Protein AF-A0A9P1CVA6-F1 (afdb_monomer)

Solvent-accessible surface area (backbone atoms only — not comparable to full-atom values): 40568 Å² total; per-residue (Å²): 134,83,79,81,86,83,84,65,53,51,78,33,34,28,31,41,37,40,72,48,42,68,87,52,75,88,64,62,101,60,79,55,54,69,56,48,43,47,41,46,54,34,46,25,46,78,76,45,79,47,78,46,81,40,78,67,69,35,86,57,51,50,52,52,71,73,56,48,54,51,48,33,49,48,34,68,74,66,64,34,53,32,36,40,28,65,51,83,66,52,68,64,20,41,53,46,43,27,69,71,47,73,31,47,63,41,28,39,63,57,51,53,52,47,43,46,61,73,56,38,79,50,73,64,48,40,49,26,45,52,40,33,50,48,61,64,43,47,69,51,50,55,59,52,48,59,51,56,54,56,73,54,66,83,62,95,64,91,70,66,67,65,54,48,55,52,47,55,50,50,52,54,55,47,49,48,53,51,45,52,56,53,50,52,53,51,31,59,50,48,55,52,54,56,58,71,45,71,89,53,57,34,35,19,41,40,34,42,43,69,20,44,56,52,41,35,53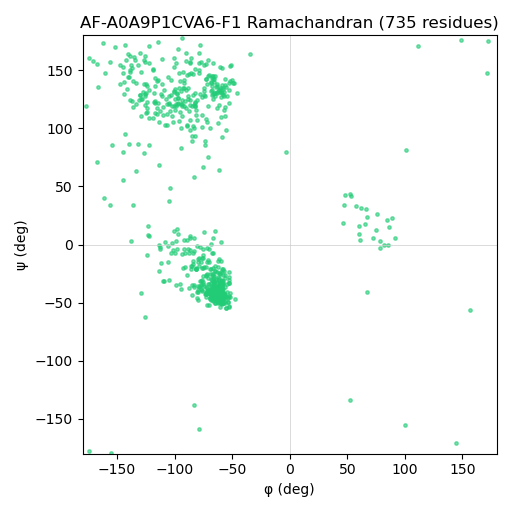,18,65,64,43,81,46,88,64,83,66,63,101,33,56,58,67,41,66,68,65,46,76,44,68,26,73,38,78,99,75,42,77,30,38,39,29,38,46,52,41,44,66,82,87,62,54,68,61,48,56,65,41,38,45,56,70,43,43,65,52,66,70,30,74,30,37,36,37,29,35,33,42,54,44,96,56,33,73,57,47,54,52,52,45,50,54,52,38,50,76,69,68,44,67,98,59,61,67,46,44,30,34,17,42,47,87,72,28,55,71,69,55,48,50,55,51,42,75,73,37,79,82,52,38,62,22,16,51,86,82,54,46,43,47,70,59,46,41,50,52,48,48,54,60,66,44,72,55,43,43,44,28,40,37,35,31,47,69,83,46,56,67,59,55,52,48,46,61,73,65,32,49,72,78,46,78,49,79,56,99,67,33,30,37,37,34,30,42,31,42,51,81,62,56,79,72,57,55,76,90,66,36,51,77,44,72,52,86,68,81,69,78,92,82,80,86,89,78,80,81,75,83,95,74,84,86,78,81,81,80,90,75,90,71,78,92,75,90,83,85,89,84,93,83,76,94,77,89,80,80,84,86,68,85,66,75,67,71,62,58,72,57,48,74,52,45,78,35,24,33,43,31,28,35,16,32,42,44,48,27,24,28,34,52,40,53,41,27,63,27,46,23,47,38,36,37,32,25,66,50,60,69,34,37,52,53,36,39,53,57,24,43,76,59,78,36,81,57,48,84,39,76,35,47,69,69,38,68,70,39,44,50,50,50,53,47,44,29,42,74,75,64,73,32,36,25,33,43,34,45,48,42,66,55,36,50,44,20,57,72,93,79,52,61,80,61,56,47,52,55,32,32,39,42,39,28,50,23,44,52,52,50,49,64,70,42,43,68,49,19,45,76,23,95,66,6,32,38,38,38,57,52,26,43,40,37,56,43,75,45,77,37,26,53,54,43,16,52,23,22,31,50,38,48,53,49,49,63,63,46,27,72,61,37,45,78,48,51,21,44,47,26,41,31,29,40,56,64,52,66,41,61,58,76,78,49,35,81,45,84,84,38,63,65,100,63,84,79,74,87,39,44,58,30,56,63,48,23,51,52,52,53,51,30,60,71,68,67,36,61,64,41,62,70,45,71,69,39,45,52,47,42,46,38,36,72,77,35,46,70,61,52,48,66,55,48,60,74,72,94

pLDDT: mean 78.19, std 19.19, range [21.72, 98.69]

Mean predicted aligned error: 19.13 Å

Radius of gyration: 34.48 Å; Cα contacts (8 Å, |Δi|>4): 1226; chains: 1; bounding box: 85×83×101 Å

Structure (mmCIF, N/CA/C/O backbone):
data_AF-A0A9P1CVA6-F1
#
_entry.id   AF-A0A9P1CVA6-F1
#
loop_
_atom_site.group_PDB
_atom_site.id
_atom_site.type_symbol
_atom_site.label_atom_id
_atom_site.label_alt_id
_atom_site.label_comp_id
_atom_site.label_asym_id
_atom_site.label_entity_id
_atom_site.label_seq_id
_atom_site.pdbx_PDB_ins_code
_atom_site.Cartn_x
_atom_site.Cartn_y
_atom_site.Cartn_z
_atom_site.occupancy
_atom_site.B_iso_or_equiv
_atom_site.auth_seq_id
_atom_site.auth_comp_id
_atom_site.auth_asym_id
_atom_site.auth_atom_id
_atom_site.pdbx_PDB_model_num
ATOM 1 N N . MET A 1 1 ? 18.440 -2.265 10.167 1.00 28.27 1 MET A N 1
ATOM 2 C CA . MET A 1 1 ? 17.303 -1.658 10.885 1.00 28.27 1 MET A CA 1
ATOM 3 C C . MET A 1 1 ? 16.112 -1.789 9.954 1.00 28.27 1 MET A C 1
ATOM 5 O O . MET A 1 1 ? 15.866 -0.898 9.158 1.00 28.27 1 MET A O 1
ATOM 9 N N . GLU A 1 2 ? 15.491 -2.970 9.939 1.00 22.48 2 GLU A N 1
ATOM 10 C CA . GLU A 1 2 ? 14.281 -3.211 9.148 1.00 22.48 2 GLU A CA 1
ATOM 11 C C . GLU A 1 2 ? 13.134 -2.457 9.816 1.00 22.48 2 GLU A C 1
ATOM 13 O O . GLU A 1 2 ? 12.676 -2.820 10.898 1.00 22.48 2 GLU A O 1
ATOM 18 N N . ILE A 1 3 ? 12.726 -1.349 9.202 1.00 26.84 3 ILE A N 1
ATOM 19 C CA . ILE A 1 3 ? 11.461 -0.690 9.512 1.00 26.84 3 ILE A CA 1
ATOM 20 C C . ILE A 1 3 ? 10.392 -1.599 8.898 1.00 26.84 3 ILE A C 1
ATOM 22 O O . ILE A 1 3 ? 10.093 -1.499 7.709 1.00 26.84 3 ILE A O 1
ATOM 26 N N . ASP A 1 4 ? 9.926 -2.576 9.680 1.00 28.95 4 ASP A N 1
ATOM 27 C CA . ASP A 1 4 ? 8.918 -3.535 9.230 1.00 28.95 4 ASP A CA 1
ATOM 28 C C . ASP A 1 4 ? 7.627 -2.788 8.849 1.00 28.95 4 ASP A C 1
ATOM 30 O O . ASP A 1 4 ? 7.163 -1.872 9.532 1.00 28.95 4 ASP A O 1
ATOM 34 N N . ARG A 1 5 ? 7.117 -3.124 7.667 1.00 36.91 5 ARG A N 1
ATOM 35 C CA . ARG A 1 5 ? 6.197 -2.332 6.846 1.00 36.91 5 ARG A CA 1
ATOM 36 C C . ARG A 1 5 ? 4.754 -2.637 7.231 1.00 36.91 5 ARG A C 1
ATOM 38 O O . ARG A 1 5 ? 4.346 -3.790 7.151 1.00 36.91 5 ARG A O 1
ATOM 45 N N . LYS A 1 6 ? 3.955 -1.618 7.575 1.00 33.44 6 LYS A N 1
ATOM 46 C CA . LYS A 1 6 ? 2.480 -1.629 7.422 1.00 33.44 6 LYS A CA 1
ATOM 47 C C . LYS A 1 6 ? 1.895 -0.224 7.607 1.00 33.44 6 LYS A C 1
ATOM 49 O O . LYS A 1 6 ? 1.281 0.075 8.629 1.00 33.44 6 LYS A O 1
ATOM 54 N N . GLN A 1 7 ? 2.137 0.646 6.625 1.00 44.22 7 GLN A N 1
ATOM 55 C CA . GLN A 1 7 ? 1.457 1.940 6.427 1.00 44.22 7 GLN A CA 1
ATOM 56 C C . GLN A 1 7 ? 0.453 1.922 5.263 1.00 44.22 7 GLN A C 1
ATOM 58 O O . GLN A 1 7 ? -0.238 2.915 5.073 1.00 44.22 7 GLN A O 1
ATOM 63 N N . SER A 1 8 ? 0.322 0.797 4.552 1.00 51.16 8 SER A N 1
ATOM 64 C CA . SER A 1 8 ? -0.516 0.682 3.360 1.00 51.16 8 SER A CA 1
ATOM 65 C C . SER A 1 8 ? -1.985 1.002 3.643 1.00 51.16 8 SER A C 1
ATOM 67 O O . SER A 1 8 ? -2.547 0.527 4.627 1.00 51.16 8 SER A O 1
ATOM 69 N N . VAL A 1 9 ? -2.591 1.754 2.722 1.00 57.25 9 VAL A N 1
ATOM 70 C CA . VAL A 1 9 ? -4.041 2.021 2.613 1.00 57.25 9 VAL A CA 1
ATOM 71 C C . VAL A 1 9 ? -4.828 0.752 2.217 1.00 57.25 9 VAL A C 1
ATOM 73 O O . VAL A 1 9 ? -6.044 0.769 2.077 1.00 57.25 9 VAL A O 1
ATOM 76 N N . ASP A 1 10 ? -4.122 -0.365 2.044 1.00 51.50 10 ASP A N 1
ATOM 77 C CA . ASP A 1 10 ? -4.657 -1.666 1.667 1.00 51.50 10 ASP A CA 1
ATOM 78 C C . ASP A 1 10 ? -5.804 -2.098 2.595 1.00 51.50 10 ASP A C 1
ATOM 80 O O . ASP A 1 10 ? -5.643 -2.215 3.815 1.00 51.50 10 ASP A O 1
ATOM 84 N N . SER A 1 11 ? -6.967 -2.342 1.990 1.00 60.28 11 SER A N 1
ATOM 85 C CA . SER A 1 11 ? -8.227 -2.704 2.641 1.00 60.28 11 SER A CA 1
ATOM 86 C C . SER A 1 11 ? -8.848 -1.616 3.546 1.00 60.28 11 SER A C 1
ATOM 88 O O . SER A 1 11 ? -9.713 -1.929 4.374 1.00 60.28 11 SER A O 1
ATOM 90 N N . GLU A 1 12 ? -8.432 -0.348 3.414 1.00 78.62 12 GLU A N 1
ATOM 91 C CA . GLU A 1 12 ? -9.084 0.820 4.033 1.00 78.62 12 GLU A CA 1
ATOM 92 C C . GLU A 1 12 ? -10.206 1.366 3.127 1.00 78.62 12 GLU A C 1
ATOM 94 O O . GLU A 1 12 ? -10.117 1.332 1.899 1.00 78.62 12 GLU A O 1
ATOM 99 N N . SER A 1 13 ? -11.273 1.895 3.733 1.00 85.31 13 SER A N 1
ATOM 100 C CA . SER A 1 13 ? -12.326 2.620 3.009 1.00 85.31 13 SER A CA 1
ATOM 101 C C . SER A 1 13 ? -11.966 4.104 2.863 1.00 85.31 13 SER A C 1
ATOM 103 O O . SER A 1 13 ? -11.708 4.787 3.858 1.00 85.31 13 SER A O 1
ATOM 105 N N . ALA A 1 14 ? -11.939 4.608 1.629 1.00 91.62 14 ALA A N 1
ATOM 106 C CA . ALA A 1 14 ? -11.379 5.908 1.274 1.00 91.62 14 ALA A CA 1
ATOM 107 C C . ALA A 1 14 ? -12.422 6.885 0.710 1.00 91.62 14 ALA A C 1
ATOM 109 O O . ALA A 1 14 ? -13.227 6.536 -0.155 1.00 91.62 14 ALA A O 1
ATOM 110 N N . ILE A 1 15 ? -12.372 8.144 1.154 1.00 94.50 15 ILE A N 1
ATOM 111 C CA . ILE A 1 15 ? -13.071 9.263 0.501 1.00 94.50 15 ILE A CA 1
ATOM 112 C C . ILE A 1 15 ? -12.052 10.105 -0.258 1.00 94.50 15 ILE A C 1
ATOM 114 O O . ILE A 1 15 ? -11.073 10.566 0.325 1.00 94.50 15 ILE A O 1
ATOM 118 N N . LEU A 1 16 ? -12.312 10.351 -1.540 1.00 95.25 16 LEU A N 1
ATOM 119 C CA . LEU A 1 16 ? -11.469 11.198 -2.382 1.00 95.25 16 LEU A CA 1
ATOM 120 C C . LEU A 1 16 ? -11.900 12.658 -2.281 1.00 95.25 16 LEU A C 1
ATOM 122 O O . LEU A 1 16 ? -13.091 12.957 -2.389 1.00 95.25 16 LEU A O 1
ATOM 126 N N . VAL A 1 17 ? -10.942 13.569 -2.128 1.00 94.50 17 VAL A N 1
ATOM 127 C CA . VAL A 1 17 ? -11.191 15.010 -2.054 1.00 94.50 17 VAL A CA 1
ATOM 128 C C . VAL A 1 17 ? -10.304 15.755 -3.047 1.00 94.50 17 VAL A C 1
ATOM 130 O O . VAL A 1 17 ? -9.086 15.628 -3.007 1.00 94.50 17 VAL A O 1
ATOM 133 N N . GLY A 1 18 ? -10.906 16.569 -3.915 1.00 91.69 18 GLY A N 1
ATOM 134 C CA . GLY A 1 18 ? -10.180 17.406 -4.875 1.00 91.69 18 GLY A CA 1
ATOM 135 C C . GLY A 1 18 ? -10.606 18.864 -4.802 1.00 91.69 18 GLY A C 1
ATOM 136 O O . GLY A 1 18 ? -11.801 19.174 -4.838 1.00 91.69 18 GLY A O 1
ATOM 137 N N . VAL A 1 19 ? -9.643 19.778 -4.727 1.00 89.12 19 VAL A N 1
ATOM 138 C CA . VAL A 1 19 ? -9.903 21.218 -4.779 1.00 89.12 19 VAL A CA 1
ATOM 139 C C . VAL A 1 19 ? -9.267 21.809 -6.031 1.00 89.12 19 VAL A C 1
ATOM 141 O O . VAL A 1 19 ? -8.052 21.788 -6.202 1.00 89.12 19 VAL A O 1
ATOM 144 N N . GLN A 1 20 ? -10.109 22.359 -6.901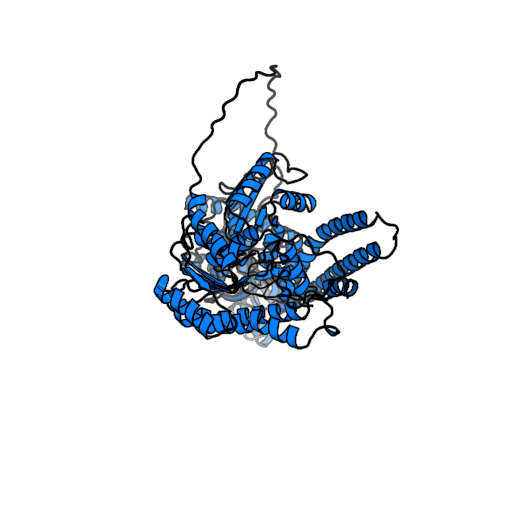 1.00 86.06 20 GLN A N 1
ATOM 145 C CA . GLN A 1 20 ? -9.692 23.058 -8.113 1.00 86.06 20 GLN A CA 1
ATOM 146 C C . GLN A 1 20 ? -9.494 24.541 -7.790 1.00 86.06 20 GLN A C 1
ATOM 148 O O . GLN A 1 20 ? -10.455 25.215 -7.394 1.00 86.06 20 GLN A O 1
ATOM 153 N N . LEU A 1 21 ? -8.259 25.026 -7.945 1.00 84.38 21 LEU A N 1
ATOM 154 C CA . LEU A 1 21 ? -7.908 26.439 -7.796 1.00 84.38 21 LEU A CA 1
ATOM 155 C C . LEU A 1 21 ? -8.121 27.192 -9.119 1.00 84.38 21 LEU A C 1
ATOM 157 O O . LEU A 1 21 ? -8.112 26.580 -10.184 1.00 84.38 21 LEU A O 1
ATOM 161 N N . ALA A 1 22 ? -8.324 28.512 -9.061 1.00 70.38 22 ALA A N 1
ATOM 162 C CA . ALA A 1 22 ? -8.607 29.328 -10.250 1.00 70.38 22 ALA A CA 1
ATOM 163 C C . ALA A 1 22 ? -7.471 29.316 -11.293 1.00 70.38 22 ALA A C 1
ATOM 165 O O . ALA A 1 22 ? -7.753 29.382 -12.487 1.00 70.38 22 ALA A O 1
ATOM 166 N N . ASP A 1 23 ? -6.221 29.173 -10.841 1.00 61.09 23 ASP A N 1
ATOM 167 C CA . ASP A 1 23 ? -5.023 29.118 -11.692 1.00 61.09 23 ASP A CA 1
ATOM 168 C C . ASP A 1 23 ? -4.680 27.698 -12.175 1.00 61.09 23 ASP A C 1
ATOM 170 O O . ASP A 1 23 ? -3.734 27.506 -12.939 1.00 61.09 23 ASP A O 1
ATOM 174 N N . SER A 1 24 ? -5.421 26.676 -11.733 1.00 59.34 24 SER A N 1
ATOM 175 C CA . SER A 1 24 ? -5.203 25.312 -12.209 1.00 59.34 24 SER A CA 1
ATOM 176 C C . SER A 1 24 ? -5.743 25.178 -13.638 1.00 59.34 24 SER A C 1
ATOM 178 O O . SER A 1 24 ? -6.864 25.632 -13.899 1.00 59.34 24 SER A O 1
ATOM 180 N N . PRO A 1 25 ? -5.003 24.547 -14.575 1.00 54.97 25 PRO A N 1
ATOM 181 C CA . PRO A 1 25 ? -5.534 24.266 -15.905 1.00 54.97 25 PRO A CA 1
ATOM 182 C C . PRO A 1 25 ? -6.877 23.545 -15.757 1.00 54.97 25 PRO A C 1
ATOM 184 O O . PRO A 1 25 ? -7.041 22.735 -14.842 1.00 54.97 25 PRO A O 1
ATOM 187 N N . LYS A 1 26 ? -7.854 23.874 -16.616 1.00 51.16 26 LYS A N 1
ATOM 188 C CA . LYS A 1 26 ? -9.146 23.175 -16.659 1.00 51.16 26 LYS A CA 1
ATOM 189 C C . LYS A 1 26 ? -8.870 21.699 -16.939 1.00 51.16 26 LYS A C 1
ATOM 191 O O . LYS A 1 26 ? -8.724 21.308 -18.089 1.00 51.16 26 LYS A O 1
ATOM 196 N N . LEU A 1 27 ? -8.734 20.919 -15.875 1.00 48.31 27 LEU A N 1
ATOM 197 C CA . LEU A 1 27 ? -8.588 19.480 -15.955 1.00 48.31 27 LEU A CA 1
ATOM 198 C C . LEU A 1 27 ? -9.888 18.876 -16.484 1.00 48.31 27 LEU A C 1
ATOM 200 O O . LEU A 1 27 ? -10.949 19.503 -16.383 1.00 48.31 27 LEU A O 1
ATOM 204 N N . SER A 1 28 ? -9.727 17.692 -17.067 1.00 52.56 28 SER A N 1
ATOM 205 C CA . SER A 1 28 ? -10.724 16.801 -17.662 1.00 52.56 28 SER A CA 1
ATOM 206 C C . SER A 1 28 ? -12.097 16.794 -16.978 1.00 52.56 28 SER A C 1
ATOM 208 O O . SER A 1 28 ? -12.271 17.198 -15.826 1.00 52.56 28 SER A O 1
ATOM 210 N N . GLU A 1 29 ? -13.092 16.259 -17.689 1.00 54.19 29 GLU A N 1
ATOM 211 C CA . GLU A 1 29 ? -14.450 16.048 -17.170 1.00 54.19 29 GLU A CA 1
ATOM 212 C C . GLU A 1 29 ? -14.464 15.253 -15.842 1.00 54.19 29 GLU A C 1
ATOM 214 O O . GLU A 1 29 ? -15.355 15.466 -15.017 1.00 54.19 29 GLU A O 1
ATOM 219 N N . GLU A 1 30 ? -13.415 14.461 -15.564 1.00 64.06 30 GLU A N 1
ATOM 220 C CA . GLU A 1 30 ? -13.234 13.681 -14.333 1.00 64.06 30 GLU A CA 1
ATOM 221 C C . GLU A 1 30 ? -11.925 14.006 -13.568 1.00 64.06 30 GLU A C 1
ATOM 223 O O . GLU A 1 30 ? -10.913 13.313 -13.683 1.00 64.06 30 GLU A O 1
ATOM 228 N N . PRO A 1 31 ? -11.907 15.038 -12.704 1.00 68.81 31 PRO A N 1
ATOM 229 C CA . PRO A 1 31 ? -10.679 15.512 -12.053 1.00 68.81 31 PRO A CA 1
ATOM 230 C C . PRO A 1 31 ? -10.094 14.562 -10.994 1.00 68.81 31 PRO A C 1
ATOM 232 O O . PRO A 1 31 ? -8.957 14.752 -10.576 1.00 68.81 31 PRO A O 1
ATOM 235 N N . LEU A 1 32 ? -10.861 13.569 -10.535 1.00 83.69 32 LEU A N 1
ATOM 236 C CA . LEU A 1 32 ? -10.460 12.621 -9.486 1.00 83.69 32 LEU A CA 1
ATOM 237 C C . LEU A 1 32 ? -10.184 11.207 -10.008 1.00 83.69 32 LEU A C 1
ATOM 239 O O . LEU A 1 32 ? -9.911 10.322 -9.202 1.00 83.69 32 LEU A O 1
ATOM 243 N N . GLU A 1 33 ? -10.277 10.976 -11.315 1.00 83.75 33 GLU A N 1
ATOM 244 C CA . GLU A 1 33 ? -10.144 9.637 -11.900 1.00 83.75 33 GLU A CA 1
ATOM 245 C C . GLU A 1 33 ? -8.733 9.066 -11.700 1.00 83.75 33 GLU A C 1
ATOM 247 O O . GLU A 1 33 ? -8.559 7.948 -11.223 1.00 83.75 33 GLU A O 1
ATOM 252 N N . GLU A 1 34 ? -7.706 9.884 -11.926 1.00 84.56 34 GLU A N 1
ATOM 253 C CA . GLU A 1 34 ? -6.313 9.503 -11.675 1.00 84.56 34 GLU A CA 1
ATOM 254 C C . GLU A 1 34 ? -6.054 9.204 -10.185 1.00 84.56 34 GLU A C 1
ATOM 256 O O . GLU A 1 34 ? -5.403 8.213 -9.850 1.00 84.56 34 GLU A O 1
ATOM 261 N N . LEU A 1 35 ? -6.606 10.021 -9.275 1.00 89.31 35 LEU A N 1
ATOM 262 C CA . LEU A 1 35 ? -6.506 9.772 -7.834 1.00 89.31 35 LEU A CA 1
ATOM 263 C C . LEU A 1 35 ? -7.242 8.486 -7.440 1.00 89.31 35 LEU A C 1
ATOM 265 O O . LEU A 1 35 ? -6.758 7.741 -6.591 1.00 89.31 35 LEU A O 1
ATOM 269 N N . ALA A 1 36 ? -8.391 8.209 -8.059 1.00 89.62 36 ALA A N 1
ATOM 270 C CA . ALA A 1 36 ? -9.118 6.965 -7.857 1.00 89.62 36 ALA A CA 1
ATOM 271 C C . ALA A 1 36 ? -8.258 5.762 -8.258 1.00 89.62 36 ALA A C 1
ATOM 273 O O . ALA A 1 36 ? -8.068 4.865 -7.439 1.00 89.62 36 ALA A O 1
ATOM 274 N N . GLY A 1 37 ? -7.630 5.808 -9.436 1.00 86.81 37 GLY A N 1
ATOM 275 C CA . GLY A 1 37 ? -6.694 4.772 -9.870 1.00 86.81 37 GLY A CA 1
ATOM 276 C C . GLY A 1 37 ? -5.518 4.581 -8.904 1.00 86.81 37 GLY A C 1
ATOM 277 O O . GLY A 1 37 ? -5.061 3.453 -8.708 1.00 86.81 37 GLY A O 1
ATOM 278 N N . LEU A 1 38 ? -5.033 5.647 -8.250 1.00 88.44 38 LEU A N 1
ATOM 279 C CA . LEU A 1 38 ? -3.958 5.546 -7.250 1.00 88.44 38 LEU A CA 1
ATOM 280 C C . LEU A 1 38 ? -4.444 4.834 -5.987 1.00 88.44 38 LEU A C 1
ATOM 282 O O . LEU A 1 38 ? -3.768 3.941 -5.480 1.00 88.44 38 LEU A O 1
ATOM 286 N N . VAL A 1 39 ? -5.619 5.218 -5.494 1.00 89.88 39 VAL A N 1
ATOM 287 C CA . VAL A 1 39 ? -6.233 4.640 -4.292 1.00 89.88 39 VAL A CA 1
ATOM 288 C C . VAL A 1 39 ? -6.575 3.163 -4.506 1.00 89.88 39 VAL A C 1
ATOM 290 O O . VAL A 1 39 ? -6.256 2.334 -3.654 1.00 89.88 39 VAL A O 1
ATOM 293 N N . GLU A 1 40 ? -7.105 2.809 -5.674 1.00 87.50 40 GLU A N 1
ATOM 294 C CA . GLU A 1 40 ? -7.353 1.418 -6.067 1.00 87.50 40 GLU A CA 1
ATOM 295 C C . GLU A 1 40 ? -6.043 0.624 -6.190 1.00 87.50 40 GLU A C 1
ATOM 297 O O . GLU A 1 40 ? -5.934 -0.486 -5.668 1.00 87.50 40 GLU A O 1
ATOM 302 N N . SER A 1 41 ? -4.998 1.213 -6.787 1.00 83.44 41 SER A N 1
ATOM 303 C CA . SER A 1 41 ? -3.666 0.587 -6.892 1.00 83.44 41 SER A CA 1
ATOM 304 C C . SER A 1 41 ? -2.986 0.378 -5.531 1.00 83.44 41 SER A C 1
ATOM 306 O O . SER A 1 41 ? -2.111 -0.488 -5.410 1.00 83.44 41 SER A O 1
ATOM 308 N N . ALA A 1 42 ? -3.382 1.156 -4.517 1.00 83.25 42 ALA A N 1
ATOM 309 C CA . ALA A 1 42 ? -2.970 1.008 -3.122 1.00 83.25 42 ALA A CA 1
ATOM 310 C C . ALA A 1 42 ? -3.791 -0.044 -2.346 1.00 83.25 42 ALA A C 1
ATOM 312 O O . ALA A 1 42 ? -3.451 -0.338 -1.199 1.00 83.25 42 ALA A O 1
ATOM 313 N N . GLY A 1 43 ? -4.835 -0.618 -2.958 1.00 80.62 43 GLY A N 1
ATOM 314 C CA . GLY A 1 43 ? -5.698 -1.647 -2.368 1.00 80.62 43 GLY A CA 1
ATOM 315 C C . GLY A 1 43 ? -6.866 -1.105 -1.538 1.00 80.62 43 GLY A C 1
ATOM 316 O O . GLY A 1 43 ? -7.454 -1.859 -0.765 1.00 80.62 43 GLY A O 1
ATOM 317 N N . ALA A 1 44 ? -7.192 0.183 -1.653 1.00 85.81 44 ALA A N 1
ATOM 318 C CA . ALA A 1 44 ? -8.260 0.821 -0.886 1.00 85.81 44 ALA A CA 1
ATOM 319 C C . ALA A 1 44 ? -9.584 0.883 -1.666 1.00 85.81 44 ALA A C 1
ATOM 321 O O . ALA A 1 44 ? -9.598 1.047 -2.885 1.00 85.81 44 ALA A O 1
ATOM 322 N N . GLU A 1 45 ? -10.709 0.789 -0.953 1.00 85.88 45 GLU A N 1
ATOM 323 C CA . GLU A 1 45 ? -12.053 0.859 -1.539 1.00 85.88 45 GLU A CA 1
ATOM 324 C C . GLU A 1 45 ? -12.579 2.296 -1.495 1.00 85.88 45 GLU A C 1
ATOM 326 O O . GLU A 1 45 ? -12.676 2.902 -0.427 1.00 85.88 45 GLU A O 1
ATOM 331 N N . ILE A 1 46 ? -12.961 2.852 -2.644 1.00 91.81 46 ILE A N 1
ATOM 332 C CA . ILE A 1 46 ? -13.481 4.220 -2.717 1.00 91.81 46 ILE A CA 1
ATOM 333 C C . ILE A 1 46 ? -14.962 4.235 -2.330 1.00 91.81 46 ILE A C 1
ATOM 335 O O . ILE A 1 46 ? -15.820 3.778 -3.080 1.00 91.81 46 ILE A O 1
ATOM 339 N N . VAL A 1 47 ? -15.271 4.835 -1.180 1.00 91.38 47 VAL A N 1
ATOM 340 C CA . VAL A 1 47 ? -16.639 4.939 -0.637 1.00 91.38 47 VAL A CA 1
ATOM 341 C C . VAL A 1 47 ? -17.281 6.311 -0.863 1.00 91.38 47 VAL A C 1
ATOM 343 O O . VAL A 1 47 ? -18.453 6.514 -0.545 1.00 91.38 47 VAL A O 1
ATOM 346 N N . GLY A 1 48 ? -16.538 7.275 -1.413 1.00 90.31 48 GLY A N 1
ATOM 347 C CA . GLY A 1 48 ? -17.071 8.597 -1.731 1.00 90.31 48 GLY A CA 1
ATOM 348 C C . GLY A 1 48 ? -16.090 9.502 -2.469 1.00 90.31 48 GLY A C 1
ATOM 349 O O . GLY A 1 48 ? -14.877 9.304 -2.430 1.00 90.31 48 GLY A O 1
ATOM 350 N N . ARG A 1 49 ? -16.630 10.530 -3.131 1.00 93.44 49 ARG A N 1
ATOM 351 C CA . ARG A 1 49 ? -15.866 11.571 -3.830 1.00 93.44 49 ARG A CA 1
ATOM 352 C C . ARG A 1 49 ? -16.422 12.949 -3.479 1.00 93.44 49 ARG A C 1
ATOM 354 O O . ARG A 1 49 ? -17.637 13.131 -3.419 1.00 93.44 49 ARG A O 1
ATOM 361 N N . LEU A 1 50 ? -15.542 13.919 -3.261 1.00 92.06 50 LEU A N 1
ATOM 362 C CA . LEU A 1 50 ? -15.890 15.297 -2.943 1.00 92.06 50 LEU A CA 1
ATOM 363 C C . LEU A 1 50 ? -14.997 16.254 -3.731 1.00 92.06 50 LEU A C 1
ATOM 365 O O . LEU A 1 50 ? -13.779 16.230 -3.602 1.00 92.06 50 LEU A O 1
ATOM 369 N N . THR A 1 51 ? -15.601 17.151 -4.504 1.00 91.12 51 THR A N 1
ATOM 370 C CA . THR A 1 51 ? -14.869 18.211 -5.204 1.00 91.12 51 THR A CA 1
ATOM 371 C C . THR A 1 51 ? -15.315 19.599 -4.751 1.00 91.12 51 THR A C 1
ATOM 373 O O . THR A 1 51 ? -16.462 19.815 -4.332 1.00 91.12 51 THR A O 1
ATOM 376 N N . GLN A 1 52 ? -14.394 20.561 -4.809 1.00 89.12 52 GLN A N 1
ATOM 377 C CA . GLN A 1 52 ? -14.679 21.972 -4.562 1.00 89.12 52 GLN A CA 1
ATOM 378 C C . GLN A 1 52 ? -13.885 22.863 -5.520 1.00 89.12 52 GLN A C 1
ATOM 380 O O . GLN A 1 52 ? -12.678 22.710 -5.656 1.00 89.12 52 GLN A O 1
ATOM 385 N N . ARG A 1 53 ? -14.545 23.853 -6.125 1.00 88.12 53 ARG A N 1
ATOM 386 C CA . ARG A 1 53 ? -13.868 24.954 -6.827 1.00 88.12 53 ARG A CA 1
ATOM 387 C C . ARG A 1 53 ? -13.659 26.133 -5.882 1.00 88.12 53 ARG A C 1
ATOM 389 O O . ARG A 1 53 ? -14.582 26.483 -5.140 1.00 88.12 53 ARG A O 1
ATOM 396 N N . ARG A 1 54 ? -12.461 26.722 -5.883 1.00 86.75 54 ARG A N 1
ATOM 397 C CA . ARG A 1 54 ? -12.094 27.887 -5.059 1.00 86.75 54 ARG A CA 1
ATOM 398 C C . ARG A 1 54 ? -11.086 28.771 -5.788 1.00 86.75 54 ARG A C 1
ATOM 400 O O . ARG A 1 54 ? -10.310 28.283 -6.589 1.00 86.75 54 ARG A O 1
ATOM 407 N N . GLU A 1 55 ? -11.048 30.056 -5.453 1.00 83.69 55 GLU A N 1
ATOM 408 C CA . GLU A 1 55 ? -9.974 30.945 -5.923 1.00 83.69 55 GLU A CA 1
ATOM 409 C C . GLU A 1 55 ? -8.657 30.664 -5.193 1.00 83.69 55 GLU A C 1
ATOM 411 O O . GLU A 1 55 ? -7.606 30.576 -5.815 1.00 83.69 55 GLU A O 1
ATOM 416 N N . SER A 1 56 ? -8.720 30.461 -3.875 1.00 84.44 56 SER A N 1
ATOM 417 C CA . SER A 1 56 ? -7.562 30.161 -3.031 1.00 84.44 56 SER A CA 1
ATOM 418 C C . SER A 1 56 ? -7.876 29.076 -1.988 1.00 84.44 56 SER A C 1
ATOM 420 O O . SER A 1 56 ? -9.034 28.934 -1.548 1.00 84.44 56 SER A O 1
ATOM 422 N N . PRO A 1 57 ? -6.867 28.276 -1.586 1.00 89.12 57 PRO A N 1
ATOM 423 C CA . PRO A 1 57 ? -7.047 27.234 -0.585 1.00 89.12 57 PRO A CA 1
ATOM 424 C C . PRO A 1 57 ? -7.340 27.846 0.786 1.00 89.12 57 PRO A C 1
ATOM 426 O O . PRO A 1 57 ? -6.804 28.893 1.153 1.00 89.12 57 PRO A O 1
ATOM 429 N N . ASP A 1 58 ? -8.182 27.178 1.572 1.00 90.75 58 ASP A N 1
ATOM 430 C CA . ASP A 1 58 ? -8.380 27.573 2.965 1.00 90.75 58 ASP A CA 1
ATOM 431 C C . ASP A 1 58 ? -7.100 27.321 3.780 1.00 90.75 58 ASP A C 1
ATOM 433 O O . ASP A 1 58 ? -6.530 26.225 3.773 1.00 90.75 58 ASP A O 1
ATOM 437 N N . ILE A 1 59 ? -6.648 28.339 4.512 1.00 89.62 59 ILE A N 1
ATOM 438 C CA . ILE A 1 59 ? -5.388 28.280 5.267 1.00 89.62 59 ILE A CA 1
ATOM 439 C C . ILE A 1 59 ? -5.436 27.165 6.322 1.00 89.62 59 ILE A C 1
ATOM 441 O O . ILE A 1 59 ? -4.421 26.519 6.588 1.00 89.62 59 ILE A O 1
ATOM 445 N N . ALA A 1 60 ? -6.605 26.923 6.920 1.00 88.81 60 ALA A N 1
ATOM 446 C CA . ALA A 1 60 ? -6.752 25.976 8.013 1.00 88.81 60 ALA A CA 1
ATOM 447 C C . ALA A 1 60 ? -7.023 24.549 7.536 1.00 88.81 60 ALA A C 1
ATOM 449 O O . ALA A 1 60 ? -6.525 23.627 8.171 1.00 88.81 60 ALA A O 1
ATOM 450 N N . THR A 1 61 ? -7.796 24.345 6.470 1.00 89.69 61 THR A N 1
ATOM 451 C CA . THR A 1 61 ? -8.306 23.013 6.086 1.00 89.69 61 THR A CA 1
ATOM 452 C C . THR A 1 61 ? -8.249 22.717 4.591 1.00 89.69 61 THR A C 1
ATOM 454 O O . THR A 1 61 ? -8.665 21.643 4.175 1.00 89.69 61 THR A O 1
ATOM 457 N N . TYR A 1 62 ? -7.704 23.626 3.777 1.00 92.69 62 TYR A N 1
ATOM 458 C CA . TYR A 1 62 ? -7.658 23.569 2.307 1.00 92.69 62 TYR A CA 1
ATOM 459 C C . TYR A 1 62 ? -9.040 23.685 1.629 1.00 92.69 62 TYR A C 1
ATOM 461 O O . TYR A 1 62 ? -9.198 24.443 0.670 1.00 92.69 62 TYR A O 1
ATOM 469 N N . VAL A 1 63 ? -10.065 23.034 2.185 1.00 93.00 63 VAL A N 1
ATOM 470 C CA . VAL A 1 63 ? -11.482 23.147 1.811 1.00 93.00 63 VAL A CA 1
ATOM 471 C C . VAL A 1 63 ? -12.208 24.237 2.601 1.00 93.00 63 VAL A C 1
ATOM 473 O O . VAL A 1 63 ? -11.807 24.638 3.685 1.00 93.00 63 VAL A O 1
ATOM 476 N N . GLY A 1 64 ? -13.324 24.731 2.066 1.00 91.38 64 GLY A N 1
ATOM 477 C CA . GLY A 1 64 ? -14.170 25.685 2.791 1.00 91.38 64 GLY A CA 1
ATOM 478 C C . GLY A 1 64 ? -14.982 25.027 3.912 1.00 91.38 64 GLY A C 1
ATOM 479 O O . GLY A 1 64 ? -15.362 23.864 3.801 1.00 91.38 64 GLY A O 1
ATOM 480 N N . LYS A 1 65 ? -15.359 25.805 4.936 1.00 89.25 65 LYS A N 1
ATOM 481 C CA . LYS A 1 65 ? -16.120 25.337 6.113 1.00 89.25 65 LYS A CA 1
ATOM 482 C C . LYS A 1 65 ? -17.352 24.478 5.778 1.00 89.25 65 LYS A C 1
ATOM 484 O O . LYS A 1 65 ? -17.511 23.406 6.342 1.00 89.25 65 LYS A O 1
ATOM 489 N N . GLY A 1 66 ? -18.188 24.896 4.823 1.00 90.44 66 GLY A N 1
ATOM 490 C CA . GLY A 1 66 ? -19.374 24.110 4.441 1.00 90.44 66 GLY A CA 1
ATOM 491 C C . GLY A 1 66 ? -19.033 22.758 3.798 1.00 90.44 66 GLY A C 1
ATOM 492 O O . GLY A 1 66 ? -19.738 21.774 3.997 1.00 90.44 66 GLY A O 1
ATOM 493 N N . LYS A 1 67 ? -17.917 22.679 3.062 1.00 91.69 67 LYS A N 1
ATOM 494 C CA . LYS A 1 67 ? -17.429 21.420 2.480 1.00 91.69 67 LYS A CA 1
ATOM 495 C C . LYS A 1 67 ? -16.751 20.534 3.516 1.00 91.69 67 LYS A C 1
ATOM 497 O O . LYS A 1 67 ? -16.871 19.320 3.415 1.00 91.69 67 LYS A O 1
ATOM 502 N N . LEU A 1 68 ? -16.114 21.125 4.524 1.00 93.81 68 LEU A N 1
ATOM 503 C CA . LEU A 1 68 ? -15.619 20.393 5.684 1.00 93.81 68 LEU A CA 1
ATOM 504 C C . LEU A 1 68 ? -16.765 19.728 6.455 1.00 93.81 68 LEU A C 1
ATOM 506 O O . LEU A 1 68 ? -16.690 18.542 6.743 1.00 93.81 68 LEU A O 1
ATOM 510 N N . GLU A 1 69 ? -17.855 20.454 6.715 1.00 92.75 69 GLU A N 1
ATOM 511 C CA . GLU A 1 69 ? -19.048 19.895 7.367 1.00 92.75 69 GLU A CA 1
ATOM 512 C C . GLU A 1 69 ? -19.663 18.755 6.535 1.00 92.75 69 GLU A C 1
ATOM 514 O O . GLU A 1 69 ? -20.016 17.707 7.079 1.00 92.75 69 GLU A O 1
ATOM 519 N N . GLN A 1 70 ? -19.728 18.915 5.207 1.00 92.81 70 GLN A N 1
ATOM 520 C CA . GLN A 1 70 ? -20.157 17.846 4.300 1.00 92.81 70 GLN A CA 1
ATOM 521 C C . GLN A 1 70 ? -19.221 16.627 4.371 1.00 92.81 70 GLN A C 1
ATOM 523 O O . GLN A 1 70 ? -19.692 15.495 4.447 1.00 92.81 70 GLN A O 1
ATOM 528 N N . LEU A 1 71 ? -17.904 16.848 4.380 1.00 93.62 71 LEU A N 1
ATOM 529 C CA . LEU A 1 71 ? -16.900 15.791 4.485 1.00 93.62 71 LEU A CA 1
ATOM 530 C C . LEU A 1 71 ? -17.022 15.031 5.813 1.00 93.62 71 LEU A C 1
ATOM 532 O O . LEU A 1 71 ? -17.011 13.804 5.814 1.00 93.62 71 LEU A O 1
ATOM 536 N N . GLU A 1 72 ? -17.220 15.731 6.933 1.00 93.06 72 GLU A N 1
ATOM 537 C CA . GLU A 1 72 ? -17.472 15.104 8.235 1.00 93.06 72 GLU A CA 1
ATOM 538 C C . GLU A 1 72 ? -18.717 14.210 8.221 1.00 93.06 72 GLU A C 1
ATOM 540 O O . GLU A 1 72 ? -18.718 13.129 8.814 1.00 93.06 72 GLU A O 1
ATOM 545 N N . GLN A 1 73 ? -19.793 14.660 7.571 1.00 91.88 73 GLN A N 1
ATOM 546 C CA . GLN A 1 73 ? -21.016 13.870 7.433 1.00 91.88 73 GLN A CA 1
ATOM 547 C C . GLN A 1 73 ? -20.790 12.641 6.555 1.00 91.88 73 GLN A C 1
ATOM 549 O O . GLN A 1 73 ? -21.243 11.558 6.919 1.00 91.88 73 GLN A O 1
ATOM 554 N N . MET A 1 74 ? -20.058 12.785 5.447 1.00 90.94 74 MET A N 1
ATOM 555 C CA . MET A 1 74 ? -19.709 11.665 4.572 1.00 90.94 74 MET A CA 1
ATOM 556 C C . MET A 1 74 ? -18.893 10.614 5.322 1.00 90.94 74 MET A C 1
ATOM 558 O O . MET A 1 74 ? -19.287 9.456 5.328 1.00 90.94 74 MET A O 1
ATOM 562 N N . VAL A 1 75 ? -17.842 11.020 6.041 1.00 89.69 75 VAL A N 1
ATOM 563 C CA . VAL A 1 75 ? -17.013 10.114 6.856 1.00 89.69 75 VAL A CA 1
ATOM 564 C C . VAL A 1 75 ? -17.860 9.356 7.878 1.00 89.69 75 VAL A C 1
ATOM 566 O O . VAL A 1 75 ? -17.712 8.146 8.027 1.00 89.69 75 VAL A O 1
ATOM 569 N N . LYS A 1 76 ? -18.786 10.040 8.563 1.00 86.81 76 LYS A N 1
ATOM 570 C CA . LYS A 1 76 ? -19.695 9.408 9.533 1.00 86.81 76 LYS A CA 1
ATOM 571 C C . LYS A 1 76 ? -20.685 8.446 8.873 1.00 86.81 76 LYS A C 1
ATOM 573 O O . LYS A 1 76 ? -21.015 7.428 9.473 1.00 86.81 76 LYS A O 1
ATOM 578 N N . ALA A 1 77 ? -21.178 8.777 7.682 1.00 84.12 77 ALA A N 1
ATOM 579 C CA . ALA A 1 77 ? -22.175 7.984 6.972 1.00 84.12 77 ALA A CA 1
ATOM 580 C C . ALA A 1 77 ? -21.577 6.729 6.321 1.00 84.12 77 ALA A C 1
ATOM 582 O O . ALA A 1 77 ? -22.205 5.674 6.358 1.00 84.12 77 ALA A O 1
ATOM 583 N N . SER A 1 78 ? -20.381 6.840 5.739 1.00 80.50 78 SER A N 1
ATOM 584 C CA . SER A 1 78 ? -19.697 5.736 5.059 1.00 80.50 78 SER A CA 1
ATOM 585 C C . SER A 1 78 ? -18.723 4.969 5.957 1.00 80.50 78 SER A C 1
ATOM 587 O O . SER A 1 78 ? -18.212 3.937 5.535 1.00 80.50 78 SER A O 1
ATOM 589 N N . ASP A 1 79 ? -18.467 5.454 7.180 1.00 80.81 79 ASP A N 1
ATOM 590 C CA . ASP A 1 79 ? -17.440 4.927 8.092 1.00 80.81 79 ASP A CA 1
ATOM 591 C C . ASP A 1 79 ? -16.065 4.835 7.417 1.00 80.81 79 ASP A C 1
ATOM 593 O O . ASP A 1 79 ? -15.373 3.826 7.536 1.00 80.81 79 ASP A O 1
ATOM 597 N N . ALA A 1 80 ? -15.707 5.886 6.672 1.00 83.12 80 ALA A N 1
ATOM 598 C CA . ALA A 1 80 ? -14.442 5.945 5.954 1.00 83.12 80 ALA A CA 1
ATOM 599 C C . ALA A 1 80 ? -13.259 5.923 6.932 1.00 83.12 80 ALA A C 1
ATOM 601 O O . ALA A 1 80 ? -13.208 6.703 7.888 1.00 83.12 80 ALA A O 1
ATOM 602 N N . ASP A 1 81 ? -12.299 5.044 6.666 1.00 81.62 81 ASP A N 1
ATOM 603 C CA . ASP A 1 81 ? -11.071 4.904 7.446 1.00 81.62 81 ASP A CA 1
ATOM 604 C C . ASP A 1 81 ? -10.069 6.028 7.105 1.00 81.62 81 ASP A C 1
ATOM 606 O O . ASP A 1 81 ? -9.355 6.527 7.985 1.00 81.62 81 ASP A O 1
ATOM 610 N N . VAL A 1 82 ? -10.052 6.458 5.836 1.00 90.00 82 VAL A N 1
ATOM 611 C CA . VAL A 1 82 ? -9.094 7.428 5.295 1.00 90.00 82 VAL A CA 1
ATOM 612 C C . VAL A 1 82 ? -9.749 8.437 4.348 1.00 90.00 82 VAL A C 1
ATOM 614 O O . VAL A 1 82 ? -10.710 8.150 3.635 1.00 90.00 82 VAL A O 1
ATOM 617 N N . ILE A 1 83 ? -9.204 9.647 4.330 1.00 94.38 83 ILE A N 1
ATOM 618 C CA . ILE A 1 83 ? -9.543 10.711 3.394 1.00 94.38 83 ILE A CA 1
ATOM 619 C C . ILE A 1 83 ? -8.294 11.008 2.577 1.00 94.38 83 ILE A C 1
ATOM 621 O O . ILE A 1 83 ? -7.250 11.330 3.142 1.00 94.38 83 ILE A O 1
ATOM 625 N N . VAL A 1 84 ? -8.406 10.908 1.259 1.00 94.75 84 VAL A N 1
ATOM 626 C CA . VAL A 1 84 ? -7.296 11.116 0.332 1.00 94.75 84 VAL A CA 1
ATOM 627 C C . VAL A 1 84 ? -7.527 12.412 -0.431 1.00 94.75 84 VAL A C 1
ATOM 629 O O . VAL A 1 84 ? -8.515 12.547 -1.151 1.00 94.75 84 VAL A O 1
ATOM 632 N N . PHE A 1 85 ? -6.616 13.364 -0.268 1.00 94.19 85 PHE A N 1
ATOM 633 C CA . PHE A 1 85 ? -6.631 14.638 -0.973 1.00 94.19 85 PHE A CA 1
ATOM 634 C C . PHE A 1 85 ? -5.762 14.581 -2.227 1.00 94.19 85 PHE A C 1
ATOM 636 O O . PHE A 1 85 ? -4.603 14.183 -2.161 1.00 94.19 85 PHE A O 1
ATOM 643 N N . ASP A 1 86 ? -6.305 15.047 -3.351 1.00 90.88 86 ASP A N 1
ATOM 644 C CA . ASP A 1 86 ? -5.556 15.208 -4.605 1.00 90.88 86 ASP A CA 1
ATOM 645 C C . ASP A 1 86 ? -4.472 16.293 -4.496 1.00 90.88 86 ASP A C 1
ATOM 647 O O . ASP A 1 86 ? -3.438 16.243 -5.153 1.00 90.88 86 ASP A O 1
ATOM 651 N N . ASN A 1 87 ? -4.701 17.287 -3.640 1.00 89.69 87 ASN A N 1
ATOM 652 C CA . ASN A 1 87 ? -3.800 18.413 -3.447 1.00 89.69 87 ASN A CA 1
ATOM 653 C C . ASN A 1 87 ? -2.808 18.157 -2.303 1.00 89.69 87 ASN A C 1
ATOM 655 O O . ASN A 1 87 ? -3.161 17.560 -1.284 1.00 89.69 87 ASN A O 1
ATOM 659 N N . ASP A 1 88 ? -1.600 18.713 -2.413 1.00 87.44 88 ASP A N 1
ATOM 660 C CA . ASP A 1 88 ? -0.626 18.691 -1.321 1.00 87.44 88 ASP A CA 1
ATOM 661 C C . ASP A 1 88 ? -1.096 19.532 -0.127 1.00 87.44 88 ASP A C 1
ATOM 663 O O . ASP A 1 88 ? -1.380 20.731 -0.234 1.00 87.44 88 ASP A O 1
ATOM 667 N N . LEU A 1 89 ? -1.131 18.905 1.049 1.00 88.94 89 LEU A N 1
ATOM 668 C CA . LEU A 1 89 ? -1.596 19.534 2.279 1.00 88.94 89 LEU A CA 1
ATOM 669 C C . LEU A 1 89 ? -0.430 19.938 3.172 1.00 88.94 89 LEU A C 1
ATOM 671 O O . LEU A 1 89 ? 0.534 19.199 3.364 1.00 88.94 89 LEU A O 1
ATOM 675 N N . SER A 1 90 ? -0.535 21.091 3.826 1.00 87.69 90 SER A N 1
ATOM 676 C CA . SER A 1 90 ? 0.403 21.447 4.888 1.00 87.69 90 SER A CA 1
ATOM 677 C C . SER A 1 90 ? 0.148 20.617 6.160 1.00 87.69 90 SER A C 1
ATOM 679 O O . SER A 1 90 ? -0.991 20.247 6.449 1.00 87.69 90 SER A O 1
ATOM 681 N N . PRO A 1 91 ? 1.159 20.421 7.031 1.00 83.12 91 PRO A N 1
ATOM 682 C CA . PRO A 1 91 ? 0.976 19.691 8.291 1.00 83.12 91 PRO A CA 1
ATOM 683 C C . PRO A 1 91 ? -0.088 20.280 9.224 1.00 83.12 91 PRO A C 1
ATOM 685 O O . PRO A 1 91 ? -0.628 19.578 10.071 1.00 83.12 91 PRO A O 1
ATOM 688 N N . ALA A 1 92 ? -0.355 21.586 9.124 1.00 84.75 92 ALA A N 1
ATOM 689 C CA . ALA A 1 92 ? -1.419 22.216 9.898 1.00 84.75 92 ALA A CA 1
ATOM 690 C C . ALA A 1 92 ? -2.798 21.826 9.350 1.00 84.75 92 ALA A C 1
ATOM 692 O O . ALA A 1 92 ? -3.674 21.482 10.138 1.00 84.75 92 ALA A O 1
ATOM 693 N N . GLN A 1 93 ? -2.949 21.814 8.022 1.00 90.94 93 GLN A N 1
ATOM 694 C CA . GLN A 1 93 ? -4.184 21.412 7.351 1.00 90.94 93 GLN A CA 1
ATOM 695 C C . GLN A 1 93 ? -4.525 19.950 7.618 1.00 90.94 93 GLN A C 1
ATOM 697 O O . GLN A 1 93 ? -5.642 19.683 8.047 1.00 90.94 93 GLN A O 1
ATOM 702 N N . VAL A 1 94 ? -3.555 19.038 7.484 1.00 88.56 94 VAL A N 1
ATOM 703 C CA . VAL A 1 94 ? -3.737 17.610 7.809 1.00 88.56 94 VAL A CA 1
ATOM 704 C C . VAL A 1 94 ? -4.281 17.449 9.229 1.00 88.56 94 VAL A C 1
ATOM 706 O O . VAL A 1 94 ? -5.357 16.894 9.419 1.00 88.56 94 VAL A O 1
ATOM 709 N N . ARG A 1 95 ? -3.617 18.042 10.232 1.00 84.75 95 ARG A N 1
ATOM 710 C CA . ARG A 1 95 ? -4.066 17.942 11.632 1.00 84.75 95 ARG A CA 1
ATOM 711 C C . ARG A 1 95 ? -5.463 18.510 11.859 1.00 84.75 95 ARG A C 1
ATOM 713 O O . ARG A 1 95 ? -6.230 17.934 12.624 1.00 84.75 95 ARG A O 1
ATOM 720 N N . ASN A 1 96 ? -5.784 19.652 11.256 1.00 88.56 96 ASN A N 1
ATOM 721 C CA . ASN A 1 96 ? -7.095 20.277 11.426 1.00 88.56 96 ASN A CA 1
ATOM 722 C C . ASN A 1 96 ? -8.201 19.421 10.792 1.00 88.56 96 ASN A C 1
ATOM 724 O O . ASN A 1 96 ? -9.254 19.233 11.400 1.00 88.56 96 ASN A O 1
ATOM 728 N N . LEU A 1 97 ? -7.939 18.858 9.611 1.00 91.38 97 LEU A N 1
ATOM 729 C CA . LEU A 1 97 ? -8.843 17.941 8.921 1.00 91.38 97 LEU A CA 1
ATOM 730 C C . LEU A 1 97 ? -9.051 16.648 9.717 1.00 91.38 97 LEU A C 1
ATOM 732 O O . LEU A 1 97 ? -10.194 16.248 9.925 1.00 91.38 97 LEU A O 1
ATOM 736 N N . GLU A 1 98 ? -7.987 16.032 10.235 1.00 88.12 98 GLU A N 1
ATOM 737 C CA . GLU A 1 98 ? -8.072 14.840 11.095 1.00 88.12 98 GLU A CA 1
ATOM 738 C C . GLU A 1 98 ? -8.841 15.129 12.394 1.00 88.12 98 GLU A C 1
ATOM 740 O O . GLU A 1 98 ? -9.653 14.324 12.856 1.00 88.12 98 GLU A O 1
ATOM 745 N N . GLN A 1 99 ? -8.630 16.305 12.997 1.00 86.69 99 GLN A N 1
ATOM 746 C CA . GLN A 1 99 ? -9.354 16.713 14.201 1.00 86.69 99 GLN A CA 1
ATOM 747 C C . GLN A 1 99 ? -10.848 16.911 13.950 1.00 86.69 99 GLN A C 1
ATOM 749 O O . GLN A 1 99 ? -11.642 16.540 14.821 1.00 86.69 99 GLN A O 1
ATOM 754 N N . ALA A 1 100 ? -11.218 17.480 12.806 1.00 88.06 100 ALA A N 1
ATOM 755 C CA . ALA A 1 100 ? -12.603 17.707 12.413 1.00 88.06 100 ALA A CA 1
ATOM 756 C C . ALA A 1 100 ? -13.308 16.388 12.047 1.00 88.06 100 ALA A C 1
ATOM 758 O O . ALA A 1 100 ? -14.334 16.031 12.624 1.00 88.06 100 ALA A O 1
ATOM 759 N N . THR A 1 101 ? -12.698 15.607 11.157 1.00 87.75 101 THR A N 1
ATOM 760 C CA . THR A 1 101 ? -13.312 14.416 10.547 1.00 87.75 101 THR A CA 1
ATOM 761 C C . THR A 1 101 ? -13.164 13.141 11.371 1.00 87.75 101 THR A C 1
ATOM 763 O O . THR A 1 101 ? -13.964 12.222 11.214 1.00 87.75 101 THR A O 1
ATOM 766 N N . LYS A 1 102 ? -12.181 13.082 12.280 1.00 85.06 102 LYS A N 1
ATOM 767 C CA . LYS A 1 102 ? -11.803 11.880 13.049 1.00 85.06 102 LYS A CA 1
ATOM 768 C C . LYS A 1 102 ? -11.344 10.693 12.185 1.00 85.06 102 LYS A C 1
ATOM 770 O O . LYS A 1 102 ? -11.261 9.584 12.713 1.00 85.06 102 LYS A O 1
ATOM 775 N N . ALA A 1 103 ? -11.023 10.930 10.915 1.00 83.75 103 ALA A N 1
ATOM 776 C CA . ALA A 1 103 ? -10.436 9.962 9.992 1.00 83.75 103 ALA A CA 1
ATOM 777 C C . ALA A 1 103 ? -8.987 10.345 9.661 1.00 83.75 103 ALA A C 1
ATOM 779 O O . ALA A 1 103 ? -8.588 11.497 9.848 1.00 83.75 103 ALA A O 1
ATOM 780 N N . LYS A 1 104 ? -8.202 9.370 9.190 1.00 85.81 104 LYS A N 1
ATOM 781 C CA . LYS A 1 104 ? -6.828 9.578 8.708 1.00 85.81 104 LYS A CA 1
ATOM 782 C C . LYS A 1 104 ? -6.867 10.441 7.449 1.00 85.81 104 LYS A C 1
ATOM 784 O O . LYS A 1 104 ? -7.732 10.226 6.605 1.00 85.81 104 LYS A O 1
ATOM 789 N N . VAL A 1 105 ? -5.940 11.384 7.300 1.00 90.88 105 VAL A N 1
ATOM 790 C CA . VAL A 1 105 ? -5.863 12.232 6.101 1.00 90.88 105 VAL A CA 1
ATOM 791 C C . VAL A 1 105 ? -4.529 12.004 5.406 1.00 90.88 105 VAL A C 1
ATOM 793 O O . VAL A 1 105 ? -3.481 12.195 6.015 1.00 90.88 105 VAL A O 1
ATOM 796 N N . LEU A 1 106 ? -4.584 11.612 4.136 1.00 90.44 106 LEU A N 1
ATOM 797 C CA . LEU A 1 106 ? -3.431 11.468 3.251 1.00 90.44 106 LEU A CA 1
ATOM 798 C C . LEU A 1 106 ? -3.525 12.500 2.131 1.00 90.44 106 LEU A C 1
ATOM 800 O O . LEU A 1 106 ? -4.612 12.761 1.618 1.00 90.44 106 LEU A O 1
ATOM 804 N N . ASP A 1 107 ? -2.391 13.071 1.741 1.00 91.19 107 ASP A N 1
ATOM 805 C CA . ASP A 1 107 ? -2.282 13.839 0.501 1.00 91.19 107 ASP A CA 1
ATOM 806 C C . ASP A 1 107 ? -1.724 12.975 -0.641 1.00 91.19 107 ASP A C 1
ATOM 808 O O . ASP A 1 107 ? -1.254 11.851 -0.429 1.00 91.19 107 ASP A O 1
ATOM 812 N N . ARG A 1 108 ? -1.811 13.491 -1.871 1.00 89.69 108 ARG A N 1
ATOM 813 C CA . ARG A 1 108 ? -1.392 12.795 -3.095 1.00 89.69 108 ARG A CA 1
ATOM 814 C C . ARG A 1 108 ? 0.057 12.326 -3.023 1.00 89.69 108 ARG A C 1
ATOM 816 O O . ARG A 1 108 ? 0.344 11.177 -3.357 1.00 89.69 108 ARG A O 1
ATOM 823 N N . THR A 1 109 ? 0.957 13.177 -2.535 1.00 87.19 109 THR A N 1
ATOM 824 C CA . THR A 1 109 ? 2.370 12.827 -2.364 1.00 87.19 109 THR A CA 1
ATOM 825 C C . THR A 1 109 ? 2.556 11.639 -1.414 1.00 87.19 109 THR A C 1
ATOM 827 O O . THR A 1 109 ? 3.303 10.714 -1.736 1.00 87.19 109 THR A O 1
ATOM 830 N N . GLU A 1 110 ? 1.880 11.627 -0.261 1.00 87.12 110 GLU A N 1
ATOM 831 C CA . GLU A 1 110 ? 1.980 10.527 0.706 1.00 87.12 110 GLU A CA 1
ATOM 832 C C . GLU A 1 110 ? 1.429 9.211 0.137 1.00 87.12 110 GLU A C 1
ATOM 834 O O . GLU A 1 110 ? 2.084 8.175 0.254 1.00 87.12 110 GLU A O 1
ATOM 839 N N . LEU A 1 111 ? 0.298 9.260 -0.578 1.00 89.06 111 LEU A N 1
ATOM 840 C CA . LEU A 1 111 ? -0.275 8.090 -1.252 1.00 89.06 111 LEU A CA 1
ATOM 841 C C . LEU A 1 111 ? 0.686 7.486 -2.288 1.00 89.06 111 LEU A C 1
ATOM 843 O O . LEU A 1 111 ? 0.879 6.270 -2.319 1.00 89.06 111 LEU A O 1
ATOM 847 N N . ILE A 1 112 ? 1.306 8.319 -3.130 1.00 88.12 112 ILE A N 1
ATOM 848 C CA . ILE A 1 112 ? 2.262 7.857 -4.149 1.00 88.12 112 ILE A CA 1
ATOM 849 C C . ILE A 1 112 ? 3.464 7.170 -3.485 1.00 88.12 112 ILE A C 1
ATOM 851 O O . ILE A 1 112 ? 3.873 6.083 -3.903 1.00 88.12 112 ILE A O 1
ATOM 855 N N . LEU A 1 113 ? 4.015 7.772 -2.426 1.00 86.00 113 LEU A N 1
ATOM 856 C CA . LEU A 1 113 ? 5.131 7.194 -1.675 1.00 86.00 113 LEU A CA 1
ATOM 857 C C . LEU A 1 113 ? 4.758 5.848 -1.034 1.00 86.00 113 LEU A C 1
ATOM 859 O O . LEU A 1 113 ? 5.577 4.925 -1.030 1.00 86.00 113 LEU A O 1
ATOM 863 N N . ASP A 1 114 ? 3.532 5.710 -0.532 1.00 83.62 114 ASP A N 1
ATOM 864 C CA . ASP A 1 114 ? 3.026 4.459 0.039 1.00 83.62 114 ASP A CA 1
ATOM 865 C C . ASP A 1 114 ? 2.894 3.354 -1.018 1.00 83.62 114 ASP A C 1
ATOM 867 O O . ASP A 1 114 ? 3.349 2.223 -0.787 1.00 83.62 114 ASP A O 1
ATOM 871 N N . ILE A 1 115 ? 2.362 3.674 -2.204 1.00 84.56 115 ILE A N 1
ATOM 872 C CA . ILE A 1 115 ? 2.298 2.736 -3.336 1.00 84.56 115 ILE A CA 1
ATOM 873 C C . ILE A 1 115 ? 3.711 2.274 -3.700 1.00 84.56 115 ILE A C 1
ATOM 875 O O . ILE A 1 115 ? 3.979 1.071 -3.769 1.00 84.56 115 ILE A O 1
ATOM 879 N N . PHE A 1 116 ? 4.655 3.204 -3.849 1.00 83.00 116 PHE A N 1
ATOM 880 C CA . PHE A 1 116 ? 6.038 2.866 -4.169 1.00 83.00 116 PHE A CA 1
ATOM 881 C C . PHE A 1 116 ? 6.732 2.034 -3.099 1.00 83.00 116 PHE A C 1
ATOM 883 O O . PHE A 1 116 ? 7.471 1.109 -3.435 1.00 83.00 116 PHE A O 1
ATOM 890 N N . SER A 1 117 ? 6.456 2.277 -1.818 1.00 82.38 117 SER A N 1
ATOM 891 C CA . SER A 1 117 ? 7.026 1.471 -0.733 1.00 82.38 117 SER A CA 1
ATOM 892 C C . SER A 1 117 ? 6.619 -0.005 -0.826 1.00 82.38 117 SER A C 1
ATOM 894 O O . SER A 1 117 ? 7.419 -0.897 -0.519 1.00 82.38 117 SER A O 1
ATOM 896 N N . THR A 1 118 ? 5.403 -0.256 -1.320 1.00 80.88 118 THR A N 1
ATOM 897 C CA . THR A 1 118 ? 4.846 -1.596 -1.530 1.00 80.88 118 THR A CA 1
ATOM 898 C C . THR A 1 118 ? 5.414 -2.243 -2.795 1.00 80.88 118 THR A C 1
ATOM 900 O O . THR A 1 118 ? 5.683 -3.444 -2.809 1.00 80.88 118 THR A O 1
ATOM 903 N N . ARG A 1 119 ? 5.658 -1.451 -3.848 1.00 79.31 119 ARG A N 1
ATOM 904 C CA . ARG A 1 119 ? 6.161 -1.928 -5.149 1.00 79.31 119 ARG A CA 1
ATOM 905 C C . ARG A 1 119 ? 7.689 -2.047 -5.229 1.00 79.31 119 ARG A C 1
ATOM 907 O O . ARG A 1 119 ? 8.176 -2.775 -6.085 1.00 79.31 119 ARG A O 1
ATOM 914 N N . ALA A 1 120 ? 8.449 -1.397 -4.346 1.00 80.31 120 ALA A N 1
ATOM 915 C CA . ALA A 1 120 ? 9.915 -1.412 -4.355 1.00 80.31 120 ALA A CA 1
ATOM 916 C C . ALA A 1 120 ? 10.501 -2.783 -3.967 1.00 80.31 120 ALA A C 1
ATOM 918 O O . ALA A 1 120 ? 10.623 -3.127 -2.778 1.00 80.31 120 ALA A O 1
ATOM 919 N N . GLN A 1 121 ? 10.907 -3.562 -4.977 1.00 81.19 121 GLN A N 1
ATOM 920 C CA . GLN A 1 121 ? 11.499 -4.886 -4.782 1.00 81.19 121 GLN A CA 1
ATOM 921 C C . GLN A 1 121 ? 13.025 -4.847 -4.749 1.00 81.19 121 GLN A C 1
ATOM 923 O O . GLN A 1 121 ? 13.616 -5.558 -3.933 1.00 81.19 121 GLN A O 1
ATOM 928 N N . THR A 1 122 ? 13.667 -4.015 -5.571 1.00 82.69 122 THR A N 1
ATOM 929 C CA . THR A 1 122 ? 15.133 -3.909 -5.602 1.00 82.69 122 THR A CA 1
ATOM 930 C C . THR A 1 122 ? 15.691 -3.094 -4.434 1.00 82.69 122 THR A C 1
ATOM 932 O O . THR A 1 122 ? 15.011 -2.264 -3.833 1.00 82.69 122 THR A O 1
ATOM 935 N N . HIS A 1 123 ? 16.963 -3.325 -4.093 1.00 84.06 123 HIS A N 1
ATOM 936 C CA . HIS A 1 123 ? 17.658 -2.549 -3.060 1.00 84.06 123 HIS A CA 1
ATOM 937 C C . HIS A 1 123 ? 17.702 -1.052 -3.405 1.00 84.06 123 HIS A C 1
ATOM 939 O O . HIS A 1 123 ? 17.453 -0.217 -2.544 1.00 84.06 123 HIS A O 1
ATOM 945 N N . GLU A 1 124 ? 17.964 -0.726 -4.670 1.00 84.00 124 GLU A N 1
ATOM 946 C CA . GLU A 1 124 ? 17.985 0.645 -5.184 1.00 84.00 124 GLU A CA 1
ATOM 947 C C . GLU A 1 124 ? 16.632 1.343 -5.027 1.00 84.00 124 GLU A C 1
ATOM 949 O O . GLU A 1 124 ? 16.564 2.391 -4.385 1.00 84.00 124 GLU A O 1
ATOM 954 N N . ALA A 1 125 ? 15.547 0.733 -5.521 1.00 82.19 125 ALA A N 1
ATOM 955 C CA . ALA A 1 125 ? 14.209 1.305 -5.396 1.00 82.19 125 ALA A CA 1
ATOM 956 C C . ALA A 1 125 ? 13.806 1.486 -3.925 1.00 82.19 125 ALA A C 1
ATOM 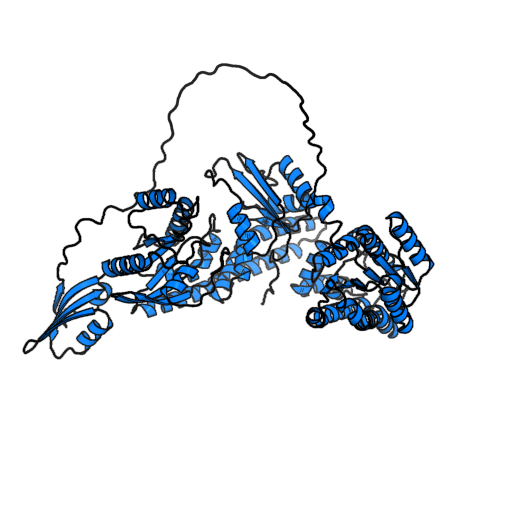958 O O . ALA A 1 125 ? 13.203 2.493 -3.563 1.00 82.19 125 ALA A O 1
ATOM 959 N N . ARG A 1 126 ? 14.184 0.550 -3.040 1.00 86.44 126 ARG A N 1
ATOM 960 C CA . ARG A 1 126 ? 13.927 0.680 -1.595 1.00 86.44 126 ARG A CA 1
ATOM 961 C C . ARG A 1 126 ? 14.665 1.869 -0.980 1.00 86.44 126 ARG A C 1
ATOM 963 O O . ARG A 1 126 ? 14.053 2.589 -0.198 1.00 86.44 126 ARG A O 1
ATOM 970 N N . LEU A 1 127 ? 15.936 2.085 -1.334 1.00 87.94 127 LEU A N 1
ATOM 971 C CA . LEU A 1 127 ? 16.707 3.241 -0.861 1.00 87.94 127 LEU A CA 1
ATOM 972 C C . LEU A 1 127 ? 16.111 4.562 -1.359 1.00 87.94 127 LEU A C 1
ATOM 974 O O . LEU A 1 127 ? 15.966 5.491 -0.567 1.00 87.94 127 LEU A O 1
ATOM 978 N N . ALA A 1 128 ? 15.753 4.637 -2.644 1.00 84.50 128 ALA A N 1
ATOM 979 C CA . ALA A 1 128 ? 15.162 5.829 -3.250 1.00 84.50 128 ALA A CA 1
ATOM 980 C C . ALA A 1 128 ? 13.830 6.202 -2.580 1.00 84.50 128 ALA A C 1
ATOM 982 O O . ALA A 1 128 ? 13.642 7.343 -2.154 1.00 84.50 128 ALA A O 1
ATOM 983 N N . VAL A 1 129 ? 12.942 5.221 -2.394 1.00 86.06 129 VAL A N 1
ATOM 984 C CA . VAL A 1 129 ? 11.648 5.434 -1.732 1.00 86.06 129 VAL A CA 1
ATOM 985 C C . VAL A 1 129 ? 11.822 5.810 -0.259 1.00 86.06 129 VAL A C 1
ATOM 987 O O . VAL A 1 129 ? 11.175 6.751 0.198 1.00 86.06 129 VAL A O 1
ATOM 990 N N . GLU A 1 130 ? 12.714 5.141 0.484 1.00 87.25 130 GLU A N 1
ATOM 991 C CA . GLU A 1 130 ? 12.994 5.486 1.890 1.00 87.25 130 GLU A CA 1
ATOM 992 C C . GLU A 1 130 ? 13.530 6.921 2.009 1.00 87.25 130 GLU A C 1
ATOM 994 O O . GLU A 1 130 ? 13.089 7.686 2.872 1.00 87.25 130 GLU A O 1
ATOM 999 N N . LEU A 1 131 ? 14.448 7.314 1.119 1.00 88.94 131 LEU A N 1
ATOM 1000 C CA . LEU A 1 131 ? 14.982 8.671 1.069 1.00 88.94 131 LEU A CA 1
ATOM 1001 C C . LEU A 1 131 ? 13.862 9.688 0.827 1.00 88.94 131 LEU A C 1
ATOM 1003 O O . LEU A 1 131 ? 13.731 10.638 1.601 1.00 88.94 131 LEU A O 1
ATOM 1007 N N . ALA A 1 132 ? 13.027 9.466 -0.190 1.00 86.62 132 ALA A N 1
ATOM 1008 C CA . ALA A 1 132 ? 11.930 10.366 -0.523 1.00 86.62 132 ALA A CA 1
ATOM 1009 C C . ALA A 1 132 ? 10.909 10.490 0.626 1.00 86.62 132 ALA A C 1
ATOM 1011 O O . ALA A 1 132 ? 10.493 11.602 0.965 1.00 86.62 132 ALA A O 1
ATOM 1012 N N . GLN A 1 133 ? 10.569 9.382 1.294 1.00 86.06 133 GLN A N 1
ATOM 1013 C CA . GLN A 1 133 ? 9.688 9.370 2.467 1.00 86.06 133 GLN A CA 1
ATOM 1014 C C . GLN A 1 133 ? 10.259 10.164 3.645 1.00 86.06 133 GLN A C 1
ATOM 1016 O O . GLN A 1 133 ? 9.543 10.962 4.263 1.00 86.06 133 GLN A O 1
ATOM 1021 N N . LEU A 1 134 ? 11.542 9.973 3.967 1.00 87.94 134 LEU A N 1
ATOM 1022 C CA . LEU A 1 134 ? 12.194 10.694 5.061 1.00 87.94 134 LEU A CA 1
ATOM 1023 C C . LEU A 1 134 ? 12.338 12.179 4.751 1.00 87.94 134 LEU A C 1
ATOM 1025 O O . LEU A 1 134 ? 12.066 13.010 5.620 1.00 87.94 134 LEU A O 1
ATOM 1029 N N . GLU A 1 135 ? 12.719 12.534 3.524 1.00 85.50 135 GLU A N 1
ATOM 1030 C CA . GLU A 1 135 ? 12.779 13.930 3.110 1.00 85.50 135 GLU A CA 1
ATOM 1031 C C . GLU A 1 135 ? 11.401 14.577 3.214 1.00 85.50 135 GLU A C 1
ATOM 1033 O O . GLU A 1 135 ? 11.290 15.671 3.773 1.00 85.50 135 GLU A O 1
ATOM 1038 N N . TYR A 1 136 ? 10.349 13.908 2.735 1.00 84.06 136 TYR A N 1
ATOM 1039 C CA . TYR A 1 136 ? 8.971 14.390 2.812 1.00 84.06 136 TYR A CA 1
ATOM 1040 C C . TYR A 1 136 ? 8.478 14.567 4.252 1.00 84.06 136 TYR A C 1
ATOM 1042 O O . TYR A 1 136 ? 7.919 15.608 4.606 1.00 84.06 136 TYR A O 1
ATOM 1050 N N . SER A 1 137 ? 8.758 13.591 5.113 1.00 81.94 137 SER A N 1
ATOM 1051 C CA . SER A 1 137 ? 8.308 13.573 6.504 1.00 81.94 137 SER A CA 1
ATOM 1052 C C . SER A 1 137 ? 9.089 14.538 7.397 1.00 81.94 137 SER A C 1
ATOM 1054 O O . SER A 1 137 ? 8.517 15.118 8.321 1.00 81.94 137 SER A O 1
ATOM 1056 N N . LEU A 1 138 ? 10.377 14.780 7.135 1.00 82.31 138 LEU A N 1
ATOM 1057 C CA . LEU A 1 138 ? 11.241 15.577 8.011 1.00 82.31 138 LEU A CA 1
ATOM 1058 C C . LEU A 1 138 ? 10.700 17.002 8.293 1.00 82.31 138 LEU A C 1
ATOM 1060 O O . LEU A 1 138 ? 10.629 17.377 9.468 1.00 82.31 138 LEU A O 1
ATOM 1064 N N . PRO A 1 139 ? 10.273 17.816 7.302 1.00 75.31 139 PRO A N 1
ATOM 1065 C CA . PRO A 1 139 ? 9.635 19.111 7.555 1.00 75.31 139 PRO A CA 1
ATOM 1066 C C . PRO A 1 139 ? 8.350 19.009 8.390 1.00 75.31 139 PRO A C 1
ATOM 1068 O O . PRO A 1 139 ? 8.062 19.902 9.193 1.00 75.31 139 PRO A O 1
ATOM 1071 N N . ARG A 1 140 ? 7.590 17.919 8.224 1.00 76.00 140 ARG A N 1
ATOM 1072 C CA . ARG A 1 140 ? 6.329 17.670 8.939 1.00 76.00 140 ARG A CA 1
ATOM 1073 C C . ARG A 1 140 ? 6.593 17.307 10.405 1.00 76.00 140 ARG A C 1
ATOM 1075 O O . ARG A 1 140 ? 5.969 17.878 11.302 1.00 76.00 140 ARG A O 1
ATOM 1082 N N . LEU A 1 141 ? 7.608 16.478 10.655 1.00 69.19 141 LEU A N 1
ATOM 1083 C CA . LEU A 1 141 ? 8.101 16.121 11.990 1.00 69.19 141 LEU A CA 1
ATOM 1084 C C . LEU A 1 141 ? 8.660 17.339 12.740 1.00 69.19 141 LEU A C 1
ATOM 1086 O O . LEU A 1 141 ? 8.316 17.557 13.903 1.00 69.19 141 LEU A O 1
ATOM 1090 N N . LYS A 1 142 ? 9.434 18.201 12.060 1.00 62.31 142 LYS A N 1
ATOM 1091 C CA . LYS A 1 142 ? 10.009 19.431 12.645 1.00 62.31 142 LYS A CA 1
ATOM 1092 C C . LYS A 1 142 ? 8.950 20.339 13.280 1.00 62.31 142 LYS A C 1
ATOM 1094 O O . LYS A 1 142 ? 9.176 20.867 14.367 1.00 62.31 142 LYS A O 1
ATOM 1099 N N . ARG A 1 143 ? 7.781 20.499 12.646 1.00 58.53 143 ARG A N 1
ATOM 1100 C CA . ARG A 1 143 ? 6.672 21.310 13.188 1.00 58.53 143 ARG A CA 1
ATOM 1101 C C . ARG A 1 143 ? 5.918 20.623 14.326 1.00 58.53 143 ARG A C 1
ATOM 1103 O O . ARG A 1 143 ? 5.343 21.304 15.165 1.00 58.53 143 ARG A O 1
ATOM 1110 N N . MET A 1 144 ? 5.888 19.296 14.374 1.00 58.06 144 MET A N 1
ATOM 1111 C CA . MET A 1 144 ? 5.307 18.563 15.502 1.00 58.06 144 MET A CA 1
ATOM 1112 C C . MET A 1 144 ? 6.199 18.673 16.749 1.00 58.06 144 MET A C 1
ATOM 1114 O O . MET A 1 144 ? 5.707 18.904 17.855 1.00 58.06 144 MET A O 1
ATOM 1118 N N . TRP A 1 145 ? 7.518 18.604 16.566 1.00 62.97 145 TRP A N 1
ATOM 1119 C CA . TRP A 1 145 ? 8.502 18.757 17.638 1.00 62.97 145 TRP A CA 1
ATOM 1120 C C . TRP A 1 145 ? 8.463 20.138 18.305 1.00 62.97 145 TRP A C 1
ATOM 1122 O O . TRP A 1 145 ? 8.553 20.222 19.529 1.00 62.97 145 TRP A O 1
ATOM 1132 N N . THR A 1 146 ? 8.236 21.218 17.550 1.00 51.69 146 THR A N 1
ATOM 1133 C CA . THR A 1 146 ? 8.096 22.573 18.121 1.00 51.69 146 THR A CA 1
ATOM 1134 C C . THR A 1 146 ? 6.817 22.767 18.948 1.00 51.69 146 THR A C 1
ATOM 1136 O O . THR A 1 146 ? 6.799 23.593 19.860 1.00 51.69 146 THR A O 1
ATOM 1139 N N . HIS A 1 147 ? 5.751 22.000 18.697 1.00 51.47 147 HIS A N 1
ATOM 1140 C CA . HIS A 1 147 ? 4.563 21.981 19.564 1.00 51.47 147 HIS A CA 1
ATOM 1141 C C . HIS A 1 147 ? 4.795 21.161 20.844 1.00 51.47 147 HIS A C 1
ATOM 1143 O O . HIS A 1 147 ? 4.369 21.571 21.925 1.00 51.47 147 HIS A O 1
ATOM 1149 N N . LEU A 1 148 ? 5.517 20.039 20.741 1.00 50.34 148 LEU A N 1
ATOM 1150 C CA . LEU A 1 148 ? 5.911 19.205 21.884 1.00 50.34 148 LEU A CA 1
ATOM 1151 C C . LEU A 1 148 ? 6.883 19.922 22.836 1.00 50.34 148 LEU A C 1
ATOM 1153 O O . LEU A 1 148 ? 6.810 19.704 24.046 1.00 50.34 148 LEU A O 1
ATOM 1157 N N . SER A 1 149 ? 7.760 20.796 22.324 1.00 49.72 149 SER A N 1
ATOM 1158 C CA . SER A 1 149 ? 8.633 21.625 23.168 1.00 49.72 149 SER A CA 1
ATOM 1159 C C . SER A 1 149 ? 7.846 22.689 23.946 1.00 49.72 149 SER A C 1
ATOM 1161 O O . SER A 1 149 ? 8.110 22.899 25.128 1.00 49.72 149 SER A O 1
ATOM 1163 N N . ARG A 1 150 ? 6.817 23.297 23.334 1.00 49.78 150 ARG A N 1
ATOM 1164 C CA . ARG A 1 150 ? 5.954 24.308 23.977 1.00 49.78 150 ARG A CA 1
ATOM 1165 C C . ARG A 1 150 ? 5.018 23.728 25.039 1.00 49.78 150 ARG A C 1
ATOM 1167 O O . ARG A 1 150 ? 4.881 24.330 26.097 1.00 49.78 150 ARG A O 1
ATOM 1174 N N . LEU A 1 151 ? 4.435 22.547 24.814 1.00 46.25 151 LEU A N 1
ATOM 1175 C CA . LEU A 1 151 ? 3.623 21.848 25.827 1.00 46.25 151 LEU A CA 1
ATOM 1176 C C . LEU A 1 151 ? 4.440 21.444 27.072 1.00 46.25 151 LEU A C 1
ATOM 1178 O O . LEU A 1 151 ? 3.879 21.308 28.155 1.00 46.25 151 LEU A O 1
ATOM 1182 N N . LYS A 1 152 ? 5.767 21.298 26.943 1.00 43.59 152 LYS A N 1
ATOM 1183 C CA . LYS A 1 152 ? 6.684 21.001 28.058 1.00 43.59 152 LYS A CA 1
ATOM 1184 C C . LYS A 1 152 ? 7.191 22.238 28.821 1.00 43.59 152 LYS A C 1
ATOM 1186 O O . LYS A 1 152 ? 7.856 22.060 29.836 1.00 43.59 152 LYS A O 1
ATOM 1191 N N . MET A 1 153 ? 6.872 23.470 28.404 1.00 39.69 153 MET A N 1
ATOM 1192 C CA . MET A 1 153 ? 7.348 24.696 29.079 1.00 39.69 153 MET A CA 1
ATOM 1193 C C . MET A 1 153 ? 6.562 25.098 30.345 1.00 39.69 153 MET A C 1
ATOM 1195 O O . MET A 1 153 ? 6.930 26.071 30.995 1.00 39.69 153 MET A O 1
ATOM 1199 N N . GLY A 1 154 ? 5.516 24.360 30.736 1.00 45.62 154 GLY A N 1
ATOM 1200 C CA . GLY A 1 154 ? 4.668 24.707 31.889 1.00 45.62 154 GLY A CA 1
ATOM 1201 C C . GLY A 1 154 ? 5.224 24.359 33.278 1.00 45.62 154 GLY A C 1
ATOM 1202 O O . GLY A 1 154 ? 4.678 24.827 34.270 1.00 45.62 154 GLY A O 1
ATOM 1203 N N . VAL A 1 155 ? 6.291 23.560 33.388 1.00 44.69 155 VAL A N 1
ATOM 1204 C CA . VAL A 1 155 ? 6.884 23.183 34.685 1.00 44.69 155 VAL A CA 1
ATOM 1205 C C . VAL A 1 155 ? 8.408 23.101 34.557 1.00 44.69 155 VAL A C 1
ATOM 1207 O O . VAL A 1 155 ? 8.948 22.088 34.130 1.00 44.69 155 VAL A O 1
ATOM 1210 N N . GLY A 1 156 ? 9.099 24.191 34.898 1.00 41.53 156 GLY A N 1
ATOM 1211 C CA . GLY A 1 156 ? 10.397 24.210 35.596 1.00 41.53 156 GLY A CA 1
ATOM 1212 C C . GLY A 1 156 ? 11.571 23.303 35.182 1.00 41.53 156 GLY A C 1
ATOM 1213 O O . GLY A 1 156 ? 12.469 23.143 35.998 1.00 41.53 156 GLY A O 1
ATOM 1214 N N . MET A 1 157 ? 11.637 22.717 33.983 1.00 41.50 157 MET A N 1
ATOM 1215 C CA . MET A 1 157 ? 12.788 21.898 33.562 1.00 41.50 157 MET A CA 1
ATOM 1216 C C . MET A 1 157 ? 13.298 22.276 32.167 1.00 41.50 157 MET A C 1
ATOM 1218 O O . MET A 1 157 ? 12.955 21.656 31.159 1.00 41.50 157 MET A O 1
ATOM 1222 N N . ARG A 1 158 ? 14.195 23.268 32.112 1.00 48.06 158 ARG A N 1
ATOM 1223 C CA . ARG A 1 158 ? 15.141 23.429 30.995 1.00 48.06 158 ARG A CA 1
ATOM 1224 C C . ARG A 1 158 ? 16.186 22.310 31.094 1.00 48.06 158 ARG A C 1
ATOM 1226 O O . ARG A 1 158 ? 16.886 22.236 32.097 1.00 48.06 158 ARG A O 1
ATOM 1233 N N . GLY A 1 159 ? 16.304 21.438 30.088 1.00 54.50 159 GLY A N 1
ATOM 1234 C CA . GLY A 1 159 ? 17.447 20.511 30.016 1.00 54.50 159 GLY A CA 1
ATOM 1235 C C . GLY A 1 159 ? 17.262 19.216 29.207 1.00 54.50 159 GLY A C 1
ATOM 1236 O O . GLY A 1 159 ? 18.064 18.985 28.302 1.00 54.50 159 GLY A O 1
ATOM 1237 N N . PRO A 1 160 ? 16.261 18.347 29.478 1.00 50.59 160 PRO A N 1
ATOM 1238 C CA . PRO A 1 160 ? 16.231 17.002 28.873 1.00 50.59 160 PRO A CA 1
ATOM 1239 C C . PRO A 1 160 ? 15.381 16.874 27.596 1.00 50.59 160 PRO A C 1
ATOM 1241 O O . PRO A 1 160 ? 15.714 16.089 26.713 1.00 50.59 160 PRO A O 1
ATOM 1244 N N . GLY A 1 161 ? 14.269 17.612 27.489 1.00 47.62 161 GLY A N 1
ATOM 1245 C CA . GLY A 1 161 ? 13.286 17.441 26.408 1.00 47.62 161 GLY A CA 1
ATOM 1246 C C . GLY A 1 161 ? 13.685 18.072 25.070 1.00 47.62 161 GLY A C 1
ATOM 1247 O O . GLY A 1 161 ? 13.419 17.488 24.025 1.00 47.62 161 GLY A O 1
ATOM 1248 N N . GLU A 1 162 ? 14.353 19.227 25.097 1.00 58.84 162 GLU A N 1
ATOM 1249 C CA . GLU A 1 162 ? 14.877 19.883 23.887 1.00 58.84 162 GLU A CA 1
ATOM 1250 C C . GLU A 1 162 ? 16.046 19.098 23.286 1.00 58.84 162 GLU A C 1
ATOM 1252 O O . GLU A 1 162 ? 16.057 18.859 22.080 1.00 58.84 162 GLU A O 1
ATOM 1257 N N . LYS A 1 163 ? 16.955 18.579 24.128 1.00 58.31 163 LYS A N 1
ATOM 1258 C CA . LYS A 1 163 ? 18.050 17.700 23.684 1.00 58.31 163 LYS A CA 1
ATOM 1259 C C . LYS A 1 163 ? 17.542 16.429 23.001 1.00 58.31 163 LYS A C 1
ATOM 1261 O O . LYS A 1 163 ? 18.167 15.963 22.056 1.00 58.31 163 LYS A O 1
ATOM 1266 N N . GLN A 1 164 ? 16.418 15.867 23.451 1.00 55.41 164 GLN A N 1
ATOM 1267 C CA . GLN A 1 164 ? 15.829 14.661 22.851 1.00 55.41 164 GLN A CA 1
ATOM 1268 C C . GLN A 1 164 ? 15.278 14.924 21.447 1.00 55.41 164 GLN A C 1
ATOM 1270 O O . GLN A 1 164 ? 15.634 14.207 20.521 1.00 55.41 164 GLN A O 1
ATOM 1275 N N . LEU A 1 165 ? 14.496 15.994 21.269 1.00 64.69 165 LEU A N 1
ATOM 1276 C CA . LEU A 1 165 ? 13.964 16.378 19.955 1.00 64.69 165 LEU A CA 1
ATOM 1277 C C . LEU A 1 165 ? 15.086 16.749 18.974 1.00 64.69 165 LEU A C 1
ATOM 1279 O O . LEU A 1 165 ? 15.011 16.438 17.787 1.00 64.69 165 LEU A O 1
ATOM 1283 N N . GLU A 1 166 ? 16.146 17.388 19.470 1.00 70.25 166 GLU A N 1
ATOM 1284 C CA . GLU A 1 166 ? 17.341 17.674 18.680 1.00 70.25 166 GLU A CA 1
ATOM 1285 C C . GLU A 1 166 ? 18.103 16.394 18.300 1.00 70.25 166 GLU A C 1
ATOM 1287 O O . GLU A 1 166 ? 18.579 16.275 17.172 1.00 70.25 166 GLU A O 1
ATOM 1292 N N . THR A 1 167 ? 18.183 15.415 19.202 1.00 73.69 167 THR A N 1
ATOM 1293 C CA . THR A 1 167 ? 18.829 14.121 18.932 1.00 73.69 167 THR A CA 1
ATOM 1294 C C . THR A 1 167 ? 18.058 13.324 17.881 1.00 73.69 167 THR A C 1
ATOM 1296 O O . THR A 1 167 ? 18.665 12.846 16.924 1.00 73.69 167 THR A O 1
ATOM 1299 N N . ASP A 1 168 ? 16.730 13.245 18.000 1.00 70.56 168 ASP A N 1
ATOM 1300 C CA . ASP A 1 168 ? 15.866 12.558 17.032 1.00 70.56 168 ASP A CA 1
ATOM 1301 C C . ASP A 1 168 ? 15.958 13.217 15.651 1.00 70.56 168 ASP A C 1
ATOM 1303 O O . ASP A 1 168 ? 16.117 12.543 14.630 1.00 70.56 168 ASP A O 1
ATOM 1307 N N . ARG A 1 169 ? 15.962 14.556 15.615 1.00 79.56 169 ARG A N 1
ATOM 1308 C CA . ARG A 1 169 ? 16.201 15.321 14.389 1.00 79.56 169 ARG A CA 1
ATOM 1309 C C . ARG A 1 169 ? 17.546 14.975 13.759 1.00 79.56 169 ARG A C 1
ATOM 1311 O O . ARG A 1 169 ? 17.590 14.701 12.561 1.00 79.56 169 ARG A O 1
ATOM 1318 N N . ARG A 1 170 ? 18.626 14.991 14.546 1.00 82.62 170 ARG A N 1
ATOM 1319 C CA . ARG A 1 170 ? 19.978 14.670 14.065 1.00 82.62 170 ARG A CA 1
ATOM 1320 C C . ARG A 1 170 ? 20.061 13.241 13.538 1.00 82.62 170 ARG A C 1
ATOM 1322 O O . ARG A 1 170 ? 20.768 13.009 12.566 1.00 82.62 170 ARG A O 1
ATOM 1329 N N . LEU A 1 171 ? 19.337 12.295 14.137 1.00 83.94 171 LEU A N 1
ATOM 1330 C CA . LEU A 1 171 ? 19.307 10.909 13.676 1.00 83.94 171 LEU A CA 1
ATOM 1331 C C . LEU A 1 171 ? 18.631 10.777 12.304 1.00 83.94 171 LEU A C 1
ATOM 1333 O O . LEU A 1 171 ? 19.177 10.113 11.426 1.00 83.94 171 LEU A O 1
ATOM 1337 N N . VAL A 1 172 ? 17.487 11.441 12.096 1.00 84.00 172 VAL A N 1
ATOM 1338 C CA . VAL A 1 172 ? 16.801 11.446 10.791 1.00 84.00 172 VAL A CA 1
ATOM 1339 C C . VAL A 1 172 ? 17.642 12.163 9.733 1.00 84.00 172 VAL A C 1
ATOM 1341 O O . VAL A 1 172 ? 17.812 11.644 8.634 1.00 84.00 172 VAL A O 1
ATOM 1344 N N . GLU A 1 173 ? 18.223 13.320 10.064 1.00 88.19 173 GLU A N 1
ATOM 1345 C CA . GLU A 1 173 ? 19.121 14.053 9.157 1.00 88.19 173 GLU A CA 1
ATOM 1346 C C . GLU A 1 173 ? 20.364 13.216 8.802 1.00 88.19 173 GLU A C 1
ATOM 1348 O O . GLU A 1 173 ? 20.761 13.165 7.637 1.00 88.19 173 GLU A O 1
ATOM 1353 N N . LYS A 1 174 ? 20.925 12.477 9.770 1.00 90.88 174 LYS A N 1
ATOM 1354 C CA . LYS A 1 174 ? 22.013 11.524 9.525 1.00 90.88 174 LYS A CA 1
ATOM 1355 C C . LYS A 1 174 ? 21.573 10.388 8.602 1.00 90.88 174 LYS A C 1
ATOM 1357 O O . LYS A 1 174 ? 22.284 10.096 7.648 1.00 90.88 174 LYS A O 1
ATOM 1362 N N . ARG A 1 175 ? 20.401 9.784 8.832 1.00 91.81 175 ARG A N 1
ATOM 1363 C CA . ARG A 1 175 ? 19.877 8.707 7.977 1.00 91.81 175 ARG A CA 1
ATOM 1364 C C . ARG A 1 175 ? 19.669 9.180 6.540 1.00 91.81 175 ARG A C 1
ATOM 1366 O O . ARG A 1 175 ? 20.073 8.472 5.629 1.00 91.81 175 ARG A O 1
ATOM 1373 N N . ILE A 1 176 ? 19.120 10.380 6.339 1.00 90.44 176 ILE A N 1
ATOM 1374 C CA . ILE A 1 176 ? 19.001 10.999 5.009 1.00 90.44 176 ILE A CA 1
ATOM 1375 C C . ILE A 1 176 ? 20.383 11.145 4.364 1.00 90.44 176 ILE A C 1
ATOM 1377 O O . ILE A 1 176 ? 20.557 10.784 3.204 1.00 90.44 176 ILE A O 1
ATOM 1381 N N . SER A 1 177 ? 21.379 11.637 5.107 1.00 92.44 177 SER A N 1
ATOM 1382 C CA . SER A 1 177 ? 22.742 11.772 4.584 1.00 92.44 177 SER A CA 1
ATOM 1383 C C . SER A 1 177 ? 23.374 10.426 4.218 1.00 92.44 177 SER A C 1
ATOM 1385 O O . SER A 1 177 ? 24.080 10.350 3.214 1.00 92.44 177 SER A O 1
ATOM 1387 N N . ASP A 1 178 ? 23.146 9.386 5.018 1.00 91.88 178 ASP A N 1
ATOM 1388 C CA . ASP A 1 178 ? 23.664 8.045 4.750 1.00 91.88 178 ASP A CA 1
ATOM 1389 C C . ASP A 1 178 ? 22.967 7.418 3.530 1.00 91.88 178 ASP A C 1
ATOM 1391 O O . ASP A 1 178 ? 23.649 6.904 2.648 1.00 91.88 178 ASP A O 1
ATOM 1395 N N . LEU A 1 179 ? 21.640 7.558 3.413 1.00 90.75 179 LEU A N 1
ATOM 1396 C CA . LEU A 1 179 ? 20.868 7.100 2.251 1.00 90.75 179 LEU A CA 1
ATOM 1397 C C . LEU A 1 179 ? 21.298 7.798 0.956 1.00 90.75 179 LEU A C 1
ATOM 1399 O O . LEU A 1 179 ? 21.461 7.124 -0.055 1.00 90.75 179 LEU A O 1
ATOM 1403 N N . LYS A 1 180 ? 21.537 9.118 0.986 1.00 89.94 180 LYS A N 1
ATOM 1404 C CA . LYS A 1 180 ? 22.080 9.855 -0.170 1.00 89.94 180 LYS A CA 1
ATOM 1405 C C . LYS A 1 180 ? 23.426 9.292 -0.608 1.00 89.94 180 LYS A C 1
ATOM 1407 O O . LYS A 1 180 ? 23.604 8.976 -1.776 1.00 89.94 180 LYS A O 1
ATOM 1412 N N . ARG A 1 181 ? 24.339 9.080 0.345 1.00 90.75 181 ARG A N 1
ATOM 1413 C CA . ARG A 1 181 ? 25.662 8.506 0.064 1.00 90.75 181 ARG A CA 1
ATOM 1414 C C . ARG A 1 181 ? 25.561 7.094 -0.515 1.00 90.75 181 ARG A C 1
ATOM 1416 O O . ARG A 1 181 ? 26.355 6.729 -1.377 1.00 90.75 181 ARG A O 1
ATOM 1423 N N . ASP A 1 182 ? 24.639 6.278 -0.017 1.00 89.62 182 ASP A N 1
ATOM 1424 C CA . ASP A 1 182 ? 24.448 4.920 -0.523 1.00 89.62 182 ASP A CA 1
ATOM 1425 C C . ASP A 1 182 ? 23.803 4.913 -1.914 1.00 89.62 182 ASP A C 1
ATOM 1427 O O . ASP A 1 182 ? 24.226 4.128 -2.764 1.00 89.62 182 ASP A O 1
ATOM 1431 N N . LEU A 1 183 ? 22.868 5.826 -2.187 1.00 87.50 183 LEU A N 1
ATOM 1432 C CA . LEU A 1 183 ? 22.278 6.007 -3.512 1.00 87.50 183 LEU A CA 1
ATOM 1433 C C . LEU A 1 183 ? 23.310 6.512 -4.534 1.00 87.50 183 LEU A C 1
ATOM 1435 O O . LEU A 1 183 ? 23.362 5.978 -5.637 1.00 87.50 183 LEU A O 1
ATOM 1439 N N . ASP A 1 184 ? 24.202 7.433 -4.155 1.00 87.62 184 ASP A N 1
ATOM 1440 C CA . ASP A 1 184 ? 25.303 7.899 -5.017 1.00 87.62 184 ASP A CA 1
ATOM 1441 C C . ASP A 1 184 ? 26.251 6.752 -5.413 1.00 87.62 184 ASP A C 1
ATOM 1443 O O . ASP A 1 184 ? 26.693 6.650 -6.559 1.00 87.62 184 ASP A O 1
ATOM 1447 N N . LYS A 1 185 ? 26.541 5.823 -4.490 1.00 88.75 185 LYS A N 1
ATOM 1448 C CA . LYS A 1 185 ? 27.330 4.618 -4.815 1.00 88.75 185 LYS A CA 1
ATOM 1449 C C . LYS A 1 185 ? 26.603 3.717 -5.813 1.00 88.75 185 LYS A C 1
ATOM 1451 O O . LYS A 1 185 ? 27.252 3.130 -6.680 1.00 88.75 185 LYS A O 1
ATOM 1456 N N . VAL A 1 186 ? 25.284 3.564 -5.664 1.00 86.06 186 VAL A N 1
ATOM 1457 C CA . VAL A 1 186 ? 24.457 2.778 -6.591 1.00 86.06 186 VAL A CA 1
ATOM 1458 C C . VAL A 1 186 ? 24.447 3.431 -7.970 1.00 86.06 186 VAL A C 1
ATOM 1460 O O . VAL A 1 186 ? 24.704 2.734 -8.949 1.00 86.06 186 VAL A O 1
ATOM 1463 N N . LEU A 1 187 ? 24.270 4.753 -8.037 1.00 83.19 187 LEU A N 1
ATOM 1464 C CA . LEU A 1 187 ? 24.329 5.528 -9.274 1.00 83.19 187 LEU A CA 1
ATOM 1465 C C . LEU A 1 187 ? 25.659 5.305 -10.003 1.00 83.19 187 LEU A C 1
ATOM 1467 O O . LEU A 1 187 ? 25.657 4.836 -11.135 1.00 83.19 187 LEU A O 1
ATOM 1471 N N . HIS A 1 188 ? 26.801 5.515 -9.340 1.00 84.69 188 HIS A N 1
ATOM 1472 C CA . HIS A 1 188 ? 28.113 5.304 -9.966 1.00 84.69 188 HIS A CA 1
ATOM 1473 C C . HIS A 1 188 ? 28.356 3.863 -10.421 1.00 84.69 188 HIS A C 1
ATOM 1475 O O . HIS A 1 188 ? 29.068 3.617 -11.398 1.00 84.69 188 HIS A O 1
ATOM 1481 N N . ARG A 1 189 ? 27.793 2.877 -9.715 1.00 83.81 189 ARG A N 1
ATOM 1482 C CA . ARG A 1 189 ? 27.839 1.482 -10.161 1.00 83.81 189 ARG A CA 1
ATOM 1483 C C . ARG A 1 189 ? 27.001 1.286 -11.425 1.00 83.81 189 ARG A C 1
ATOM 1485 O O . ARG A 1 189 ? 27.472 0.619 -12.344 1.00 83.81 189 ARG A O 1
ATOM 1492 N N . LYS A 1 190 ? 25.796 1.857 -11.467 1.00 79.25 190 LYS A N 1
ATOM 1493 C CA . LYS A 1 190 ? 24.877 1.766 -12.603 1.00 79.25 190 LYS A CA 1
ATOM 1494 C C . LYS A 1 190 ? 25.440 2.479 -13.832 1.00 79.25 190 LYS A C 1
ATOM 1496 O O . LYS A 1 190 ? 25.440 1.885 -14.900 1.00 79.25 190 LYS A O 1
ATOM 1501 N N . GLU A 1 191 ? 26.031 3.662 -13.674 1.00 81.44 191 GLU A N 1
ATOM 1502 C CA . GLU A 1 191 ? 26.745 4.379 -14.741 1.00 81.44 191 GLU A CA 1
ATOM 1503 C C . GLU A 1 191 ? 27.826 3.500 -15.385 1.00 81.44 191 GLU A C 1
ATOM 1505 O O . GLU A 1 191 ? 27.904 3.408 -16.607 1.00 81.44 191 GLU A O 1
ATOM 1510 N N . ARG A 1 192 ? 28.633 2.796 -14.576 1.00 80.31 192 ARG A N 1
ATOM 1511 C CA . ARG A 1 192 ? 29.653 1.861 -15.084 1.00 80.31 192 ARG A CA 1
ATOM 1512 C C . ARG A 1 192 ? 29.041 0.655 -15.786 1.00 80.31 192 ARG A C 1
ATOM 1514 O O . ARG A 1 192 ? 29.589 0.201 -16.783 1.00 80.31 192 ARG A O 1
ATOM 1521 N N . GLU A 1 193 ? 27.944 0.115 -15.261 1.00 76.50 193 GLU A N 1
ATOM 1522 C CA . GLU A 1 193 ? 27.244 -1.022 -15.862 1.00 76.50 193 GLU A CA 1
ATOM 1523 C C . GLU A 1 193 ? 26.646 -0.656 -17.224 1.00 76.50 193 GLU A C 1
ATOM 1525 O O . GLU A 1 193 ? 26.807 -1.411 -18.180 1.00 76.50 193 GLU A O 1
ATOM 1530 N N . VAL A 1 194 ? 25.994 0.503 -17.325 1.00 73.00 194 VAL A N 1
ATOM 1531 C CA . VAL A 1 194 ? 25.416 0.990 -18.581 1.00 73.00 194 VAL A CA 1
ATOM 1532 C C . VAL A 1 194 ? 26.529 1.345 -19.572 1.00 73.00 194 VAL A C 1
ATOM 1534 O O . VAL A 1 194 ? 26.490 0.877 -20.707 1.00 73.00 194 VAL A O 1
ATOM 1537 N N . ALA A 1 195 ? 27.600 2.014 -19.132 1.00 70.62 195 ALA A N 1
ATOM 1538 C CA . ALA A 1 195 ? 28.762 2.294 -19.979 1.00 70.62 195 ALA A CA 1
ATOM 1539 C C . ALA A 1 195 ? 29.468 1.017 -20.479 1.00 70.62 195 ALA A C 1
ATOM 1541 O O . ALA A 1 195 ? 29.922 0.962 -21.623 1.00 70.62 195 ALA A O 1
ATOM 1542 N N . ALA A 1 196 ? 29.528 -0.042 -19.662 1.00 67.88 196 ALA A N 1
ATOM 1543 C CA . ALA A 1 196 ? 30.082 -1.338 -20.065 1.00 67.88 196 ALA A CA 1
ATOM 1544 C C . ALA A 1 196 ? 29.237 -2.047 -21.141 1.00 67.88 196 ALA A C 1
ATOM 1546 O O . ALA A 1 196 ? 29.753 -2.906 -21.855 1.00 67.88 196 ALA A O 1
ATOM 1547 N N . ARG A 1 197 ? 27.956 -1.682 -21.293 1.00 67.31 197 ARG A N 1
ATOM 1548 C CA . ARG A 1 197 ? 27.066 -2.185 -22.353 1.00 67.31 197 ARG A CA 1
ATOM 1549 C C . ARG A 1 197 ? 27.216 -1.430 -23.677 1.00 67.31 197 ARG A C 1
ATOM 1551 O O . ARG A 1 197 ? 26.503 -1.761 -24.620 1.00 67.31 197 ARG A O 1
ATOM 1558 N N . GLY A 1 198 ? 28.171 -0.501 -23.788 1.00 58.09 198 GLY A N 1
ATOM 1559 C CA . GLY A 1 198 ? 28.399 0.350 -24.964 1.00 58.09 198 GLY A CA 1
ATOM 1560 C C . GLY A 1 198 ? 28.723 -0.363 -26.287 1.00 58.09 198 GLY A C 1
ATOM 1561 O O . GLY A 1 198 ? 28.950 0.314 -27.284 1.00 58.09 198 GLY A O 1
ATOM 1562 N N . ASP A 1 199 ? 28.740 -1.699 -26.320 1.00 60.88 199 ASP A N 1
ATOM 1563 C CA . ASP A 1 199 ? 28.835 -2.533 -27.527 1.00 60.88 199 ASP A CA 1
ATOM 1564 C C . ASP A 1 199 ? 27.457 -2.847 -28.161 1.00 60.88 199 ASP A C 1
ATOM 1566 O O . ASP A 1 199 ? 27.410 -3.443 -29.235 1.00 60.88 199 ASP A O 1
ATOM 1570 N N . ARG A 1 200 ? 26.331 -2.497 -27.514 1.00 72.69 200 ARG A N 1
ATOM 1571 C CA . ARG A 1 200 ? 24.964 -2.758 -28.010 1.00 72.69 200 ARG A CA 1
ATOM 1572 C C . ARG A 1 200 ? 24.111 -1.496 -27.985 1.00 72.69 200 ARG A C 1
ATOM 1574 O O . ARG A 1 200 ? 24.268 -0.674 -27.091 1.00 72.69 200 ARG A O 1
ATOM 1581 N N . MET A 1 201 ? 23.180 -1.392 -28.932 1.00 79.69 201 MET A N 1
ATOM 1582 C CA . MET A 1 201 ? 22.183 -0.321 -28.936 1.00 79.69 201 MET A CA 1
ATOM 1583 C C . MET A 1 201 ? 21.139 -0.541 -27.844 1.00 79.69 201 MET A C 1
ATOM 1585 O O . MET A 1 201 ? 20.730 -1.678 -27.573 1.00 79.69 201 MET A O 1
ATOM 1589 N N . THR A 1 202 ? 20.716 0.556 -27.233 1.00 85.81 202 THR A N 1
ATOM 1590 C CA . THR A 1 202 ? 19.807 0.601 -26.094 1.00 85.81 202 THR A CA 1
ATOM 1591 C C . THR A 1 202 ? 18.621 1.507 -26.400 1.00 85.81 202 THR A C 1
ATOM 1593 O O . THR A 1 202 ? 18.774 2.641 -26.838 1.00 85.81 202 THR A O 1
ATOM 1596 N N . VAL A 1 203 ? 17.421 0.990 -26.167 1.00 89.50 203 VAL A N 1
ATOM 1597 C CA . VAL A 1 203 ? 16.149 1.685 -26.350 1.00 89.50 203 VAL A CA 1
ATOM 1598 C C . VAL A 1 203 ? 15.426 1.673 -25.011 1.00 89.50 203 VAL A C 1
ATOM 1600 O O . VAL A 1 203 ? 15.334 0.621 -24.374 1.00 89.50 203 VAL A O 1
ATOM 1603 N N . SER A 1 204 ? 14.898 2.813 -24.575 1.00 90.50 204 SER A N 1
ATOM 1604 C CA . SER A 1 204 ? 14.158 2.906 -23.312 1.00 90.50 204 SER A CA 1
ATOM 1605 C C . SER A 1 204 ? 12.710 3.327 -23.537 1.00 90.50 204 SER A C 1
ATOM 1607 O O . SER A 1 204 ? 12.438 4.299 -24.239 1.00 90.50 204 SER A O 1
ATOM 1609 N N . LEU A 1 205 ? 11.773 2.594 -22.936 1.00 92.12 205 LEU A N 1
ATOM 1610 C CA . LEU A 1 205 ? 10.352 2.926 -22.916 1.00 92.12 205 LEU A CA 1
ATOM 1611 C C . LEU A 1 205 ? 10.097 3.938 -21.799 1.00 92.12 205 LEU A C 1
ATOM 1613 O O . LEU A 1 205 ? 10.277 3.615 -20.628 1.00 92.12 205 LEU A O 1
ATOM 1617 N N . VAL A 1 206 ? 9.608 5.124 -22.141 1.00 90.25 206 VAL A N 1
ATOM 1618 C CA . VAL A 1 206 ? 9.192 6.174 -21.199 1.00 90.25 206 VAL A CA 1
ATOM 1619 C C . VAL A 1 206 ? 7.736 6.539 -21.448 1.00 90.25 206 VAL A C 1
ATOM 1621 O O . VAL A 1 206 ? 7.201 6.292 -22.523 1.00 90.25 206 VAL A O 1
ATOM 1624 N N . GLY A 1 207 ? 7.044 7.077 -20.447 1.00 88.75 207 GLY A N 1
ATOM 1625 C CA . GLY A 1 207 ? 5.650 7.480 -20.623 1.00 88.75 207 GLY A CA 1
ATOM 1626 C C . GLY A 1 207 ? 4.808 7.348 -19.370 1.00 88.75 207 GLY A C 1
ATOM 1627 O O . GLY A 1 207 ? 5.248 6.832 -18.333 1.00 88.75 207 GLY A O 1
ATOM 1628 N N . TYR A 1 208 ? 3.562 7.785 -19.485 1.00 88.31 208 TYR A N 1
ATOM 1629 C CA . TYR A 1 208 ? 2.624 7.806 -18.373 1.00 88.31 208 TYR A CA 1
ATOM 1630 C C . TYR A 1 208 ? 2.361 6.406 -17.801 1.00 88.31 208 TYR A C 1
ATOM 1632 O O . TYR A 1 208 ? 2.516 5.369 -18.462 1.00 88.31 208 TYR A O 1
ATOM 1640 N N . THR A 1 209 ? 2.005 6.350 -16.526 1.00 84.44 209 THR A N 1
ATOM 1641 C CA . THR A 1 209 ? 1.470 5.141 -15.899 1.00 84.44 209 THR A CA 1
ATOM 1642 C C . THR A 1 209 ? 0.239 4.666 -16.673 1.00 84.44 209 THR A C 1
ATOM 1644 O O . THR A 1 209 ? -0.510 5.462 -17.226 1.00 84.44 209 THR A O 1
ATOM 1647 N N . ASN A 1 210 ? 0.089 3.346 -16.800 1.00 84.25 210 ASN A N 1
ATOM 1648 C CA . ASN A 1 210 ? -0.950 2.709 -17.614 1.00 84.25 210 ASN A CA 1
ATOM 1649 C C . ASN A 1 210 ? -0.954 3.023 -19.134 1.00 84.25 210 ASN A C 1
ATOM 1651 O O . ASN A 1 210 ? -1.831 2.555 -19.855 1.00 84.25 210 ASN A O 1
ATOM 1655 N N . ALA A 1 211 ? 0.068 3.694 -19.681 1.00 86.69 211 ALA A N 1
ATOM 1656 C CA . ALA A 1 211 ? 0.203 3.866 -21.136 1.00 86.69 211 ALA A CA 1
ATOM 1657 C C . ALA A 1 211 ? 0.495 2.552 -21.897 1.00 86.69 211 ALA A C 1
ATOM 1659 O O . ALA A 1 211 ? 0.509 2.518 -23.122 1.00 86.69 211 ALA A O 1
ATOM 1660 N N . GLY A 1 212 ? 0.744 1.448 -21.181 1.00 86.88 212 GLY A N 1
ATOM 1661 C CA . GLY A 1 212 ? 1.008 0.129 -21.764 1.00 86.88 212 GLY A CA 1
ATOM 1662 C C . GLY A 1 212 ? 2.479 -0.164 -22.081 1.00 86.88 212 GLY A C 1
ATOM 1663 O O . GLY A 1 212 ? 2.746 -1.051 -22.884 1.00 86.88 212 GLY A O 1
ATOM 1664 N N . LYS A 1 213 ? 3.433 0.522 -21.430 1.00 91.69 213 LYS A N 1
ATOM 1665 C CA . LYS A 1 213 ? 4.886 0.280 -21.581 1.00 91.69 213 LYS A CA 1
ATOM 1666 C C . LYS A 1 213 ? 5.281 -1.185 -21.353 1.00 91.69 213 LYS A C 1
ATOM 1668 O O . LYS A 1 213 ? 5.863 -1.805 -22.234 1.00 91.69 213 LYS A O 1
ATOM 1673 N N . SER A 1 214 ? 4.895 -1.774 -20.218 1.00 88.44 214 SER A N 1
ATOM 1674 C CA . SER A 1 214 ? 5.230 -3.172 -19.905 1.00 88.44 214 SER A CA 1
ATOM 1675 C C . SER A 1 214 ? 4.549 -4.168 -20.854 1.00 88.44 214 SER A C 1
ATOM 1677 O O . SER A 1 214 ? 5.139 -5.187 -21.205 1.00 88.44 214 SER A O 1
ATOM 1679 N N . THR A 1 215 ? 3.335 -3.859 -21.324 1.00 89.19 215 THR A N 1
ATOM 1680 C CA . THR A 1 215 ? 2.643 -4.646 -22.359 1.00 89.19 215 THR A CA 1
ATOM 1681 C C . THR A 1 215 ? 3.387 -4.580 -23.693 1.00 89.19 215 THR A C 1
ATOM 1683 O O . THR A 1 215 ? 3.550 -5.600 -24.358 1.00 89.19 215 THR A O 1
ATOM 1686 N N . LEU A 1 216 ? 3.892 -3.402 -24.066 1.00 91.12 216 LEU A N 1
ATOM 1687 C CA . LEU A 1 216 ? 4.685 -3.214 -25.278 1.00 91.12 216 LEU A CA 1
ATOM 1688 C C . LEU A 1 216 ? 6.028 -3.952 -25.186 1.00 91.12 216 LEU A C 1
ATOM 1690 O O . LEU A 1 216 ? 6.380 -4.671 -26.115 1.00 91.12 216 LEU A O 1
ATOM 1694 N N . LEU A 1 217 ? 6.727 -3.872 -24.044 1.00 91.62 217 LEU A N 1
ATOM 1695 C CA . LEU A 1 217 ? 7.947 -4.649 -23.788 1.00 91.62 217 LEU A CA 1
ATOM 1696 C C . LEU A 1 217 ? 7.702 -6.149 -24.006 1.00 91.62 217 LEU A C 1
ATOM 1698 O O . LEU A 1 217 ? 8.484 -6.796 -24.700 1.00 91.62 217 LEU A O 1
ATOM 1702 N N . ASN A 1 218 ? 6.631 -6.701 -23.425 1.00 88.88 218 ASN A N 1
ATOM 1703 C CA . ASN A 1 218 ? 6.288 -8.119 -23.561 1.00 88.88 218 ASN A CA 1
ATOM 1704 C C . ASN A 1 218 ? 6.106 -8.531 -25.009 1.00 88.88 218 ASN A C 1
ATOM 1706 O O . ASN A 1 218 ? 6.706 -9.508 -25.447 1.00 88.88 218 ASN A O 1
ATOM 1710 N N . THR A 1 219 ? 5.301 -7.759 -25.729 1.00 89.25 219 THR A N 1
ATOM 1711 C CA . THR A 1 219 ? 4.895 -8.084 -27.095 1.00 89.25 219 THR A CA 1
ATOM 1712 C C . THR A 1 219 ? 6.062 -7.949 -28.069 1.00 89.25 219 THR A C 1
ATOM 1714 O O . THR A 1 219 ? 6.195 -8.759 -28.975 1.00 89.25 219 THR A O 1
ATOM 1717 N N . LEU A 1 220 ? 6.970 -6.994 -27.845 1.00 89.19 220 LEU A N 1
ATOM 1718 C CA . LEU A 1 220 ? 8.177 -6.834 -28.662 1.00 89.19 220 LEU A CA 1
ATOM 1719 C C . LEU A 1 220 ? 9.270 -7.876 -28.362 1.00 89.19 220 LEU A C 1
ATOM 1721 O O . LEU A 1 220 ? 10.167 -8.072 -29.178 1.00 89.19 220 LEU A O 1
ATOM 1725 N N . THR A 1 221 ? 9.250 -8.525 -27.193 1.00 85.62 221 THR A N 1
ATOM 1726 C CA . THR A 1 221 ? 10.354 -9.398 -26.738 1.00 85.62 221 THR A CA 1
ATOM 1727 C C . THR A 1 221 ? 9.944 -10.839 -26.433 1.00 85.62 221 THR A C 1
ATOM 1729 O O . THR A 1 221 ? 10.756 -11.585 -25.883 1.00 85.62 221 THR A O 1
ATOM 1732 N N . ASP A 1 222 ? 8.702 -11.227 -26.744 1.00 75.69 222 ASP A N 1
ATOM 1733 C CA . ASP A 1 222 ? 8.080 -12.504 -26.355 1.00 75.69 222 ASP A CA 1
ATOM 1734 C C . ASP A 1 222 ? 8.276 -12.844 -24.863 1.00 75.69 222 ASP A C 1
ATOM 1736 O O . ASP A 1 222 ? 8.452 -14.000 -24.460 1.00 75.69 222 ASP A O 1
ATOM 1740 N N . SER A 1 223 ? 8.294 -11.819 -24.007 1.00 70.69 223 SER A N 1
ATOM 1741 C CA . SER A 1 223 ? 8.571 -11.979 -22.581 1.00 70.69 223 SER A CA 1
ATOM 1742 C C . SER A 1 223 ? 7.293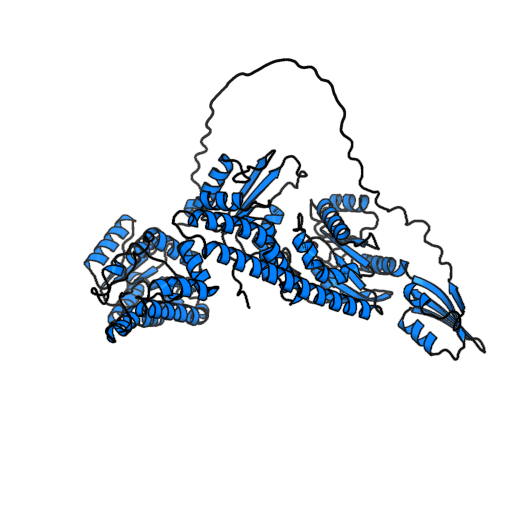 -12.007 -21.736 1.00 70.69 223 SER A C 1
ATOM 1744 O O . SER A 1 223 ? 6.232 -11.539 -22.137 1.00 70.69 223 SER A O 1
ATOM 1746 N N . LYS A 1 224 ? 7.381 -12.617 -20.544 1.00 65.81 224 LYS A N 1
ATOM 1747 C CA . LYS A 1 224 ? 6.282 -12.715 -19.562 1.00 65.81 224 LYS A CA 1
ATOM 1748 C C . LYS A 1 224 ? 6.477 -11.736 -18.400 1.00 65.81 224 LYS A C 1
ATOM 1750 O O . LYS A 1 224 ? 6.445 -12.128 -17.233 1.00 65.81 224 LYS A O 1
ATOM 1755 N N . VAL A 1 225 ? 6.774 -10.475 -18.694 1.00 63.34 225 VAL A N 1
ATOM 1756 C CA . VAL A 1 225 ? 6.821 -9.403 -17.689 1.00 63.34 225 VAL A CA 1
ATOM 1757 C C . VAL A 1 225 ? 5.398 -9.157 -17.189 1.00 63.34 225 VAL A C 1
ATOM 1759 O O . VAL A 1 225 ? 4.450 -9.078 -17.961 1.00 63.34 225 VAL A O 1
ATOM 1762 N N . TYR A 1 226 ? 5.225 -9.079 -15.874 1.00 61.00 226 TYR A N 1
ATOM 1763 C CA . TYR A 1 226 ? 3.923 -8.800 -15.276 1.00 61.00 226 TYR A CA 1
ATOM 1764 C C . TYR A 1 226 ? 3.403 -7.428 -15.730 1.00 61.00 226 TYR A C 1
ATOM 1766 O O . TYR A 1 226 ? 4.064 -6.422 -15.479 1.00 61.00 226 TYR A O 1
ATOM 1774 N N . ALA A 1 227 ? 2.241 -7.403 -16.384 1.00 60.22 227 ALA A N 1
ATOM 1775 C CA . ALA A 1 227 ? 1.534 -6.198 -16.802 1.00 60.22 227 ALA A CA 1
ATOM 1776 C C . ALA A 1 227 ? 0.101 -6.261 -16.255 1.00 60.22 227 ALA A C 1
ATOM 1778 O O . ALA A 1 227 ? -0.590 -7.264 -16.434 1.00 60.22 227 ALA A O 1
ATOM 1779 N N . GLN A 1 228 ? -0.327 -5.210 -15.559 1.00 65.38 228 GLN A N 1
ATOM 1780 C CA . GLN A 1 228 ? -1.687 -5.048 -15.048 1.00 65.38 228 GLN A CA 1
ATOM 1781 C C . GLN A 1 228 ? -2.147 -3.611 -15.260 1.00 65.38 228 GLN A C 1
ATOM 1783 O O . GLN A 1 228 ? -1.322 -2.698 -15.315 1.00 65.38 228 GLN A O 1
ATOM 1788 N N . ASP A 1 229 ? -3.461 -3.436 -15.341 1.00 60.72 229 ASP A N 1
ATOM 1789 C CA . ASP A 1 229 ? -4.140 -2.144 -15.414 1.00 60.72 229 ASP A CA 1
ATOM 1790 C C . ASP A 1 229 ? -4.139 -1.466 -14.028 1.00 60.72 229 ASP A C 1
ATOM 1792 O O . ASP A 1 229 ? -5.139 -1.424 -13.319 1.00 60.72 229 ASP A O 1
ATOM 1796 N N . GLN A 1 230 ? -2.945 -1.084 -13.566 1.00 70.38 230 GLN A N 1
ATOM 1797 C CA . GLN A 1 230 ? -2.690 -0.452 -12.269 1.00 70.38 230 GLN A CA 1
ATOM 1798 C C . GLN A 1 230 ? -1.629 0.640 -12.428 1.00 70.38 230 GLN A C 1
ATOM 1800 O O . GLN A 1 230 ? -0.652 0.489 -13.175 1.00 70.38 230 GLN A O 1
ATOM 1805 N N . LEU A 1 231 ? -1.775 1.732 -11.679 1.00 74.19 231 LEU A N 1
ATOM 1806 C CA . LEU A 1 231 ? -0.755 2.774 -11.626 1.00 74.19 231 LEU A CA 1
ATOM 1807 C C . LEU A 1 231 ? 0.486 2.224 -10.909 1.00 74.19 231 LEU A C 1
ATOM 1809 O O . LEU A 1 231 ? 0.393 1.488 -9.927 1.00 74.19 231 LEU A O 1
ATOM 1813 N N . PHE A 1 232 ? 1.668 2.561 -11.430 1.00 72.50 232 PHE A N 1
ATOM 1814 C CA . PHE A 1 232 ? 2.961 2.091 -10.914 1.00 72.50 232 PHE A CA 1
ATOM 1815 C C . PHE A 1 232 ? 3.142 0.560 -10.869 1.00 72.50 232 PHE A C 1
ATOM 1817 O O . PHE A 1 232 ? 3.862 0.038 -10.015 1.00 72.50 232 PHE A O 1
ATOM 1824 N N . ALA A 1 233 ? 2.545 -0.165 -11.825 1.00 62.41 233 ALA A N 1
ATOM 1825 C CA . ALA A 1 233 ? 2.758 -1.607 -12.003 1.00 62.41 233 ALA A CA 1
ATOM 1826 C C . ALA A 1 233 ? 4.249 -2.000 -12.114 1.00 62.41 233 ALA A C 1
ATOM 1828 O O . ALA A 1 233 ? 4.640 -3.079 -11.660 1.00 62.41 233 ALA A O 1
ATOM 1829 N N . THR A 1 234 ? 5.080 -1.103 -12.656 1.00 69.38 234 THR A N 1
ATOM 1830 C CA . THR A 1 234 ? 6.531 -1.274 -12.796 1.00 69.38 234 THR A CA 1
ATOM 1831 C C . THR A 1 234 ? 7.253 -0.108 -12.124 1.00 69.38 234 THR A C 1
ATOM 1833 O O . THR A 1 234 ? 7.076 1.045 -12.520 1.00 69.38 234 THR A O 1
ATOM 1836 N N . LEU A 1 235 ? 8.051 -0.418 -11.095 1.00 74.88 235 LEU A N 1
ATOM 1837 C CA . LEU A 1 235 ? 8.945 0.530 -10.415 1.00 74.88 235 LEU A CA 1
ATOM 1838 C C . LEU A 1 235 ? 10.427 0.236 -10.690 1.00 74.88 235 LEU A C 1
ATOM 1840 O O . LEU A 1 235 ? 11.243 1.148 -10.720 1.00 74.88 235 LEU A O 1
ATOM 1844 N N . ASP A 1 236 ? 10.772 -1.035 -10.896 1.00 75.12 236 ASP A N 1
ATOM 1845 C CA . ASP A 1 236 ? 12.136 -1.468 -11.191 1.00 75.12 236 ASP A CA 1
ATOM 1846 C C . ASP A 1 236 ? 12.374 -1.514 -12.708 1.00 75.12 236 ASP A C 1
ATOM 1848 O O . ASP A 1 236 ? 11.565 -2.085 -13.444 1.00 75.12 236 ASP A O 1
ATOM 1852 N N . THR A 1 237 ? 13.509 -0.983 -13.166 1.00 77.00 237 THR A N 1
ATOM 1853 C CA . THR A 1 237 ? 13.901 -1.005 -14.583 1.00 77.00 237 THR A CA 1
ATOM 1854 C C . THR A 1 237 ? 14.131 -2.439 -15.069 1.00 77.00 237 THR A C 1
ATOM 1856 O O . THR A 1 237 ? 14.844 -3.220 -14.428 1.00 77.00 237 THR A O 1
ATOM 1859 N N . ARG A 1 238 ? 13.536 -2.813 -16.210 1.00 82.00 238 ARG A N 1
ATOM 1860 C CA . ARG A 1 238 ? 13.633 -4.171 -16.778 1.00 82.00 238 ARG A CA 1
ATOM 1861 C C . ARG A 1 238 ? 14.147 -4.146 -18.211 1.00 82.00 238 ARG A C 1
ATOM 1863 O O . ARG A 1 238 ? 13.426 -3.737 -19.108 1.00 82.00 238 ARG A O 1
ATOM 1870 N N . THR A 1 239 ? 15.343 -4.690 -18.427 1.00 85.62 239 THR A N 1
ATOM 1871 C CA . THR A 1 239 ? 15.968 -4.799 -19.755 1.00 85.62 239 THR A CA 1
ATOM 1872 C C . THR A 1 239 ? 15.732 -6.176 -20.381 1.00 85.62 239 THR A C 1
ATOM 1874 O O . THR A 1 239 ? 15.912 -7.211 -19.725 1.00 85.62 239 THR A O 1
ATOM 1877 N N . ARG A 1 240 ? 15.363 -6.221 -21.660 1.00 88.31 240 ARG A N 1
ATOM 1878 C CA . ARG A 1 240 ? 15.232 -7.439 -22.473 1.00 88.31 240 ARG A CA 1
ATOM 1879 C C . ARG A 1 240 ? 15.877 -7.245 -23.836 1.00 88.31 240 ARG A C 1
ATOM 1881 O O . ARG A 1 240 ? 16.082 -6.125 -24.279 1.00 88.31 240 ARG A O 1
ATOM 1888 N N . GLN A 1 241 ? 16.222 -8.347 -24.490 1.00 88.06 241 GLN A N 1
ATOM 1889 C CA . GLN A 1 241 ? 16.744 -8.293 -25.849 1.00 88.06 241 GLN A CA 1
ATOM 1890 C C . GLN A 1 241 ? 15.571 -8.303 -26.833 1.00 88.06 241 GLN A C 1
ATOM 1892 O O . GLN A 1 241 ? 14.805 -9.262 -26.863 1.00 88.06 241 GLN A O 1
ATOM 1897 N N . TRP A 1 242 ? 15.459 -7.256 -27.639 1.00 89.75 242 TRP A N 1
ATOM 1898 C CA . TRP A 1 242 ? 14.533 -7.141 -28.759 1.00 89.75 242 TRP A CA 1
ATOM 1899 C C . TRP A 1 242 ? 15.284 -7.422 -30.063 1.00 89.75 242 TRP A C 1
ATOM 1901 O O . TRP A 1 242 ? 16.390 -6.922 -30.266 1.00 89.75 242 TRP A O 1
ATOM 1911 N N . ARG A 1 243 ? 14.735 -8.267 -30.938 1.00 84.31 243 ARG A N 1
ATOM 1912 C CA . ARG A 1 243 ? 15.301 -8.514 -32.271 1.00 84.31 243 ARG A CA 1
ATOM 1913 C C . ARG A 1 243 ? 14.577 -7.636 -33.282 1.00 84.31 243 ARG A C 1
ATOM 1915 O O . ARG A 1 243 ? 13.441 -7.930 -33.633 1.00 84.31 243 ARG A O 1
ATOM 1922 N N . LEU A 1 244 ? 15.249 -6.587 -33.740 1.00 82.06 244 LEU A N 1
ATOM 1923 C CA . LEU A 1 244 ? 14.716 -5.690 -34.756 1.00 82.06 244 LEU A CA 1
ATOM 1924 C C . LEU A 1 244 ? 14.933 -6.272 -36.164 1.00 82.06 244 LEU A C 1
ATOM 1926 O O . LEU A 1 244 ? 16.064 -6.672 -36.484 1.00 82.06 244 LEU A O 1
ATOM 1930 N N . PRO A 1 245 ? 13.891 -6.313 -37.016 1.00 71.00 245 PRO A N 1
ATOM 1931 C CA . PRO A 1 245 ? 14.031 -6.659 -38.426 1.00 71.00 245 PRO A CA 1
ATOM 1932 C C . PRO A 1 245 ? 15.025 -5.723 -39.125 1.00 71.00 245 PRO A C 1
ATOM 1934 O O . PRO A 1 245 ? 14.947 -4.506 -38.974 1.00 71.00 245 PRO A O 1
ATOM 1937 N N . GLY A 1 246 ? 15.977 -6.295 -39.867 1.00 64.25 246 GLY A N 1
ATOM 1938 C CA . GLY A 1 246 ? 16.989 -5.534 -40.614 1.00 64.25 246 GLY A CA 1
ATOM 1939 C C . GLY A 1 246 ? 18.082 -4.863 -39.771 1.00 64.25 246 GLY A C 1
ATOM 1940 O O . GLY A 1 246 ? 18.901 -4.147 -40.327 1.00 64.25 246 GLY A O 1
ATOM 1941 N N . TRP A 1 247 ? 18.122 -5.095 -38.453 1.00 72.19 247 TRP A N 1
ATOM 1942 C CA . TRP A 1 247 ? 19.123 -4.495 -37.556 1.00 72.19 247 TRP A CA 1
ATOM 1943 C C . TRP A 1 247 ? 19.834 -5.510 -36.660 1.00 72.19 247 TRP A C 1
ATOM 1945 O O . TRP A 1 247 ? 21.042 -5.445 -36.446 1.00 72.19 247 TRP A O 1
ATOM 1955 N N . GLY A 1 248 ? 19.083 -6.470 -36.114 1.00 74.06 248 GLY A N 1
ATOM 1956 C CA . GLY A 1 248 ? 19.602 -7.439 -35.155 1.00 74.06 248 GLY A CA 1
ATOM 1957 C C . GLY A 1 248 ? 19.254 -7.097 -33.698 1.00 74.06 248 GLY A C 1
ATOM 1958 O O . GLY A 1 248 ? 18.208 -6.504 -33.427 1.00 74.06 248 GLY A O 1
ATOM 1959 N N . PRO A 1 249 ? 20.050 -7.566 -32.720 1.00 80.44 249 PRO A N 1
ATOM 1960 C CA . PRO A 1 249 ? 19.670 -7.521 -31.313 1.00 80.44 249 PRO A CA 1
ATOM 1961 C C . PRO A 1 249 ? 19.907 -6.150 -30.662 1.00 80.44 249 PRO A C 1
ATOM 1963 O O . PRO A 1 249 ? 21.038 -5.675 -30.581 1.00 80.44 249 PRO A O 1
ATOM 1966 N N . VAL A 1 250 ? 18.849 -5.582 -30.091 1.00 86.94 250 VAL A N 1
ATOM 1967 C CA . VAL A 1 250 ? 18.836 -4.328 -29.323 1.00 86.94 250 VAL A CA 1
ATOM 1968 C C . VAL A 1 250 ? 18.381 -4.603 -27.893 1.00 86.94 250 VAL A C 1
ATOM 1970 O O . VAL A 1 250 ? 17.657 -5.563 -27.630 1.00 86.94 250 VAL A O 1
ATOM 1973 N N . LEU A 1 251 ? 18.841 -3.804 -26.935 1.00 88.38 251 LEU A N 1
ATOM 1974 C CA . LEU A 1 251 ? 18.377 -3.875 -25.553 1.00 88.38 251 LEU A CA 1
ATOM 1975 C C . LEU A 1 251 ? 17.201 -2.916 -25.365 1.00 88.38 251 LEU A C 1
ATOM 1977 O O . LEU A 1 251 ? 17.365 -1.719 -25.547 1.00 88.38 251 LEU A O 1
ATOM 1981 N N . LEU A 1 252 ? 16.036 -3.441 -24.997 1.00 90.75 252 LEU A N 1
ATOM 1982 C CA . LEU A 1 252 ? 14.834 -2.673 -24.689 1.00 90.75 252 LEU A CA 1
ATOM 1983 C C . LEU A 1 252 ? 14.616 -2.651 -23.175 1.00 90.75 252 LEU A C 1
ATOM 1985 O O . LEU A 1 252 ? 14.493 -3.711 -22.556 1.00 90.75 252 LEU A O 1
ATOM 1989 N N . SER A 1 253 ? 14.566 -1.459 -22.591 1.00 88.62 253 SER A N 1
ATOM 1990 C CA . SER A 1 253 ? 14.379 -1.248 -21.156 1.00 88.62 253 SER A CA 1
ATOM 1991 C C . SER A 1 253 ? 13.011 -0.641 -20.862 1.00 88.62 253 SER A C 1
ATOM 1993 O O . SER A 1 253 ? 12.645 0.377 -21.434 1.00 88.62 253 SER A O 1
ATOM 1995 N N . ASP A 1 254 ? 12.255 -1.262 -19.960 1.00 89.50 254 ASP A N 1
ATOM 1996 C CA . ASP A 1 254 ? 11.029 -0.692 -19.391 1.00 89.50 254 ASP A CA 1
ATOM 1997 C C . ASP A 1 254 ? 11.350 0.072 -18.106 1.00 89.50 254 ASP A C 1
ATOM 1999 O O . ASP A 1 254 ? 12.169 -0.381 -17.301 1.00 89.50 254 ASP A O 1
ATOM 2003 N N . THR A 1 255 ? 10.715 1.229 -17.934 1.00 84.50 255 THR A N 1
ATOM 2004 C CA . THR A 1 255 ? 11.026 2.212 -16.889 1.00 84.50 255 THR A CA 1
ATOM 2005 C C . THR A 1 255 ? 9.816 2.495 -16.007 1.00 84.50 255 THR A C 1
ATOM 2007 O O . THR A 1 255 ? 8.689 2.072 -16.289 1.00 84.50 255 THR A O 1
ATOM 2010 N N . VAL A 1 256 ? 10.041 3.232 -14.915 1.00 81.56 256 VAL A N 1
ATOM 2011 C CA . VAL A 1 256 ? 8.951 3.694 -14.055 1.00 81.56 256 VAL A CA 1
ATOM 2012 C C . VAL A 1 256 ? 7.991 4.590 -14.843 1.00 81.56 256 VAL A C 1
ATOM 2014 O O . VAL A 1 256 ? 8.392 5.472 -15.599 1.00 81.56 256 VAL A O 1
ATOM 2017 N N . GLY A 1 257 ? 6.689 4.353 -14.682 1.00 83.06 257 GLY A N 1
ATOM 2018 C CA . GLY A 1 257 ? 5.681 5.216 -15.287 1.00 83.06 257 GLY A CA 1
ATOM 2019 C C . GLY A 1 257 ? 5.574 6.564 -14.585 1.00 83.06 257 GLY A C 1
ATOM 2020 O O . GLY A 1 257 ? 5.616 6.626 -13.359 1.00 83.06 257 GLY A O 1
ATOM 2021 N N . PHE A 1 258 ? 5.365 7.621 -15.364 1.00 83.19 258 PHE A N 1
ATOM 2022 C CA . PHE A 1 258 ? 5.130 8.963 -14.834 1.00 83.19 258 PHE A CA 1
ATOM 2023 C C . PHE A 1 258 ? 3.654 9.204 -14.497 1.00 83.19 258 PHE A C 1
ATOM 2025 O O . PHE A 1 258 ? 2.759 8.504 -14.973 1.00 83.19 258 PHE A O 1
ATOM 2032 N N . ILE A 1 259 ? 3.406 10.203 -13.660 1.00 80.06 259 ILE A N 1
ATOM 2033 C CA . ILE A 1 259 ? 2.073 10.666 -13.269 1.00 80.06 259 ILE A CA 1
ATOM 2034 C C . ILE A 1 259 ? 2.089 12.197 -13.200 1.00 80.06 259 ILE A C 1
ATOM 2036 O O . ILE A 1 259 ? 3.172 12.790 -13.155 1.00 80.06 259 ILE A O 1
ATOM 2040 N N . ARG A 1 260 ? 0.924 12.853 -13.180 1.00 75.12 260 ARG A N 1
ATOM 2041 C CA . ARG A 1 260 ? 0.863 14.311 -13.006 1.00 75.12 260 ARG A CA 1
ATOM 2042 C C . ARG A 1 260 ? 1.336 14.681 -11.603 1.00 75.12 260 ARG A C 1
ATOM 2044 O O . ARG A 1 260 ? 1.058 13.953 -10.648 1.00 75.12 260 ARG A O 1
ATOM 2051 N N . ASP A 1 261 ? 2.013 15.821 -11.493 1.00 70.00 261 ASP A N 1
ATOM 2052 C CA . ASP A 1 261 ? 2.469 16.381 -10.219 1.00 70.00 261 ASP A CA 1
ATOM 2053 C C . ASP A 1 261 ? 3.286 15.366 -9.397 1.00 70.00 261 ASP A C 1
ATOM 2055 O O . ASP A 1 261 ? 3.106 15.226 -8.186 1.00 70.00 261 ASP A O 1
ATOM 2059 N N . LEU A 1 262 ? 4.170 14.603 -10.063 1.00 74.56 262 LEU A N 1
ATOM 2060 C CA . LEU A 1 262 ? 5.087 13.711 -9.355 1.00 74.56 262 LEU A CA 1
ATOM 2061 C C . LEU A 1 262 ? 5.954 14.568 -8.408 1.00 74.56 262 LEU A C 1
ATOM 2063 O O . LEU A 1 262 ? 6.526 15.567 -8.847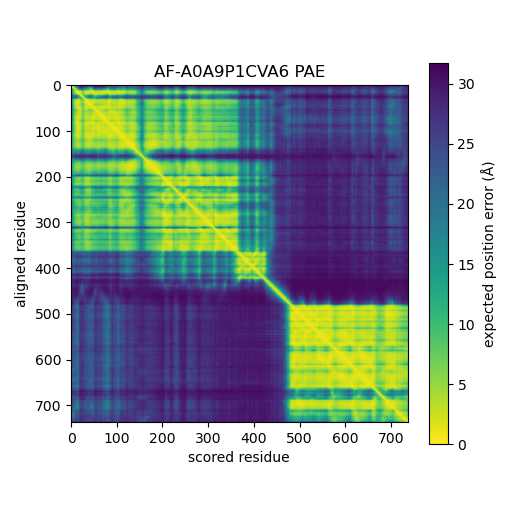 1.00 74.56 262 LEU A O 1
ATOM 2067 N N . PRO A 1 263 ? 6.105 14.201 -7.125 1.00 71.56 263 PRO A N 1
ATOM 2068 C CA . PRO A 1 263 ? 6.872 15.020 -6.194 1.00 71.56 263 PRO A CA 1
ATOM 2069 C C . PRO A 1 263 ? 8.326 15.195 -6.666 1.00 71.56 263 PRO A C 1
ATOM 2071 O O . PRO A 1 263 ? 9.029 14.205 -6.851 1.00 71.56 263 PRO A O 1
ATOM 2074 N N . HIS A 1 264 ? 8.835 16.428 -6.777 1.00 70.44 264 HIS A N 1
ATOM 2075 C CA . HIS A 1 264 ? 10.214 16.695 -7.246 1.00 70.44 264 HIS A CA 1
ATOM 2076 C C . HIS A 1 264 ? 11.299 15.911 -6.485 1.00 70.44 264 HIS A C 1
ATOM 2078 O O . HIS A 1 264 ? 12.307 15.479 -7.040 1.00 70.44 264 HIS A O 1
ATOM 2084 N N . ARG A 1 265 ? 11.085 15.668 -5.186 1.00 71.56 265 ARG A N 1
ATOM 2085 C CA . ARG A 1 265 ? 12.010 14.879 -4.346 1.00 71.56 265 ARG A CA 1
ATOM 2086 C C . ARG A 1 265 ? 12.089 13.420 -4.775 1.00 71.56 265 ARG A C 1
ATOM 2088 O O . ARG A 1 265 ? 13.126 12.779 -4.641 1.00 71.56 265 ARG A O 1
ATOM 2095 N N . LEU A 1 266 ? 10.984 12.919 -5.306 1.00 70.12 266 LEU A N 1
ATOM 2096 C CA . LEU A 1 266 ? 10.857 11.575 -5.826 1.00 70.12 266 LEU A CA 1
ATOM 2097 C C . LEU A 1 266 ? 11.619 11.453 -7.148 1.00 70.12 266 LEU A C 1
ATOM 2099 O O . LEU A 1 266 ? 12.432 10.542 -7.279 1.00 70.12 266 LEU A O 1
ATOM 2103 N N . ILE A 1 267 ? 11.469 12.431 -8.050 1.00 71.56 267 ILE A N 1
ATOM 2104 C CA . ILE A 1 267 ? 12.251 12.537 -9.298 1.00 71.56 267 ILE A CA 1
ATOM 2105 C C . ILE A 1 267 ? 13.755 12.505 -8.989 1.00 71.56 267 ILE A C 1
ATOM 2107 O O . ILE A 1 267 ? 14.486 11.679 -9.536 1.00 71.56 267 ILE A O 1
ATOM 2111 N N . ALA A 1 268 ? 14.208 13.324 -8.033 1.00 63.56 268 ALA A N 1
ATOM 2112 C CA . ALA A 1 268 ? 15.610 13.363 -7.620 1.00 63.56 268 ALA A CA 1
ATOM 2113 C C . ALA A 1 268 ? 16.113 12.011 -7.076 1.00 63.56 268 ALA A C 1
ATOM 2115 O O . ALA A 1 268 ? 17.229 11.595 -7.388 1.00 63.56 268 ALA A O 1
ATOM 2116 N N . SER A 1 269 ? 15.289 11.300 -6.298 1.00 67.00 269 SER A N 1
ATOM 2117 C CA . SER A 1 269 ? 15.632 9.977 -5.755 1.00 67.00 269 SER A CA 1
ATOM 2118 C C . SER A 1 269 ? 15.640 8.859 -6.809 1.00 67.00 269 SER A C 1
ATOM 2120 O O . SER A 1 269 ? 16.369 7.882 -6.660 1.00 67.00 269 SER A O 1
ATOM 2122 N N . PHE A 1 270 ? 14.887 9.018 -7.902 1.00 70.44 270 PHE A N 1
ATOM 2123 C CA . PHE A 1 270 ? 14.797 8.049 -8.998 1.00 70.44 270 PHE A CA 1
ATOM 2124 C C . PHE A 1 270 ? 15.793 8.299 -10.132 1.00 70.44 270 PHE A C 1
ATOM 2126 O O . PHE A 1 270 ? 15.819 7.537 -11.099 1.00 70.44 270 PHE A O 1
ATOM 2133 N N . LYS A 1 271 ? 16.679 9.293 -10.003 1.00 74.31 271 LYS A N 1
ATOM 2134 C CA . LYS A 1 271 ? 17.736 9.555 -10.987 1.00 74.31 271 LYS A CA 1
ATOM 2135 C C . LYS A 1 271 ? 18.570 8.306 -11.301 1.00 74.31 271 LYS A C 1
ATOM 2137 O O . LYS A 1 271 ? 18.819 8.030 -12.466 1.00 74.31 271 LYS A O 1
ATOM 2142 N N . ALA A 1 272 ? 18.916 7.508 -10.287 1.00 69.06 272 ALA A N 1
ATOM 2143 C CA . ALA A 1 272 ? 19.636 6.245 -10.479 1.00 69.06 272 ALA A CA 1
ATOM 2144 C C . ALA A 1 272 ? 18.829 5.218 -11.300 1.00 69.06 272 ALA A C 1
ATOM 2146 O O . ALA A 1 272 ? 19.360 4.618 -12.234 1.00 69.06 272 ALA A O 1
ATOM 2147 N N . THR A 1 273 ? 17.521 5.109 -11.046 1.00 72.06 273 THR A N 1
ATOM 2148 C CA . THR A 1 273 ? 16.645 4.174 -11.774 1.00 72.06 273 THR A CA 1
ATOM 2149 C C . THR A 1 273 ? 16.367 4.614 -13.214 1.00 72.06 273 THR A C 1
ATOM 2151 O O . THR A 1 273 ? 16.143 3.777 -14.090 1.00 72.06 273 THR A O 1
ATOM 2154 N N . LEU A 1 274 ? 16.420 5.925 -13.472 1.00 77.81 274 LEU A N 1
ATOM 2155 C CA . LEU A 1 274 ? 16.217 6.539 -14.785 1.00 77.81 274 LEU A CA 1
ATOM 2156 C C . LEU A 1 274 ? 17.521 6.719 -15.571 1.00 77.81 274 LEU A C 1
ATOM 2158 O O . LEU A 1 274 ? 17.474 7.085 -16.743 1.00 77.81 274 LEU A O 1
ATOM 2162 N N . GLU A 1 275 ? 18.670 6.397 -14.975 1.00 79.75 275 GLU A N 1
ATOM 2163 C CA . GLU A 1 275 ? 19.985 6.504 -15.614 1.00 79.75 275 GLU A CA 1
ATOM 2164 C C . GLU A 1 275 ? 20.074 5.658 -16.892 1.00 79.75 275 GLU A C 1
ATOM 2166 O O . GLU A 1 275 ? 20.685 6.062 -17.877 1.00 79.75 275 GLU A O 1
ATOM 2171 N N . GLU A 1 276 ? 19.389 4.513 -16.913 1.00 78.00 276 GLU A N 1
ATOM 2172 C CA . GLU A 1 276 ? 19.297 3.651 -18.094 1.00 78.00 276 GLU A CA 1
ATOM 2173 C C . GLU A 1 276 ? 18.510 4.301 -19.246 1.00 78.00 276 GLU A C 1
ATOM 2175 O O . GLU A 1 276 ? 18.805 4.029 -20.402 1.00 78.00 276 GLU A O 1
ATOM 2180 N N . SER A 1 277 ? 17.571 5.207 -18.949 1.00 82.06 277 SER A N 1
ATOM 2181 C CA . SER A 1 277 ? 16.899 6.030 -19.968 1.00 82.06 277 SER A CA 1
ATOM 2182 C C . SER A 1 277 ? 17.759 7.207 -20.395 1.00 82.06 277 SER A C 1
ATOM 2184 O O . SER A 1 277 ? 17.806 7.538 -21.571 1.00 82.06 277 SER A O 1
ATOM 2186 N N . ARG A 1 278 ? 18.468 7.830 -19.447 1.00 80.19 278 ARG A N 1
ATOM 2187 C CA . ARG A 1 278 ? 19.329 8.988 -19.715 1.00 80.19 278 ARG A CA 1
ATOM 2188 C C . ARG A 1 278 ? 20.478 8.660 -20.673 1.00 80.19 278 ARG A C 1
ATOM 2190 O O . ARG A 1 278 ? 20.914 9.528 -21.419 1.00 80.19 278 ARG A O 1
ATOM 2197 N N . GLN A 1 279 ? 20.987 7.431 -20.618 1.00 78.62 279 GLN A N 1
ATOM 2198 C CA . GLN A 1 279 ? 22.067 6.950 -21.484 1.00 78.62 279 GLN A CA 1
ATOM 2199 C C . GLN A 1 279 ? 21.572 6.128 -22.686 1.00 78.62 279 GLN A C 1
ATOM 2201 O O . GLN A 1 279 ? 22.408 5.599 -23.418 1.00 78.62 279 GLN A O 1
ATOM 2206 N N . ALA A 1 280 ? 20.256 5.976 -22.872 1.00 84.06 280 ALA A N 1
ATOM 2207 C CA . ALA A 1 280 ? 19.716 5.210 -23.991 1.00 84.06 280 ALA A CA 1
ATOM 2208 C C . ALA A 1 280 ? 20.055 5.875 -25.334 1.00 84.06 280 ALA A C 1
ATOM 2210 O O . ALA A 1 280 ? 20.063 7.102 -25.433 1.00 84.06 280 ALA A O 1
ATOM 2211 N N . ASP A 1 281 ? 20.296 5.065 -26.367 1.00 81.38 281 ASP A N 1
ATOM 2212 C CA . ASP A 1 281 ? 20.517 5.562 -27.731 1.00 81.38 281 ASP A CA 1
ATOM 2213 C C . ASP A 1 281 ? 19.200 6.076 -28.360 1.00 81.38 281 ASP A C 1
ATOM 2215 O O . ASP A 1 281 ? 19.235 6.951 -29.216 1.00 81.38 281 ASP A O 1
ATOM 2219 N N . LEU A 1 282 ? 18.037 5.561 -27.929 1.00 86.56 282 LEU A N 1
ATOM 2220 C CA . LEU A 1 282 ? 16.710 6.017 -28.368 1.00 86.56 282 LEU A CA 1
ATOM 2221 C C . LEU A 1 282 ? 15.686 5.968 -27.226 1.00 86.56 282 LEU A C 1
ATOM 2223 O O . LEU A 1 282 ? 15.616 4.985 -26.478 1.00 86.56 282 LEU A O 1
ATOM 2227 N N . LEU A 1 283 ? 14.821 6.981 -27.148 1.00 89.75 283 LEU A N 1
ATOM 2228 C CA . LEU A 1 283 ? 13.660 6.971 -26.260 1.00 89.75 283 LEU A CA 1
ATOM 2229 C C . LEU A 1 283 ? 12.369 6.692 -27.026 1.00 89.75 283 LEU A C 1
ATOM 2231 O O . LEU A 1 283 ? 12.035 7.369 -27.992 1.00 89.75 283 LEU A O 1
ATOM 2235 N N . LEU A 1 284 ? 11.598 5.721 -26.546 1.00 92.69 284 LEU A N 1
ATOM 2236 C CA . LEU A 1 284 ? 10.238 5.462 -27.002 1.00 92.69 284 LEU A CA 1
ATOM 2237 C C . LEU A 1 284 ? 9.256 6.037 -25.992 1.00 92.69 284 LEU A C 1
ATOM 2239 O O . LEU A 1 284 ? 9.058 5.472 -24.915 1.00 92.69 284 LEU A O 1
ATOM 2243 N N . HIS A 1 285 ? 8.628 7.154 -26.343 1.00 93.25 285 HIS A N 1
ATOM 2244 C CA . HIS A 1 285 ? 7.595 7.756 -25.515 1.00 93.25 285 HIS A CA 1
ATOM 2245 C C . HIS A 1 285 ? 6.251 7.092 -25.811 1.00 93.25 285 HIS A C 1
ATOM 2247 O O . HIS A 1 285 ? 5.598 7.402 -26.797 1.00 93.25 285 HIS A O 1
ATOM 2253 N N . VAL A 1 286 ? 5.818 6.187 -24.939 1.00 94.25 286 VAL A N 1
ATOM 2254 C CA . VAL A 1 286 ? 4.521 5.513 -25.038 1.00 94.25 286 VAL A CA 1
ATOM 2255 C C . VAL A 1 286 ? 3.430 6.378 -24.405 1.00 94.25 286 VAL A C 1
ATOM 2257 O O . VAL A 1 286 ? 3.467 6.644 -23.200 1.00 94.25 286 VAL A O 1
ATOM 2260 N N . ALA A 1 287 ? 2.442 6.775 -25.203 1.00 92.75 287 ALA A N 1
ATOM 2261 C CA . ALA A 1 287 ? 1.270 7.537 -24.782 1.00 92.75 287 ALA A CA 1
ATOM 2262 C C . ALA A 1 287 ? -0.017 6.730 -25.004 1.00 92.75 287 ALA A C 1
ATOM 2264 O O . ALA A 1 287 ? -0.128 5.992 -25.981 1.00 92.75 287 ALA A O 1
ATOM 2265 N N . ASP A 1 288 ? -0.986 6.861 -24.096 1.00 91.31 288 ASP A N 1
ATOM 2266 C CA . ASP A 1 288 ? -2.306 6.240 -24.240 1.00 91.31 288 ASP A CA 1
ATOM 2267 C C . ASP A 1 288 ? -3.187 7.089 -25.161 1.00 91.31 288 ASP A C 1
ATOM 2269 O O . ASP A 1 288 ? -3.652 8.155 -24.761 1.00 91.31 288 ASP A O 1
ATOM 2273 N N . ALA A 1 289 ? -3.423 6.619 -26.384 1.00 90.88 289 ALA A N 1
ATOM 2274 C CA . ALA A 1 289 ? -4.231 7.330 -27.368 1.00 90.88 289 ALA A CA 1
ATOM 2275 C C . ALA A 1 289 ? -5.737 7.308 -27.062 1.00 90.88 289 ALA A C 1
ATOM 2277 O O . ALA A 1 289 ? -6.474 8.143 -27.583 1.00 90.88 289 ALA A O 1
ATOM 2278 N N . SER A 1 290 ? -6.200 6.376 -26.223 1.00 87.19 290 SER A N 1
ATOM 2279 C CA . SER A 1 290 ? -7.609 6.288 -25.814 1.00 87.19 290 SER A CA 1
ATOM 2280 C C . SER A 1 290 ? -7.969 7.291 -24.712 1.00 87.19 290 SER A C 1
ATOM 2282 O O . SER A 1 290 ? -9.143 7.563 -24.475 1.00 87.19 290 SER A O 1
ATOM 2284 N N . SER A 1 291 ? -6.963 7.874 -24.051 1.00 85.88 291 SER A N 1
ATOM 2285 C CA . SER A 1 291 ? -7.159 8.846 -22.977 1.00 85.88 291 SER A CA 1
ATOM 2286 C C . SER A 1 291 ? -7.558 10.222 -23.528 1.00 85.88 291 SER A C 1
ATOM 2288 O O . SER A 1 291 ? -6.783 10.824 -24.277 1.00 85.88 291 SER A O 1
ATOM 2290 N N . PRO A 1 292 ? -8.669 10.828 -23.061 1.00 80.75 292 PRO A N 1
ATOM 2291 C CA . PRO A 1 292 ? -9.001 12.222 -23.375 1.00 80.75 292 PRO A CA 1
ATOM 2292 C C . PRO A 1 292 ? -7.916 13.215 -22.927 1.00 80.75 292 PRO A C 1
ATOM 2294 O O . PRO A 1 292 ? -7.826 14.330 -23.435 1.00 80.75 292 PRO A O 1
ATOM 2297 N N . SER A 1 293 ? -7.071 12.809 -21.971 1.00 80.31 293 SER A N 1
ATOM 2298 C CA . SER A 1 293 ? -5.965 13.609 -21.434 1.00 80.31 293 SER A CA 1
ATOM 2299 C C . SER A 1 293 ? -4.610 13.275 -22.076 1.00 80.31 293 SER A C 1
ATOM 2301 O O . SER A 1 293 ? -3.578 13.688 -21.549 1.00 80.31 293 SER A O 1
ATOM 2303 N N . ALA A 1 294 ? -4.570 12.543 -23.197 1.00 85.19 294 ALA A N 1
ATOM 2304 C CA . ALA A 1 294 ? -3.330 12.103 -23.851 1.00 85.19 294 ALA A CA 1
ATOM 2305 C C . ALA A 1 294 ? -2.346 13.259 -24.107 1.00 85.19 294 ALA A C 1
ATOM 2307 O O . ALA A 1 294 ? -1.165 13.172 -23.775 1.00 85.19 294 ALA A O 1
ATOM 2308 N N . CYS A 1 295 ? -2.844 14.388 -24.615 1.00 84.31 295 CYS A N 1
ATOM 2309 C CA . CYS A 1 295 ? -2.045 15.595 -24.841 1.00 84.31 295 CYS A CA 1
ATOM 2310 C C . CYS A 1 295 ? -1.382 16.134 -23.562 1.00 84.31 295 CYS A C 1
ATOM 2312 O O . CYS A 1 295 ? -0.260 16.640 -23.601 1.00 84.31 295 CYS A O 1
ATOM 2314 N N . ASP A 1 296 ? -2.074 16.063 -22.429 1.00 82.00 296 ASP A N 1
ATOM 2315 C CA . ASP A 1 296 ? -1.570 16.553 -21.145 1.00 82.00 296 ASP A CA 1
ATOM 2316 C C . ASP A 1 296 ? -0.550 15.586 -20.559 1.00 82.00 296 ASP A C 1
ATOM 2318 O O . ASP A 1 296 ? 0.486 16.013 -20.052 1.00 82.00 296 ASP A O 1
ATOM 2322 N N . GLN A 1 297 ? -0.804 14.285 -20.700 1.00 86.12 297 GLN A N 1
ATOM 2323 C CA . GLN A 1 297 ? 0.124 13.231 -20.304 1.00 86.12 297 GLN A CA 1
ATOM 2324 C C . GLN A 1 297 ? 1.444 13.342 -21.072 1.00 86.12 297 GLN A C 1
ATOM 2326 O O . GLN A 1 297 ? 2.508 13.314 -20.456 1.00 86.12 297 GLN A O 1
ATOM 2331 N N . VAL A 1 298 ? 1.385 13.552 -22.392 1.00 87.94 298 VAL A N 1
ATOM 2332 C CA . VAL A 1 298 ? 2.578 13.737 -23.231 1.00 87.94 298 VAL A CA 1
ATOM 2333 C C . VAL A 1 298 ? 3.381 14.960 -22.781 1.00 87.94 298 VAL A C 1
ATOM 2335 O O . VAL A 1 298 ? 4.594 14.869 -22.593 1.00 87.94 298 VAL A O 1
ATOM 2338 N N . ARG A 1 299 ? 2.713 16.096 -22.538 1.00 84.69 299 ARG A N 1
ATOM 2339 C CA . ARG A 1 299 ? 3.370 17.314 -22.031 1.00 84.69 299 ARG A CA 1
ATOM 2340 C C . ARG A 1 299 ? 4.008 17.110 -20.658 1.00 84.69 299 ARG A C 1
ATOM 2342 O O . ARG A 1 299 ? 5.133 17.555 -20.447 1.00 84.69 299 ARG A O 1
ATOM 2349 N N . ALA A 1 300 ? 3.318 16.429 -19.744 1.00 83.62 300 ALA A N 1
ATOM 2350 C CA . ALA A 1 300 ? 3.835 16.143 -18.410 1.00 83.62 300 ALA A CA 1
ATOM 2351 C C . ALA A 1 300 ? 5.106 15.281 -18.464 1.00 83.62 300 ALA A C 1
ATOM 2353 O O . ALA A 1 300 ? 6.063 15.558 -17.748 1.00 83.62 300 ALA A O 1
ATOM 2354 N N . VAL A 1 301 ? 5.146 14.271 -19.340 1.00 86.06 301 VAL A N 1
ATOM 2355 C CA . VAL A 1 301 ? 6.340 13.432 -19.522 1.00 86.06 301 VAL A CA 1
ATOM 2356 C C . VAL A 1 301 ? 7.505 14.255 -20.066 1.00 86.06 301 VAL A C 1
ATOM 2358 O O . VAL A 1 301 ? 8.605 14.145 -19.534 1.00 86.06 301 VAL A O 1
ATOM 2361 N N . TYR A 1 302 ? 7.282 15.116 -21.064 1.00 85.12 302 TYR A N 1
ATOM 2362 C CA . TYR A 1 302 ? 8.351 15.970 -21.591 1.00 85.12 302 TYR A CA 1
ATOM 2363 C C . TYR A 1 302 ? 8.934 16.919 -20.539 1.00 85.12 302 TYR A C 1
ATOM 2365 O O . TYR A 1 302 ? 10.153 17.035 -20.462 1.00 85.12 302 TYR A O 1
ATOM 2373 N N . ALA A 1 303 ? 8.098 17.518 -19.685 1.00 82.19 303 ALA A N 1
ATOM 2374 C CA . ALA A 1 303 ? 8.577 18.364 -18.590 1.00 82.19 303 ALA A CA 1
ATOM 2375 C C . ALA A 1 303 ? 9.488 17.595 -17.613 1.00 82.19 303 ALA A C 1
ATOM 2377 O O . ALA A 1 303 ? 10.514 18.110 -17.173 1.00 82.19 303 ALA A O 1
ATOM 2378 N N . VAL A 1 304 ? 9.152 16.336 -17.306 1.00 80.44 304 VAL A N 1
ATOM 2379 C CA . VAL A 1 304 ? 9.985 15.488 -16.438 1.00 80.44 304 VAL A CA 1
ATOM 2380 C C . VAL A 1 304 ? 11.292 15.085 -17.127 1.00 80.44 304 VAL A C 1
ATOM 2382 O O . VAL A 1 304 ? 12.339 15.075 -16.485 1.00 80.44 304 VAL A O 1
ATOM 2385 N N . LEU A 1 305 ? 11.263 14.766 -18.425 1.00 80.44 305 LEU A N 1
ATOM 2386 C CA . LEU A 1 305 ? 12.479 14.451 -19.189 1.00 80.44 305 LEU A CA 1
ATOM 2387 C C . LEU A 1 305 ? 13.445 15.648 -19.229 1.00 80.44 305 LEU A C 1
ATOM 2389 O O . LEU A 1 305 ? 14.650 15.464 -19.043 1.00 80.44 305 LEU A O 1
ATOM 2393 N N . GLU A 1 306 ? 12.913 16.862 -19.382 1.00 80.69 306 GLU A N 1
ATOM 2394 C CA . GLU A 1 306 ? 13.683 18.107 -19.332 1.00 80.69 306 GLU A CA 1
ATOM 2395 C C . GLU A 1 306 ? 14.319 18.334 -17.949 1.00 80.69 306 GLU A C 1
ATOM 2397 O O . GLU A 1 306 ? 15.521 18.592 -17.862 1.00 80.69 306 GLU A O 1
ATOM 2402 N N . GLU A 1 307 ? 13.567 18.144 -16.855 1.00 76.75 307 GLU A N 1
ATOM 2403 C CA . GLU A 1 307 ? 14.091 18.241 -15.478 1.00 76.75 307 GLU A CA 1
ATOM 2404 C C . GLU A 1 307 ? 15.227 17.236 -15.212 1.00 76.75 307 GLU A C 1
ATOM 2406 O O . GLU A 1 307 ? 16.166 17.513 -14.459 1.00 76.75 307 GLU A O 1
ATOM 2411 N N . LEU A 1 308 ? 15.184 16.071 -15.863 1.00 73.38 308 LEU A N 1
ATOM 2412 C CA . LEU A 1 308 ? 16.221 15.042 -15.770 1.00 73.38 308 LEU A CA 1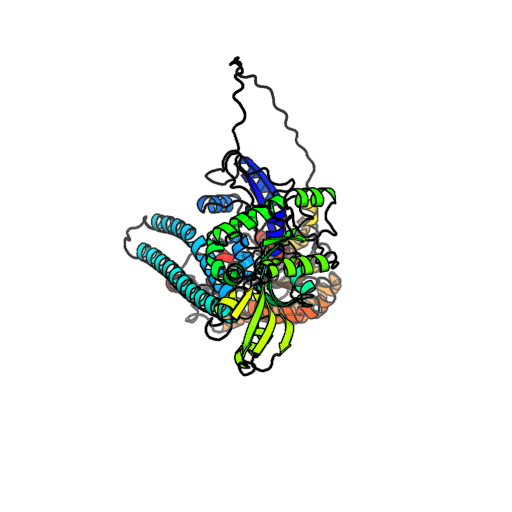
ATOM 2413 C C . LEU A 1 308 ? 17.470 15.351 -16.610 1.00 73.38 308 LEU A C 1
ATOM 2415 O O . LEU A 1 308 ? 18.441 14.588 -16.558 1.00 73.38 308 LEU A O 1
ATOM 2419 N N . GLY A 1 309 ? 17.474 16.457 -17.358 1.00 71.25 309 GLY A N 1
ATOM 2420 C CA . GLY A 1 309 ? 18.561 16.826 -18.260 1.00 71.25 309 GLY A CA 1
ATOM 2421 C C . GLY A 1 309 ? 18.689 15.874 -19.447 1.00 71.25 309 GLY A C 1
ATOM 2422 O O . GLY A 1 309 ? 19.777 15.731 -20.007 1.00 71.25 309 GLY A O 1
ATOM 2423 N N . ILE A 1 310 ? 17.602 15.184 -19.802 1.00 70.62 310 ILE A N 1
ATOM 2424 C CA . ILE A 1 310 ? 17.519 14.446 -21.053 1.00 70.62 310 ILE A CA 1
ATOM 2425 C C . ILE A 1 310 ? 17.148 15.479 -22.116 1.00 70.62 310 ILE A C 1
ATOM 2427 O O . ILE A 1 310 ? 15.982 15.826 -22.285 1.00 70.62 310 ILE A O 1
ATOM 2431 N N . GLU A 1 311 ? 18.167 16.031 -22.782 1.00 59.41 311 GLU A N 1
ATOM 2432 C CA . GLU A 1 311 ? 17.975 16.868 -23.973 1.00 59.41 311 GLU A CA 1
ATOM 2433 C C . GLU A 1 311 ? 17.086 16.126 -24.986 1.00 59.41 311 GLU A C 1
ATOM 2435 O O . GLU A 1 311 ? 17.079 14.895 -24.985 1.00 59.41 311 GLU A O 1
ATOM 2440 N N . GLN A 1 312 ? 16.361 16.854 -25.849 1.00 54.50 312 GLN A N 1
ATOM 2441 C CA . GLN A 1 312 ? 15.549 16.309 -26.954 1.00 54.50 312 GLN A CA 1
ATOM 2442 C C . GLN A 1 312 ? 16.410 15.544 -27.983 1.00 54.50 312 GLN A C 1
ATOM 2444 O O . GLN A 1 312 ? 16.543 15.941 -29.137 1.00 54.50 312 GLN A O 1
ATOM 2449 N N . LYS A 1 313 ? 17.030 14.448 -27.565 1.00 54.44 313 LYS A N 1
ATOM 2450 C CA . LYS A 1 313 ? 17.652 13.457 -28.427 1.00 54.44 313 LYS A CA 1
ATOM 2451 C C . LYS A 1 313 ? 16.612 12.391 -28.728 1.00 54.44 313 LYS A C 1
ATOM 2453 O O . LYS A 1 313 ? 15.766 12.080 -27.885 1.00 54.44 313 LYS A O 1
ATOM 2458 N N . ASP A 1 314 ? 16.657 11.944 -29.976 1.00 65.25 314 ASP A N 1
ATOM 2459 C CA . ASP A 1 314 ? 15.811 10.974 -30.671 1.00 65.25 314 ASP A CA 1
ATOM 2460 C C . ASP A 1 314 ? 14.728 10.318 -29.795 1.00 65.25 314 ASP A C 1
ATOM 2462 O O . ASP A 1 314 ? 14.853 9.202 -29.290 1.00 65.25 314 ASP A O 1
ATOM 2466 N N . THR A 1 315 ? 13.637 11.060 -29.580 1.00 82.75 315 THR A N 1
ATOM 2467 C CA . THR A 1 315 ? 12.433 10.538 -28.932 1.00 82.75 315 THR A CA 1
ATOM 2468 C C . THR A 1 315 ? 11.408 10.225 -30.008 1.00 82.75 315 THR A C 1
ATOM 2470 O O . THR A 1 315 ? 10.960 11.122 -30.718 1.00 82.75 315 THR A O 1
ATOM 2473 N N . LEU A 1 316 ? 11.003 8.963 -30.105 1.00 88.56 316 LEU A N 1
ATOM 2474 C CA . LEU A 1 316 ? 9.922 8.526 -30.978 1.00 88.56 316 LEU A CA 1
ATOM 2475 C C . LEU A 1 316 ? 8.637 8.393 -30.156 1.00 88.56 316 LEU A C 1
ATOM 2477 O O . LEU A 1 316 ? 8.576 7.614 -29.201 1.00 88.56 316 LEU A O 1
ATOM 2481 N N . LEU A 1 317 ? 7.610 9.166 -30.515 1.00 92.25 317 LEU A N 1
ATOM 2482 C CA . LEU A 1 317 ? 6.301 9.086 -29.871 1.00 92.25 317 LEU A CA 1
ATOM 2483 C C . LEU A 1 317 ? 5.530 7.868 -30.398 1.00 92.25 317 LEU A C 1
ATOM 2485 O O . LEU A 1 317 ? 5.383 7.679 -31.604 1.00 92.25 317 LEU A O 1
ATOM 2489 N N . VAL A 1 318 ? 5.016 7.056 -29.481 1.00 94.81 318 VAL A N 1
ATOM 2490 C CA . VAL A 1 318 ? 4.272 5.826 -29.750 1.00 94.81 318 VAL A CA 1
ATOM 2491 C C . VAL A 1 318 ? 2.869 5.973 -29.168 1.00 94.81 318 VAL A C 1
ATOM 2493 O O . VAL A 1 318 ? 2.687 5.964 -27.949 1.00 94.81 318 VAL A O 1
ATOM 2496 N N . LEU A 1 319 ? 1.874 6.109 -30.042 1.00 94.44 319 LEU A N 1
ATOM 2497 C CA . LEU A 1 319 ? 0.460 6.221 -29.687 1.00 94.44 319 LEU A CA 1
ATOM 2498 C C . LEU A 1 319 ? -0.115 4.814 -29.506 1.00 94.44 319 LEU A C 1
ATOM 2500 O O . LEU A 1 319 ? -0.494 4.157 -30.474 1.00 94.44 319 LEU A O 1
ATOM 2504 N N . ASN A 1 320 ? -0.115 4.333 -28.266 1.00 94.25 320 ASN A N 1
ATOM 2505 C CA . ASN A 1 320 ? -0.559 2.994 -27.897 1.00 94.25 320 ASN A CA 1
ATOM 2506 C C . ASN A 1 320 ? -2.060 2.959 -27.555 1.00 94.25 320 ASN A C 1
ATOM 2508 O O . ASN A 1 320 ? -2.667 3.994 -27.292 1.00 94.25 320 ASN A O 1
ATOM 2512 N N . LYS A 1 321 ? -2.644 1.754 -27.505 1.00 93.00 321 LYS A N 1
ATOM 2513 C CA . LYS A 1 321 ? -4.090 1.504 -27.330 1.00 93.00 321 LYS A CA 1
ATOM 2514 C C . LYS A 1 321 ? -4.951 2.077 -28.463 1.00 93.00 321 LYS A C 1
ATOM 2516 O O . LYS A 1 321 ? -6.101 2.452 -28.244 1.00 93.00 321 LYS A O 1
ATOM 2521 N N . ALA A 1 322 ? -4.405 2.122 -29.681 1.00 90.50 322 ALA A N 1
ATOM 2522 C CA . ALA A 1 322 ? -5.142 2.568 -30.863 1.00 90.50 322 ALA A CA 1
ATOM 2523 C C . ALA A 1 322 ? -6.407 1.725 -31.137 1.00 90.50 322 ALA A C 1
ATOM 2525 O O . ALA A 1 322 ? -7.349 2.231 -31.729 1.00 90.50 322 ALA A O 1
ATOM 2526 N N . ASP A 1 323 ? -6.467 0.483 -30.639 1.00 90.31 323 ASP A N 1
ATOM 2527 C CA . ASP A 1 323 ? -7.641 -0.399 -30.720 1.00 90.31 323 ASP A CA 1
ATOM 2528 C C . ASP A 1 323 ? -8.865 0.109 -29.939 1.00 90.31 323 ASP A C 1
ATOM 2530 O O . ASP A 1 323 ? -9.991 -0.274 -30.251 1.00 90.31 323 ASP A O 1
ATOM 2534 N N . CYS A 1 324 ? -8.655 0.967 -28.938 1.00 89.69 324 CYS A N 1
ATOM 2535 C CA . CYS A 1 324 ? -9.712 1.537 -28.098 1.00 89.69 324 CYS A CA 1
ATOM 2536 C C . CYS A 1 324 ? -9.896 3.049 -28.306 1.00 89.69 324 CYS A C 1
ATOM 2538 O O . CYS A 1 324 ? -10.735 3.650 -27.638 1.00 89.69 324 CYS A O 1
ATOM 2540 N N . ALA A 1 325 ? -9.088 3.680 -29.160 1.00 87.19 325 ALA A N 1
ATOM 2541 C CA . ALA A 1 325 ? -9.094 5.125 -29.352 1.00 87.19 325 ALA A CA 1
ATOM 2542 C C . ALA A 1 325 ? -10.082 5.547 -30.448 1.00 87.19 325 ALA A C 1
ATOM 2544 O O . ALA A 1 325 ? -10.256 4.859 -31.452 1.00 87.19 325 ALA A O 1
ATOM 2545 N N . GLU A 1 326 ? -10.707 6.712 -30.281 1.00 86.50 326 GLU A N 1
ATOM 2546 C CA . GLU A 1 326 ? -11.523 7.310 -31.340 1.00 86.50 326 GLU A CA 1
ATOM 2547 C C . GLU A 1 326 ? -10.635 7.848 -32.474 1.00 86.50 326 GLU A C 1
ATOM 2549 O O . GLU A 1 326 ? -9.629 8.518 -32.222 1.00 86.50 326 GLU A O 1
ATOM 2554 N N . GLU A 1 327 ? -11.035 7.627 -33.730 1.00 85.56 327 GLU A N 1
ATOM 2555 C CA . GLU A 1 327 ? -10.262 8.051 -34.913 1.00 85.56 327 GLU A CA 1
ATOM 2556 C C . GLU A 1 327 ? -10.013 9.571 -34.943 1.00 85.56 327 GLU A C 1
ATOM 2558 O O . GLU A 1 327 ? -8.940 10.038 -35.331 1.00 85.56 327 GLU A O 1
ATOM 2563 N N . THR A 1 328 ? -10.977 10.357 -34.461 1.00 83.62 328 THR A N 1
ATOM 2564 C CA . THR A 1 328 ? -10.849 11.813 -34.326 1.00 83.62 328 THR A CA 1
ATOM 2565 C C . THR A 1 328 ? -9.718 12.189 -33.365 1.00 83.62 328 THR A C 1
ATOM 2567 O O . THR A 1 328 ? -8.901 13.054 -33.677 1.00 83.62 328 THR A O 1
ATOM 2570 N N . SER A 1 329 ? -9.631 11.515 -32.215 1.00 81.75 329 SER A N 1
ATOM 2571 C CA . SER A 1 329 ? -8.594 11.751 -31.202 1.00 81.75 329 SER A CA 1
ATOM 2572 C C . SER A 1 329 ? -7.207 11.355 -31.709 1.00 81.75 329 SER A C 1
ATOM 2574 O O . SER A 1 329 ? -6.235 12.074 -31.470 1.00 81.75 329 SER A O 1
ATOM 2576 N N . LEU A 1 330 ? -7.115 10.254 -32.462 1.00 84.00 330 LEU A N 1
ATOM 2577 C CA . LEU A 1 330 ? -5.879 9.825 -33.121 1.00 84.00 330 LEU A CA 1
ATOM 2578 C C . LEU A 1 330 ? -5.393 10.852 -34.148 1.00 84.00 330 LEU A C 1
ATOM 2580 O O . LEU A 1 330 ? -4.221 11.221 -34.131 1.00 84.00 330 LEU A O 1
ATOM 2584 N N . THR A 1 331 ? -6.297 11.356 -34.991 1.00 84.38 331 THR A N 1
ATOM 2585 C CA . THR A 1 331 ? -5.972 12.353 -36.024 1.00 84.38 331 THR A CA 1
ATOM 2586 C C . THR A 1 331 ? -5.420 13.639 -35.401 1.00 84.38 331 THR A C 1
ATOM 2588 O O . THR A 1 331 ? -4.375 14.131 -35.819 1.00 84.38 331 THR A O 1
ATOM 2591 N N . VAL A 1 332 ? -6.053 14.139 -34.333 1.00 85.62 332 VAL A N 1
ATOM 2592 C CA . VAL A 1 332 ? -5.585 15.333 -33.604 1.00 85.62 332 VAL A CA 1
ATOM 2593 C C . VAL A 1 332 ? -4.186 15.129 -33.011 1.00 85.62 332 VAL A C 1
ATOM 2595 O O . VAL A 1 332 ? -3.359 16.043 -33.033 1.00 85.62 332 VAL A O 1
ATOM 2598 N N . LEU A 1 333 ? -3.904 13.943 -32.461 1.00 85.12 333 LEU A N 1
ATOM 2599 C CA . LEU A 1 333 ? -2.587 13.630 -31.905 1.00 85.12 333 LEU A CA 1
ATOM 2600 C C . LEU A 1 333 ? -1.509 13.560 -32.993 1.00 85.12 333 LEU A C 1
ATOM 2602 O O . LEU A 1 333 ? -0.403 14.038 -32.765 1.00 85.12 333 LEU A O 1
ATOM 2606 N N . GLU A 1 334 ? -1.816 13.022 -34.169 1.00 85.88 334 GLU A N 1
ATOM 2607 C CA . GLU A 1 334 ? -0.865 12.952 -35.283 1.00 85.88 334 GLU A CA 1
ATOM 2608 C C . GLU A 1 334 ? -0.582 14.298 -35.938 1.00 85.88 334 GLU A C 1
ATOM 2610 O O . GLU A 1 334 ? 0.572 14.596 -36.238 1.00 85.88 334 GLU A O 1
ATOM 2615 N N . GLU A 1 335 ? -1.606 15.135 -36.117 1.00 85.62 335 GLU A N 1
ATOM 2616 C CA . GLU A 1 335 ? -1.421 16.506 -36.602 1.00 85.62 335 GLU A CA 1
ATOM 2617 C C . GLU A 1 335 ? -0.519 17.304 -35.656 1.00 85.62 335 GLU A C 1
ATOM 2619 O O . GLU A 1 335 ? 0.313 18.105 -36.084 1.00 85.62 335 GLU A O 1
ATOM 2624 N N . ARG A 1 336 ? -0.669 17.068 -34.349 1.00 85.12 336 ARG A N 1
ATOM 2625 C CA . ARG A 1 336 ? 0.110 17.749 -33.317 1.00 85.12 336 ARG A CA 1
ATOM 2626 C C . ARG A 1 336 ? 1.523 17.193 -33.156 1.00 85.12 336 ARG A C 1
ATOM 2628 O O . ARG A 1 336 ? 2.423 17.950 -32.791 1.00 85.12 336 ARG A O 1
ATOM 2635 N N . TYR A 1 337 ? 1.713 15.900 -33.402 1.00 85.12 337 TYR A N 1
ATOM 2636 C CA . TYR A 1 337 ? 2.992 15.206 -33.276 1.00 85.12 337 TYR A CA 1
ATOM 2637 C C . TYR A 1 337 ? 3.335 14.465 -34.579 1.00 85.12 337 TYR A C 1
ATOM 2639 O O . TYR A 1 337 ? 3.181 13.241 -34.657 1.00 85.12 337 TYR A O 1
ATOM 2647 N N . PRO A 1 338 ? 3.837 15.188 -35.601 1.00 78.12 338 PRO A N 1
ATOM 2648 C CA . PRO A 1 338 ? 4.252 14.584 -36.861 1.00 78.12 338 PRO A CA 1
ATOM 2649 C C . PRO A 1 338 ? 5.337 13.524 -36.632 1.00 78.12 338 PRO A C 1
ATOM 2651 O O . PRO A 1 338 ? 6.343 13.787 -35.973 1.00 78.12 338 PRO A O 1
ATOM 2654 N N . GLY A 1 339 ? 5.139 12.319 -37.169 1.00 80.50 339 GLY A N 1
ATOM 2655 C CA . GLY A 1 339 ? 6.064 11.190 -36.996 1.00 80.50 339 GLY A CA 1
ATOM 2656 C C . GLY A 1 339 ? 5.762 10.275 -35.803 1.00 80.50 339 GLY A C 1
ATOM 2657 O O . GLY A 1 339 ? 6.531 9.349 -35.544 1.00 80.50 339 GLY A O 1
ATOM 2658 N N . ALA A 1 340 ? 4.652 10.491 -35.090 1.00 89.12 340 ALA A N 1
ATOM 2659 C CA . ALA A 1 340 ? 4.168 9.540 -34.095 1.00 89.12 340 ALA A CA 1
ATOM 2660 C C . ALA A 1 340 ? 3.728 8.215 -34.745 1.00 89.12 340 ALA A C 1
ATOM 2662 O O . ALA A 1 340 ? 3.134 8.201 -35.823 1.00 89.12 340 ALA A O 1
ATOM 2663 N N . VAL A 1 341 ? 3.993 7.087 -34.081 1.00 92.06 341 VAL A N 1
ATOM 2664 C CA . VAL A 1 341 ? 3.625 5.754 -34.582 1.00 92.06 341 VAL A CA 1
ATOM 2665 C C . VAL A 1 341 ? 2.421 5.216 -33.817 1.00 92.06 341 VAL A C 1
ATOM 2667 O O . VAL A 1 341 ? 2.488 5.030 -32.601 1.00 92.06 341 VAL A O 1
ATOM 2670 N N . ARG A 1 342 ? 1.328 4.922 -34.530 1.00 93.75 342 ARG A N 1
ATOM 2671 C CA . ARG A 1 342 ? 0.142 4.254 -33.973 1.00 93.75 342 ARG A CA 1
ATOM 2672 C C . ARG A 1 342 ? 0.400 2.768 -33.751 1.00 93.75 342 ARG A C 1
ATOM 2674 O O . ARG A 1 342 ? 0.795 2.067 -34.684 1.00 93.75 342 ARG A O 1
ATOM 2681 N N . VAL A 1 343 ? 0.117 2.283 -32.545 1.00 94.81 343 VAL A N 1
ATOM 2682 C CA . VAL A 1 343 ? 0.222 0.863 -32.198 1.00 94.81 343 VAL A CA 1
ATOM 2683 C C . VAL A 1 343 ? -0.897 0.415 -31.261 1.00 94.81 343 VAL A C 1
ATOM 2685 O O . VAL A 1 343 ? -1.470 1.194 -30.498 1.00 94.81 343 VAL A O 1
ATOM 2688 N N . SER A 1 344 ? -1.148 -0.888 -31.244 1.00 94.94 344 SER A N 1
ATOM 2689 C CA . SER A 1 344 ? -1.784 -1.555 -30.115 1.00 94.94 344 SER A CA 1
ATOM 2690 C C . SER A 1 344 ? -0.869 -2.657 -29.605 1.00 94.94 344 SER A C 1
ATOM 2692 O O . SER A 1 344 ? -0.720 -3.714 -30.214 1.00 94.94 344 SER A O 1
ATOM 2694 N N . ALA A 1 345 ? -0.282 -2.434 -28.430 1.00 91.69 345 ALA A N 1
ATOM 2695 C CA . ALA A 1 345 ? 0.517 -3.445 -27.747 1.00 91.69 345 ALA A CA 1
ATOM 2696 C C . ALA A 1 345 ? -0.300 -4.693 -27.367 1.00 91.69 345 ALA A C 1
ATOM 2698 O O . ALA A 1 345 ? 0.284 -5.730 -27.083 1.00 91.69 345 ALA A O 1
ATOM 2699 N N . LYS A 1 346 ? -1.637 -4.602 -27.320 1.00 90.06 346 LYS A N 1
ATOM 2700 C CA . LYS A 1 346 ? -2.516 -5.719 -26.955 1.00 90.06 346 LYS A CA 1
ATOM 2701 C C . LYS A 1 346 ? -2.839 -6.607 -28.155 1.00 90.06 346 LYS A C 1
ATOM 2703 O O . LYS A 1 346 ? -2.841 -7.826 -28.009 1.00 90.06 346 LYS A O 1
ATOM 2708 N N . THR A 1 347 ? -3.143 -6.007 -29.307 1.00 89.69 347 THR A N 1
ATOM 2709 C CA . THR A 1 347 ? -3.504 -6.750 -30.528 1.00 89.69 347 THR A CA 1
ATOM 2710 C C . THR A 1 347 ? -2.291 -7.072 -31.401 1.00 89.69 347 THR A C 1
ATOM 2712 O O . THR A 1 347 ? -2.360 -7.981 -32.222 1.00 89.69 347 THR A O 1
ATOM 2715 N N . GLY A 1 348 ? -1.181 -6.352 -31.216 1.00 88.62 348 GLY A N 1
ATOM 2716 C CA . GLY A 1 348 ? 0.006 -6.420 -32.068 1.00 88.62 348 GLY A CA 1
ATOM 2717 C C . GLY A 1 348 ? -0.067 -5.513 -33.301 1.00 88.62 348 GLY A C 1
ATOM 2718 O O . GLY A 1 348 ? 0.880 -5.460 -34.085 1.00 88.62 348 GLY A O 1
ATOM 2719 N N . GLU A 1 349 ? -1.163 -4.774 -33.482 1.00 91.44 349 GLU A N 1
ATOM 2720 C CA . GLU A 1 349 ? -1.328 -3.878 -34.622 1.00 91.44 349 GLU A CA 1
ATOM 2721 C C . GLU A 1 349 ? -0.295 -2.740 -34.600 1.00 91.44 349 GLU A C 1
ATOM 2723 O O . GLU A 1 349 ? -0.032 -2.128 -33.564 1.00 91.44 349 GLU A O 1
ATOM 2728 N N . GLY A 1 350 ? 0.303 -2.446 -35.759 1.00 89.38 350 GLY A N 1
ATOM 2729 C CA . GLY A 1 350 ? 1.261 -1.347 -35.920 1.00 89.38 350 GLY A CA 1
ATOM 2730 C C . GLY A 1 350 ? 2.679 -1.637 -35.414 1.00 89.38 350 GLY A C 1
ATOM 2731 O O . GLY A 1 350 ? 3.565 -0.811 -35.631 1.00 89.38 350 GLY A O 1
ATOM 2732 N N . LEU A 1 351 ? 2.941 -2.805 -34.813 1.00 90.38 351 LEU A N 1
ATOM 2733 C CA . LEU A 1 351 ? 4.271 -3.141 -34.288 1.00 90.38 351 LEU A CA 1
ATOM 2734 C C . LEU A 1 351 ? 5.342 -3.278 -35.377 1.00 90.38 351 LEU A C 1
ATOM 2736 O O . LEU A 1 351 ? 6.482 -2.889 -35.138 1.00 90.38 351 LEU A O 1
ATOM 2740 N N . ASP A 1 352 ? 4.988 -3.736 -36.579 1.00 88.44 352 ASP A N 1
ATOM 2741 C CA . ASP A 1 352 ? 5.930 -3.785 -37.707 1.00 88.44 352 ASP A CA 1
ATOM 2742 C C . ASP A 1 352 ? 6.372 -2.376 -38.124 1.00 88.44 352 ASP A C 1
ATOM 2744 O O . ASP A 1 352 ? 7.557 -2.120 -38.340 1.00 88.44 352 ASP A O 1
ATOM 2748 N N . ARG A 1 353 ? 5.422 -1.428 -38.165 1.00 89.06 353 ARG A N 1
ATOM 2749 C CA . ARG A 1 353 ? 5.698 -0.008 -38.437 1.00 89.06 353 ARG A CA 1
ATOM 2750 C C . ARG A 1 353 ? 6.556 0.612 -37.340 1.00 89.06 353 ARG A C 1
ATOM 2752 O O . ARG A 1 353 ? 7.484 1.349 -37.652 1.00 89.06 353 ARG A O 1
ATOM 2759 N N . LEU A 1 354 ? 6.293 0.269 -36.079 1.00 92.44 354 LEU A N 1
ATOM 2760 C CA . LEU A 1 354 ? 7.131 0.685 -34.957 1.00 92.44 354 LEU A CA 1
ATOM 2761 C C . LEU A 1 354 ? 8.553 0.127 -35.075 1.00 92.44 354 LEU A C 1
ATOM 2763 O O . LEU A 1 354 ? 9.506 0.872 -34.883 1.00 92.44 354 LEU A O 1
ATOM 2767 N N . ALA A 1 355 ? 8.713 -1.152 -35.413 1.00 88.94 355 ALA A N 1
ATOM 2768 C CA . ALA A 1 355 ? 10.024 -1.769 -35.570 1.00 88.94 355 ALA A CA 1
ATOM 2769 C C . ALA A 1 355 ? 10.833 -1.110 -36.700 1.00 88.94 355 ALA A C 1
ATOM 2771 O O . ALA A 1 355 ? 12.012 -0.826 -36.509 1.00 88.94 355 ALA A O 1
ATOM 2772 N N . MET A 1 356 ? 10.194 -0.804 -37.835 1.00 85.12 356 MET A N 1
ATOM 2773 C CA . MET A 1 356 ? 10.821 -0.056 -38.931 1.00 85.12 356 MET A CA 1
ATOM 2774 C C . MET A 1 356 ? 11.215 1.361 -38.497 1.00 85.12 356 MET A C 1
ATOM 2776 O O . MET A 1 356 ? 12.373 1.736 -38.642 1.00 85.12 356 MET A O 1
ATOM 2780 N N . ALA A 1 357 ? 10.299 2.109 -37.875 1.00 87.31 357 ALA A N 1
ATOM 2781 C CA . ALA A 1 357 ? 10.572 3.466 -37.399 1.00 87.31 357 ALA A CA 1
ATOM 2782 C C . ALA A 1 357 ? 11.705 3.513 -36.357 1.00 87.31 357 ALA A C 1
ATOM 2784 O O . ALA A 1 357 ? 12.506 4.445 -36.354 1.00 87.31 357 ALA A O 1
ATOM 2785 N N . VAL A 1 358 ? 11.807 2.498 -35.492 1.00 88.31 358 VAL A N 1
ATOM 2786 C CA . VAL A 1 358 ? 12.920 2.358 -34.542 1.00 88.31 358 VAL A CA 1
ATOM 2787 C C . VAL A 1 358 ? 14.230 2.036 -35.249 1.00 88.31 358 VAL A C 1
ATOM 2789 O O . VAL A 1 358 ? 15.241 2.661 -34.934 1.00 88.31 358 VAL A O 1
ATOM 2792 N N . SER A 1 359 ? 14.234 1.092 -36.194 1.00 84.12 359 SER A N 1
ATOM 2793 C CA . SER A 1 359 ? 15.420 0.791 -37.003 1.00 84.12 359 SER A CA 1
ATOM 2794 C C . SER A 1 359 ? 15.915 2.036 -37.740 1.00 84.12 359 SER A C 1
ATOM 2796 O O . SER A 1 359 ? 17.115 2.308 -37.734 1.00 84.12 359 SER A O 1
ATOM 2798 N N . ASP A 1 360 ? 15.007 2.832 -38.306 1.00 79.56 360 ASP A N 1
ATOM 2799 C CA . ASP A 1 360 ? 15.334 4.082 -38.994 1.00 79.56 360 ASP A CA 1
ATOM 2800 C C . ASP A 1 360 ? 15.847 5.157 -38.033 1.00 79.56 360 ASP A C 1
ATOM 2802 O O . ASP A 1 360 ? 16.822 5.840 -38.339 1.00 79.56 360 ASP A O 1
ATOM 2806 N N . ALA A 1 361 ? 15.241 5.301 -36.853 1.00 80.62 361 ALA A N 1
ATOM 2807 C CA . ALA A 1 361 ? 15.693 6.265 -35.854 1.00 80.62 361 ALA A CA 1
ATOM 2808 C C . ALA A 1 361 ? 17.097 5.918 -35.331 1.00 80.62 361 ALA A C 1
ATOM 2810 O O . ALA A 1 361 ? 17.974 6.777 -35.318 1.00 80.62 361 ALA A O 1
ATOM 2811 N N . LEU A 1 362 ? 17.348 4.645 -35.004 1.00 78.81 362 LEU A N 1
ATOM 2812 C CA . LEU A 1 362 ? 18.676 4.167 -34.601 1.00 78.81 362 LEU A CA 1
ATOM 2813 C C . LEU A 1 362 ? 19.704 4.289 -35.740 1.00 78.81 362 LEU A C 1
ATOM 2815 O O . LEU A 1 362 ? 20.894 4.478 -35.489 1.00 78.81 362 LEU A O 1
ATOM 2819 N N . SER A 1 363 ? 19.253 4.182 -36.994 1.00 71.94 363 SER A N 1
ATOM 2820 C CA . SER A 1 363 ? 20.077 4.291 -38.203 1.00 71.94 363 SER A CA 1
ATOM 2821 C C . SER A 1 363 ? 20.620 5.690 -38.478 1.00 71.94 363 SER A C 1
ATOM 2823 O O . SER A 1 363 ? 21.583 5.802 -39.234 1.00 71.94 363 SER A O 1
ATOM 2825 N N . ARG A 1 364 ? 20.023 6.754 -37.925 1.00 66.62 364 ARG A N 1
ATOM 2826 C CA . ARG A 1 364 ? 20.427 8.147 -38.213 1.00 66.62 364 ARG A CA 1
ATOM 2827 C C . ARG A 1 364 ? 21.871 8.448 -37.810 1.00 66.62 364 ARG A C 1
ATOM 2829 O O . ARG A 1 364 ? 22.515 9.292 -38.423 1.00 66.62 364 ARG A O 1
ATOM 2836 N N . ASP A 1 365 ? 22.401 7.689 -36.855 1.00 62.00 365 ASP A N 1
ATOM 2837 C CA . ASP A 1 365 ? 23.793 7.763 -36.408 1.00 62.00 365 ASP A CA 1
ATOM 2838 C C . ASP A 1 365 ? 24.755 6.845 -37.186 1.00 62.00 365 ASP A C 1
ATOM 2840 O O . ASP A 1 365 ? 25.938 6.744 -36.839 1.00 62.00 365 ASP A O 1
ATOM 2844 N N . PHE A 1 366 ? 24.286 6.146 -38.223 1.00 64.12 366 PHE A N 1
ATOM 2845 C CA . PHE A 1 366 ? 25.102 5.231 -39.018 1.00 64.12 366 PHE A CA 1
ATOM 2846 C C . PHE A 1 366 ? 25.650 5.924 -40.251 1.00 64.12 366 PHE A C 1
ATOM 2848 O O . PHE A 1 366 ? 24.963 6.678 -40.933 1.00 64.12 366 PHE A O 1
ATOM 2855 N N . ILE A 1 367 ? 26.900 5.603 -40.558 1.00 67.38 367 ILE A N 1
ATOM 2856 C CA . ILE A 1 367 ? 27.557 6.019 -41.785 1.00 67.38 367 ILE A CA 1
ATOM 2857 C C . ILE A 1 367 ? 27.773 4.761 -42.618 1.00 67.38 367 ILE A C 1
ATOM 2859 O O . ILE A 1 367 ? 28.283 3.748 -42.129 1.00 67.38 367 ILE A O 1
ATOM 2863 N N . GLU A 1 368 ? 27.356 4.827 -43.874 1.00 75.56 368 GLU A N 1
ATOM 2864 C CA . GLU A 1 368 ? 27.759 3.877 -44.900 1.00 75.56 368 GLU A CA 1
ATOM 2865 C C . GLU A 1 368 ? 29.115 4.339 -45.435 1.00 75.56 368 GLU A C 1
ATOM 2867 O O . GLU A 1 368 ? 29.275 5.484 -45.860 1.00 75.56 368 GLU A O 1
ATOM 2872 N N . ALA A 1 369 ? 30.133 3.494 -45.312 1.00 79.94 369 ALA A N 1
ATOM 2873 C CA . ALA A 1 369 ? 31.496 3.846 -45.675 1.00 79.94 369 ALA A CA 1
ATOM 2874 C C . ALA A 1 369 ? 32.199 2.680 -46.367 1.00 79.94 369 ALA A C 1
ATOM 2876 O O . ALA A 1 369 ? 32.027 1.512 -46.005 1.00 79.94 369 ALA A O 1
ATOM 2877 N N . ASP A 1 370 ? 33.042 3.032 -47.331 1.00 83.12 370 ASP A N 1
ATOM 2878 C CA . ASP A 1 370 ? 34.051 2.144 -47.882 1.00 83.12 370 ASP A CA 1
ATOM 2879 C C . ASP A 1 370 ? 35.313 2.272 -47.022 1.00 83.12 370 ASP A C 1
ATOM 2881 O O . ASP A 1 370 ? 35.928 3.337 -46.946 1.00 83.12 370 ASP A O 1
ATOM 2885 N N . ILE A 1 371 ? 35.684 1.185 -46.344 1.00 84.00 371 ILE A N 1
ATOM 2886 C CA . ILE A 1 371 ? 36.884 1.114 -45.507 1.00 84.00 371 ILE A CA 1
ATOM 2887 C C . ILE A 1 371 ? 37.928 0.268 -46.230 1.00 84.00 371 ILE A C 1
ATOM 2889 O O . ILE A 1 371 ? 37.754 -0.940 -46.404 1.00 84.00 371 ILE A O 1
ATOM 2893 N N . GLU A 1 372 ? 39.016 0.904 -46.651 1.00 84.75 372 GLU A N 1
ATOM 2894 C CA . GLU A 1 372 ? 40.136 0.274 -47.345 1.00 84.75 372 GLU A CA 1
ATOM 2895 C C . GLU A 1 372 ? 41.258 -0.046 -46.346 1.00 84.75 372 GLU A C 1
ATOM 2897 O O . GLU A 1 372 ? 41.774 0.834 -45.659 1.00 84.75 372 GLU A O 1
ATOM 2902 N N . THR A 1 373 ? 41.652 -1.317 -46.245 1.00 85.44 373 THR A N 1
ATOM 2903 C CA . THR A 1 373 ? 42.750 -1.766 -45.368 1.00 85.44 373 THR A CA 1
ATOM 2904 C C . THR A 1 373 ? 43.564 -2.885 -46.026 1.00 85.44 373 THR A C 1
ATOM 2906 O O . THR A 1 373 ? 43.192 -3.401 -47.077 1.00 85.44 373 THR A O 1
ATOM 2909 N N . SER A 1 374 ? 44.695 -3.276 -45.438 1.00 83.69 374 SER A N 1
ATOM 2910 C CA . SER A 1 374 ? 45.489 -4.412 -45.929 1.00 83.69 374 SER A CA 1
ATOM 2911 C C . SER A 1 374 ? 44.772 -5.743 -45.676 1.00 83.69 374 SER A C 1
ATOM 2913 O O . SER A 1 374 ? 44.150 -5.929 -44.629 1.00 83.69 374 SER A O 1
ATOM 2915 N N . VAL A 1 375 ? 44.935 -6.716 -46.581 1.00 78.44 375 VAL A N 1
ATOM 2916 C CA . VAL A 1 375 ? 44.401 -8.087 -46.425 1.00 78.44 375 VAL A CA 1
ATOM 2917 C C . VAL A 1 375 ? 44.888 -8.759 -45.125 1.00 78.44 375 VAL A C 1
ATOM 2919 O O . VAL A 1 375 ? 44.190 -9.601 -44.561 1.00 78.44 375 VAL A O 1
ATOM 2922 N N . GLY A 1 376 ? 46.049 -8.350 -44.592 1.00 77.88 376 GLY A N 1
ATOM 2923 C CA . GLY A 1 376 ? 46.594 -8.840 -43.320 1.00 77.88 376 GLY A CA 1
ATOM 2924 C C . GLY A 1 376 ? 45.927 -8.271 -42.058 1.00 77.88 376 GLY A C 1
ATOM 2925 O O . GLY A 1 376 ? 46.141 -8.801 -40.966 1.00 77.88 376 GLY A O 1
ATOM 2926 N N . ASN A 1 377 ? 45.096 -7.227 -42.166 1.00 79.62 377 ASN A N 1
ATOM 2927 C CA . ASN A 1 377 ? 44.459 -6.573 -41.019 1.00 79.62 377 ASN A CA 1
ATOM 2928 C C . ASN A 1 377 ? 43.176 -7.301 -40.565 1.00 79.62 377 ASN A C 1
ATOM 2930 O O . ASN A 1 377 ? 42.081 -6.738 -40.493 1.00 79.62 377 ASN A O 1
ATOM 2934 N N . GLY A 1 378 ? 43.312 -8.586 -40.221 1.00 76.00 378 GLY A N 1
ATOM 2935 C CA . GLY A 1 378 ? 42.199 -9.424 -39.760 1.00 76.00 378 GLY A CA 1
ATOM 2936 C C . GLY A 1 378 ? 41.522 -8.905 -38.485 1.00 76.00 378 GLY A C 1
ATOM 2937 O O . GLY A 1 378 ? 40.334 -9.146 -38.272 1.00 76.00 378 GLY A O 1
ATOM 2938 N N . ARG A 1 379 ? 42.249 -8.136 -37.661 1.00 81.31 379 ARG A N 1
ATOM 2939 C CA . ARG A 1 379 ? 41.715 -7.490 -36.454 1.00 81.31 379 ARG A CA 1
ATOM 2940 C C . ARG A 1 379 ? 40.658 -6.442 -36.801 1.00 81.31 379 ARG A C 1
ATOM 2942 O O . ARG A 1 379 ? 39.592 -6.447 -36.189 1.00 81.31 379 ARG A O 1
ATOM 2949 N N . LEU A 1 380 ? 40.928 -5.581 -37.785 1.00 81.12 380 LEU A N 1
ATOM 2950 C CA . LEU A 1 380 ? 39.972 -4.567 -38.230 1.00 81.12 380 LEU A CA 1
ATOM 2951 C C . LEU A 1 380 ? 38.760 -5.204 -38.922 1.00 81.12 380 LEU A C 1
ATOM 2953 O O . LEU A 1 380 ? 37.629 -4.817 -38.647 1.00 81.12 380 LEU A O 1
ATOM 2957 N N . LEU A 1 381 ? 38.969 -6.239 -39.739 1.00 79.88 381 LEU A N 1
ATOM 2958 C CA . LEU A 1 381 ? 37.871 -6.976 -40.378 1.00 79.88 381 LEU A CA 1
ATOM 2959 C C . LEU A 1 381 ? 36.936 -7.639 -39.355 1.00 79.88 381 LEU A C 1
ATOM 2961 O O . LEU A 1 381 ? 35.715 -7.570 -39.500 1.00 79.88 381 LEU A O 1
ATOM 2965 N N . ALA A 1 382 ? 37.492 -8.250 -38.304 1.00 78.31 382 ALA A N 1
ATOM 2966 C CA . ALA A 1 382 ? 36.712 -8.819 -37.207 1.00 78.31 382 ALA A CA 1
ATOM 2967 C C . ALA A 1 382 ? 35.990 -7.736 -36.388 1.00 78.31 382 ALA A C 1
ATOM 2969 O O . ALA A 1 382 ? 34.855 -7.946 -35.966 1.00 78.31 382 ALA A O 1
ATOM 2970 N N . TYR A 1 383 ? 36.617 -6.572 -36.192 1.00 78.50 383 TYR A N 1
ATOM 2971 C CA . TYR A 1 383 ? 36.007 -5.424 -35.521 1.00 78.50 383 TYR A CA 1
ATOM 2972 C C . TYR A 1 383 ? 34.811 -4.871 -36.310 1.00 78.50 383 TYR A C 1
ATOM 2974 O O . TYR A 1 383 ? 33.731 -4.720 -35.743 1.00 78.50 383 TYR A O 1
ATOM 2982 N N . LEU A 1 384 ? 34.956 -4.657 -37.621 1.00 77.19 384 LEU A N 1
ATOM 2983 C CA . LEU A 1 384 ? 33.866 -4.198 -38.491 1.00 77.19 384 LEU A CA 1
ATOM 2984 C C . LEU A 1 384 ? 32.726 -5.219 -38.566 1.00 77.19 384 LEU A C 1
ATOM 2986 O O . LEU A 1 384 ? 31.568 -4.839 -38.458 1.00 77.19 384 LEU A O 1
ATOM 2990 N N . ALA A 1 385 ? 33.042 -6.516 -38.655 1.00 71.94 385 ALA A N 1
ATOM 2991 C CA . ALA A 1 385 ? 32.035 -7.580 -38.636 1.00 71.94 385 ALA A CA 1
ATOM 2992 C C . ALA A 1 385 ? 31.315 -7.718 -37.281 1.00 71.94 385 ALA A C 1
ATOM 2994 O O . ALA A 1 385 ? 30.204 -8.237 -37.224 1.00 71.94 385 ALA A O 1
ATOM 2995 N N . LYS A 1 386 ? 31.954 -7.293 -36.182 1.00 68.69 386 LYS A N 1
ATOM 2996 C CA . LYS A 1 386 ? 31.375 -7.316 -34.833 1.00 68.69 386 LYS A CA 1
ATOM 2997 C C . LYS A 1 386 ? 30.493 -6.093 -34.555 1.00 68.69 386 LYS A C 1
ATOM 2999 O O . LYS A 1 386 ? 29.521 -6.222 -33.815 1.00 68.69 386 LYS A O 1
ATOM 3004 N N . HIS A 1 387 ? 30.852 -4.925 -35.089 1.00 68.44 387 HIS A N 1
ATOM 3005 C CA . HIS A 1 387 ? 30.261 -3.633 -34.716 1.00 68.44 387 HIS A CA 1
ATOM 3006 C C . HIS A 1 387 ? 29.446 -2.950 -35.831 1.00 68.44 387 HIS A C 1
ATOM 3008 O O . HIS A 1 387 ? 28.894 -1.876 -35.595 1.00 68.44 387 HIS A O 1
ATOM 3014 N N . GLY A 1 388 ? 29.339 -3.555 -37.015 1.00 69.62 388 GLY A N 1
ATOM 3015 C CA . GLY A 1 388 ? 28.510 -3.063 -38.114 1.00 69.62 388 GLY A CA 1
ATOM 3016 C C . GLY A 1 388 ? 28.086 -4.164 -39.084 1.00 69.62 388 GLY A C 1
ATOM 3017 O O . GLY A 1 388 ? 28.413 -5.338 -38.909 1.00 69.62 388 GLY A O 1
ATOM 3018 N N . GLU A 1 389 ? 27.339 -3.773 -40.110 1.00 68.69 389 GLU A N 1
ATOM 3019 C CA . GLU A 1 389 ? 26.882 -4.665 -41.173 1.00 68.69 389 GLU A CA 1
ATOM 3020 C C . GLU A 1 389 ? 27.816 -4.553 -42.378 1.00 68.69 389 GLU A C 1
ATOM 3022 O O . GLU A 1 389 ? 28.071 -3.459 -42.882 1.00 68.69 389 GLU A O 1
ATOM 3027 N N . ILE A 1 390 ? 28.345 -5.683 -42.849 1.00 78.56 390 ILE A N 1
ATOM 3028 C CA . ILE A 1 390 ? 29.198 -5.710 -44.038 1.00 78.56 390 ILE A CA 1
ATOM 3029 C C . ILE A 1 390 ? 28.323 -6.005 -45.250 1.00 78.56 390 ILE A C 1
ATOM 3031 O O . ILE A 1 390 ? 27.845 -7.125 -45.411 1.00 78.56 390 ILE A O 1
ATOM 3035 N N . LEU A 1 391 ? 28.162 -4.996 -46.101 1.00 78.75 391 LEU A N 1
ATOM 3036 C CA . LEU A 1 391 ? 27.325 -5.034 -47.296 1.00 78.75 391 LEU A CA 1
ATOM 3037 C C . LEU A 1 391 ? 28.049 -5.732 -48.453 1.00 78.75 391 LEU A C 1
ATOM 3039 O O . LEU A 1 391 ? 27.466 -6.550 -49.160 1.00 78.75 391 LEU A O 1
ATOM 3043 N N . SER A 1 392 ? 29.345 -5.459 -48.626 1.00 80.06 392 SER A N 1
ATOM 3044 C CA . SER A 1 392 ? 30.183 -6.163 -49.601 1.00 80.06 392 SER A CA 1
ATOM 3045 C C . SER A 1 392 ? 31.667 -6.113 -49.239 1.00 80.06 392 SER A C 1
ATOM 3047 O O . SER A 1 392 ? 32.124 -5.228 -48.516 1.00 80.06 392 SER A O 1
ATOM 3049 N N . ARG A 1 393 ? 32.443 -7.071 -49.759 1.00 87.31 393 ARG A N 1
ATOM 3050 C CA . ARG A 1 393 ? 33.906 -7.114 -49.623 1.00 87.31 393 ARG A CA 1
ATOM 3051 C C . ARG A 1 393 ? 34.536 -7.312 -50.992 1.00 87.31 393 ARG A C 1
ATOM 3053 O O . ARG A 1 393 ? 34.234 -8.302 -51.656 1.00 87.31 393 ARG A O 1
ATOM 3060 N N . THR A 1 394 ? 35.440 -6.418 -51.365 1.00 85.38 394 THR A N 1
ATOM 3061 C CA . THR A 1 394 ? 36.191 -6.502 -52.619 1.00 85.38 394 THR A CA 1
ATOM 3062 C C . THR A 1 394 ? 37.668 -6.645 -52.292 1.00 85.38 394 THR A C 1
ATOM 3064 O O . THR A 1 394 ? 38.235 -5.804 -51.597 1.00 85.38 394 THR A O 1
ATOM 3067 N N . PHE A 1 395 ? 38.281 -7.727 -52.764 1.00 83.25 395 PHE A N 1
ATOM 3068 C CA . PHE A 1 395 ? 39.695 -8.020 -52.539 1.00 83.25 395 PHE A CA 1
ATOM 3069 C C . PHE A 1 395 ? 40.517 -7.616 -53.767 1.00 83.25 395 PHE A C 1
ATOM 3071 O O . PHE A 1 395 ? 40.155 -7.957 -54.893 1.00 83.25 395 PHE A O 1
ATOM 3078 N N . THR A 1 396 ? 41.627 -6.924 -53.537 1.00 81.56 396 THR A N 1
ATOM 3079 C CA . THR A 1 396 ? 42.721 -6.686 -54.491 1.00 81.56 396 THR A CA 1
ATOM 3080 C C . THR A 1 396 ? 43.997 -7.382 -53.989 1.00 81.56 396 THR A C 1
ATOM 3082 O O . THR A 1 396 ? 43.988 -7.981 -52.914 1.00 81.56 396 THR A O 1
ATOM 3085 N N . GLU A 1 397 ? 45.086 -7.384 -54.771 1.00 73.94 397 GLU A N 1
ATOM 3086 C CA . GLU A 1 397 ? 46.291 -8.190 -54.475 1.00 73.94 397 GLU A CA 1
ATOM 3087 C C . GLU A 1 397 ? 46.929 -7.894 -53.101 1.00 73.94 397 GLU A C 1
ATOM 3089 O O . GLU A 1 397 ? 47.430 -8.813 -52.454 1.00 73.94 397 GLU A O 1
ATOM 3094 N N . ASP A 1 398 ? 46.871 -6.650 -52.617 1.00 81.44 398 ASP A N 1
ATOM 3095 C CA . ASP A 1 398 ? 47.466 -6.207 -51.346 1.00 81.44 398 ASP A CA 1
ATOM 3096 C C . ASP A 1 398 ? 46.463 -5.557 -50.366 1.00 81.44 398 ASP A C 1
ATOM 3098 O O . ASP A 1 398 ? 46.787 -5.336 -49.188 1.00 81.44 398 ASP A O 1
ATOM 3102 N N . ARG A 1 399 ? 45.224 -5.292 -50.808 1.00 85.19 399 ARG A N 1
ATOM 3103 C CA . ARG A 1 399 ? 44.199 -4.555 -50.048 1.00 85.19 399 ARG A CA 1
ATOM 3104 C C . ARG A 1 399 ? 42.812 -5.196 -50.100 1.00 85.19 399 ARG A C 1
ATOM 3106 O O . ARG A 1 399 ? 42.491 -6.019 -50.951 1.00 85.19 399 ARG A O 1
ATOM 3113 N N . VAL A 1 400 ? 41.970 -4.810 -49.150 1.00 86.31 400 VAL A N 1
ATOM 3114 C CA . VAL A 1 400 ? 40.551 -5.152 -49.090 1.00 86.31 400 VAL A CA 1
ATOM 3115 C C . VAL A 1 400 ? 39.744 -3.881 -48.869 1.00 86.31 400 VAL A C 1
ATOM 3117 O O . VAL A 1 400 ? 40.021 -3.111 -47.949 1.00 86.31 400 VAL A O 1
ATOM 3120 N N . VAL A 1 401 ? 38.737 -3.674 -49.715 1.00 87.00 401 VAL A N 1
ATOM 3121 C CA . VAL A 1 401 ? 37.728 -2.628 -49.543 1.00 87.00 401 VAL A CA 1
ATOM 3122 C C . VAL A 1 401 ? 36.490 -3.280 -48.946 1.00 87.00 401 VAL A C 1
ATOM 3124 O O . VAL A 1 401 ? 35.873 -4.162 -49.553 1.00 87.00 401 VAL A O 1
ATOM 3127 N N . VAL A 1 402 ? 36.149 -2.875 -47.727 1.00 85.81 402 VAL A N 1
ATOM 3128 C CA . VAL A 1 402 ? 34.955 -3.325 -47.018 1.00 85.81 402 VAL A CA 1
ATOM 3129 C C . VAL A 1 402 ? 33.913 -2.230 -47.104 1.00 85.81 402 VAL A C 1
ATOM 3131 O O . VAL A 1 402 ? 34.045 -1.187 -46.469 1.00 85.81 402 VAL A O 1
ATOM 3134 N N . HIS A 1 403 ? 32.862 -2.501 -47.862 1.00 82.44 403 HIS A N 1
ATOM 3135 C CA . HIS A 1 403 ? 31.674 -1.672 -47.853 1.00 82.44 403 HIS A CA 1
ATOM 3136 C C . HIS A 1 403 ? 30.825 -2.079 -46.652 1.00 82.44 403 HIS A C 1
ATOM 3138 O O . HIS A 1 403 ? 30.384 -3.232 -46.553 1.00 82.44 403 HIS A O 1
ATOM 3144 N N . CYS A 1 404 ? 30.645 -1.167 -45.705 1.00 76.88 404 CYS A N 1
ATOM 3145 C CA . CYS A 1 404 ? 29.936 -1.471 -44.474 1.00 76.88 404 CYS A CA 1
ATOM 3146 C C . CYS A 1 404 ? 29.123 -0.291 -43.957 1.00 76.88 404 CYS A C 1
ATOM 3148 O O . CYS A 1 404 ? 29.450 0.875 -44.171 1.00 76.88 404 CYS A O 1
ATOM 3150 N N . ARG A 1 405 ? 28.061 -0.631 -43.231 1.00 73.12 405 ARG A N 1
ATOM 3151 C CA . ARG A 1 405 ? 27.222 0.305 -42.501 1.00 73.12 405 ARG A CA 1
ATOM 3152 C C . ARG A 1 405 ? 27.558 0.193 -41.021 1.00 73.12 405 ARG A C 1
ATOM 3154 O O . ARG A 1 405 ? 27.366 -0.862 -40.414 1.00 73.12 405 ARG A O 1
ATOM 3161 N N . VAL A 1 406 ? 28.098 1.262 -40.439 1.00 71.56 406 VAL A N 1
ATOM 3162 C CA . VAL A 1 406 ? 28.645 1.243 -39.073 1.00 71.56 406 VAL A CA 1
ATOM 3163 C C . VAL A 1 406 ? 28.205 2.500 -38.311 1.00 71.56 406 VAL A C 1
ATOM 3165 O O . VAL A 1 406 ? 28.207 3.589 -38.888 1.00 71.56 406 VAL A O 1
ATOM 3168 N N . PRO A 1 407 ? 27.858 2.407 -37.012 1.00 67.69 407 PRO A N 1
ATOM 3169 C CA . PRO A 1 407 ? 27.605 3.584 -36.185 1.00 67.69 407 PRO A CA 1
ATOM 3170 C C . PRO A 1 407 ? 28.801 4.540 -36.169 1.00 67.69 407 PRO A C 1
ATOM 3172 O O . PRO A 1 407 ? 29.942 4.118 -35.944 1.00 67.69 407 PRO A O 1
ATOM 3175 N N . ARG A 1 408 ? 28.542 5.846 -36.276 1.00 67.19 408 ARG A N 1
ATOM 3176 C CA . ARG A 1 408 ? 29.560 6.910 -36.241 1.00 67.19 408 ARG A CA 1
ATOM 3177 C C . ARG A 1 408 ? 30.472 6.823 -35.010 1.00 67.19 408 ARG A C 1
ATOM 3179 O O . ARG A 1 408 ? 31.671 7.080 -35.113 1.00 67.19 408 ARG A O 1
ATOM 3186 N N . LYS A 1 409 ? 29.942 6.364 -33.866 1.00 64.56 409 LYS A N 1
ATOM 3187 C CA . LYS A 1 409 ? 30.699 6.146 -32.616 1.00 64.56 409 LYS A CA 1
ATOM 3188 C C . LYS A 1 409 ? 31.820 5.101 -32.721 1.00 64.56 409 LYS A C 1
ATOM 3190 O O . LYS A 1 409 ? 32.807 5.209 -31.994 1.00 64.56 409 LYS A O 1
ATOM 3195 N N . TYR A 1 410 ? 31.706 4.110 -33.610 1.00 68.75 410 TYR A N 1
ATOM 3196 C CA . TYR A 1 410 ? 32.732 3.071 -33.782 1.00 68.75 410 TYR A CA 1
ATOM 3197 C C . TYR A 1 410 ? 33.760 3.407 -34.863 1.00 68.75 410 TYR A C 1
ATOM 3199 O O . TYR A 1 410 ? 34.863 2.862 -34.806 1.00 68.75 410 TYR A O 1
ATOM 3207 N N . LEU A 1 411 ? 33.439 4.325 -35.783 1.00 67.19 411 LEU A N 1
ATOM 3208 C CA . LEU A 1 411 ? 34.370 4.820 -36.803 1.00 67.19 411 LEU A CA 1
ATOM 3209 C C . LEU A 1 411 ? 35.498 5.662 -36.190 1.00 67.19 411 LEU A C 1
ATOM 3211 O O . LEU A 1 411 ? 36.647 5.504 -36.580 1.00 67.19 411 LEU A O 1
ATOM 3215 N N . GLY A 1 412 ? 35.217 6.458 -35.150 1.00 61.44 412 GLY A N 1
ATOM 3216 C CA . GLY A 1 412 ? 36.240 7.248 -34.442 1.00 61.44 412 GLY A CA 1
ATOM 3217 C C . GLY A 1 412 ? 37.285 6.430 -33.662 1.00 61.44 412 GLY A C 1
ATOM 3218 O O . GLY A 1 412 ? 38.238 6.999 -33.140 1.00 61.44 412 GLY A O 1
ATOM 3219 N N . ARG A 1 413 ? 37.108 5.104 -33.555 1.00 59.72 413 ARG A N 1
ATOM 3220 C CA . ARG A 1 413 ? 38.064 4.170 -32.926 1.00 59.72 413 ARG A CA 1
ATOM 3221 C C . ARG A 1 413 ? 38.937 3.423 -33.938 1.00 59.72 413 ARG A C 1
ATOM 3223 O O . ARG A 1 413 ? 39.840 2.698 -33.525 1.00 59.72 413 ARG A O 1
ATOM 3230 N N . VAL A 1 414 ? 38.661 3.567 -35.233 1.00 65.75 414 VAL A N 1
ATOM 3231 C CA . VAL A 1 414 ? 39.510 3.035 -36.301 1.00 65.75 414 VAL A CA 1
ATOM 3232 C C . VAL A 1 414 ? 40.638 4.042 -36.517 1.00 65.75 414 VAL A C 1
ATOM 3234 O O . VAL A 1 414 ? 40.376 5.206 -36.809 1.00 65.75 414 VAL A O 1
ATOM 3237 N N . SER A 1 415 ? 41.889 3.623 -36.309 1.00 61.88 415 SER A N 1
ATOM 3238 C CA . SER A 1 415 ? 43.042 4.504 -36.528 1.00 61.88 415 SER A CA 1
ATOM 3239 C C . SER A 1 415 ? 43.154 4.850 -38.014 1.00 61.88 415 SER A C 1
ATOM 3241 O O . SER A 1 415 ? 43.166 3.942 -38.847 1.00 61.88 415 SER A O 1
ATOM 3243 N N . THR A 1 416 ? 43.295 6.137 -38.343 1.00 60.91 416 THR A N 1
ATOM 3244 C CA . THR A 1 416 ? 43.546 6.622 -39.715 1.00 60.91 416 THR A CA 1
ATOM 3245 C C . THR A 1 416 ? 44.868 6.111 -40.296 1.00 60.91 416 THR A C 1
ATOM 3247 O O . THR A 1 416 ? 45.069 6.176 -41.503 1.00 60.91 416 THR A O 1
ATOM 3250 N N . ASP A 1 417 ? 45.749 5.564 -39.452 1.00 60.00 417 ASP A N 1
ATOM 3251 C CA . ASP A 1 417 ? 47.003 4.928 -39.868 1.00 60.00 417 ASP A CA 1
ATOM 3252 C C . ASP A 1 417 ? 46.817 3.450 -40.289 1.00 60.00 417 ASP A C 1
ATOM 3254 O O . ASP A 1 417 ? 47.697 2.876 -40.928 1.00 60.00 417 ASP A O 1
ATOM 3258 N N . GLU A 1 418 ? 45.689 2.810 -39.935 1.00 65.44 418 GLU A N 1
ATOM 3259 C CA . GLU A 1 418 ? 45.408 1.382 -40.201 1.00 65.44 418 GLU A CA 1
ATOM 3260 C C . GLU A 1 418 ? 44.380 1.150 -41.332 1.00 65.44 418 GLU A C 1
ATOM 3262 O O . GLU A 1 418 ? 44.262 0.021 -41.834 1.00 65.44 418 GLU A O 1
ATOM 3267 N N . ALA A 1 419 ? 43.629 2.183 -41.733 1.00 73.81 419 ALA A N 1
ATOM 3268 C CA . ALA A 1 419 ? 42.650 2.125 -42.819 1.00 73.81 419 ALA A CA 1
ATOM 3269 C C . ALA A 1 419 ? 42.293 3.511 -43.382 1.00 73.81 419 ALA A C 1
ATOM 3271 O O . ALA A 1 419 ? 42.221 4.487 -42.636 1.00 73.81 419 ALA A O 1
ATOM 3272 N N . ASP A 1 420 ? 42.000 3.565 -44.684 1.00 78.06 420 ASP A N 1
ATOM 3273 C CA . ASP A 1 420 ? 41.411 4.733 -45.351 1.00 78.06 420 ASP A CA 1
ATOM 3274 C C . ASP A 1 420 ? 39.879 4.602 -45.323 1.00 78.06 420 ASP A C 1
ATOM 3276 O O . ASP A 1 420 ? 39.327 3.585 -45.747 1.00 78.06 420 ASP A O 1
ATOM 3280 N N . ILE A 1 421 ? 39.190 5.602 -44.767 1.00 80.94 421 ILE A N 1
ATOM 3281 C CA . ILE A 1 421 ? 37.735 5.592 -44.567 1.00 80.94 421 ILE A CA 1
ATOM 3282 C C . ILE A 1 421 ? 37.120 6.608 -45.521 1.00 80.94 421 ILE A C 1
ATOM 3284 O O . ILE A 1 421 ? 37.264 7.816 -45.331 1.00 80.94 421 ILE A O 1
ATOM 3288 N N . ARG A 1 422 ? 36.375 6.122 -46.513 1.00 79.38 422 ARG A N 1
ATOM 3289 C CA . ARG A 1 422 ? 35.634 6.960 -47.456 1.00 79.38 422 ARG A CA 1
ATOM 3290 C C . ARG A 1 422 ? 34.141 6.847 -47.157 1.00 79.38 422 ARG A C 1
ATOM 3292 O O . ARG A 1 422 ? 33.542 5.823 -47.490 1.00 79.38 422 ARG A O 1
ATOM 3299 N N . PRO A 1 423 ? 33.521 7.843 -46.500 1.00 75.19 423 PRO A N 1
ATOM 3300 C CA . PRO A 1 423 ? 32.074 7.843 -46.338 1.00 75.19 423 PRO A CA 1
ATOM 3301 C C . PRO A 1 423 ? 31.418 7.893 -47.720 1.00 75.19 423 PRO A C 1
ATOM 3303 O O . PRO A 1 423 ? 31.809 8.697 -48.568 1.00 75.19 423 PRO A O 1
ATOM 3306 N N . ARG A 1 424 ? 30.428 7.031 -47.956 1.00 69.81 424 ARG A N 1
ATOM 3307 C CA . ARG A 1 424 ? 29.539 7.167 -49.105 1.00 69.81 424 ARG A CA 1
ATOM 3308 C C . ARG A 1 424 ? 28.465 8.170 -48.721 1.00 69.81 424 ARG A C 1
ATOM 3310 O O . ARG A 1 424 ? 27.769 7.984 -47.725 1.00 69.81 424 ARG A O 1
ATOM 3317 N N . GLU A 1 425 ? 28.348 9.249 -49.485 1.00 46.88 425 GLU A N 1
ATOM 3318 C CA . GLU A 1 425 ? 27.194 10.135 -49.372 1.00 46.88 425 GLU A CA 1
ATOM 3319 C C . GLU A 1 425 ? 25.947 9.328 -49.739 1.00 46.88 425 GLU A C 1
ATOM 3321 O O . GLU A 1 425 ? 25.706 9.015 -50.903 1.00 46.88 425 GLU A O 1
ATOM 3326 N N . ASN A 1 426 ? 25.165 8.950 -48.731 1.00 42.12 426 ASN A N 1
ATOM 3327 C CA . ASN A 1 426 ? 23.780 8.584 -48.957 1.00 42.12 426 ASN A CA 1
ATOM 3328 C C . ASN A 1 426 ? 23.045 9.908 -49.231 1.00 42.12 426 ASN A C 1
ATOM 3330 O O . ASN A 1 426 ? 23.211 10.831 -48.422 1.00 42.12 426 ASN A O 1
ATOM 3334 N N . PRO A 1 427 ? 22.278 10.070 -50.326 1.00 32.22 427 PRO A N 1
ATOM 3335 C CA . PRO A 1 427 ? 21.390 11.215 -50.427 1.00 32.22 427 PRO A CA 1
ATOM 3336 C C . PRO A 1 427 ? 20.485 11.163 -49.197 1.00 32.22 427 PRO A C 1
ATOM 3338 O O . PRO A 1 427 ? 19.786 10.174 -48.969 1.00 32.22 427 PRO A O 1
ATOM 3341 N N . ALA A 1 428 ? 20.543 12.191 -48.352 1.00 31.11 428 ALA A N 1
ATOM 3342 C CA . ALA A 1 428 ? 19.521 12.357 -47.336 1.00 31.11 428 ALA A CA 1
ATOM 3343 C C . ALA A 1 428 ? 18.158 12.312 -48.052 1.00 31.11 428 ALA A C 1
ATOM 3345 O O . ALA A 1 428 ? 18.041 12.887 -49.139 1.00 31.11 428 ALA A O 1
ATOM 3346 N N . PRO A 1 429 ? 17.123 11.652 -47.508 1.00 32.69 429 PRO A N 1
ATOM 3347 C CA . PRO A 1 429 ? 15.780 11.938 -47.975 1.00 32.69 429 PRO A CA 1
ATOM 3348 C C . PRO A 1 429 ? 15.542 13.427 -47.699 1.00 32.69 429 PRO A C 1
ATOM 3350 O O . PRO A 1 429 ? 15.476 13.848 -46.545 1.00 32.69 429 PRO A O 1
ATOM 3353 N N . GLU A 1 430 ? 15.483 14.229 -48.760 1.00 30.66 430 GLU A N 1
ATOM 3354 C CA . GLU A 1 430 ? 15.353 15.689 -48.698 1.00 30.66 430 GLU A CA 1
ATOM 3355 C C . GLU A 1 430 ? 14.002 16.172 -48.136 1.00 30.66 430 GLU A C 1
ATOM 3357 O O . GLU A 1 430 ? 13.792 17.371 -48.033 1.00 30.66 430 GLU A O 1
ATOM 3362 N N . ASP A 1 431 ? 13.127 15.286 -47.650 1.00 32.22 431 ASP A N 1
ATOM 3363 C CA . ASP A 1 431 ? 11.816 15.648 -47.101 1.00 32.22 431 ASP A CA 1
ATOM 3364 C C . ASP A 1 431 ? 11.523 14.950 -45.759 1.00 32.22 431 ASP A C 1
ATOM 3366 O O . ASP A 1 431 ? 10.598 14.148 -45.656 1.00 32.22 431 ASP A O 1
ATOM 3370 N N . ALA A 1 432 ? 12.303 15.224 -44.701 1.00 32.16 432 ALA A N 1
ATOM 3371 C CA . ALA A 1 432 ? 11.904 14.858 -43.329 1.00 32.16 432 ALA A CA 1
ATOM 3372 C C . ALA A 1 432 ? 12.638 15.615 -42.200 1.00 32.16 432 ALA A C 1
ATOM 3374 O O . ALA A 1 432 ? 12.958 15.016 -41.176 1.00 32.16 432 ALA A O 1
ATOM 3375 N N . VAL A 1 433 ? 12.908 16.923 -42.320 1.00 30.55 433 VAL A N 1
ATOM 3376 C CA . VAL A 1 433 ? 13.266 17.742 -41.140 1.00 30.55 433 VAL A CA 1
ATOM 3377 C C . VAL A 1 433 ? 12.595 19.113 -41.200 1.00 30.55 433 VAL A C 1
ATOM 3379 O O . VAL A 1 433 ? 13.177 20.106 -41.622 1.00 30.55 433 VAL A O 1
ATOM 3382 N N . ALA A 1 434 ? 11.366 19.173 -40.697 1.00 30.23 434 ALA A N 1
ATOM 3383 C CA . ALA A 1 434 ? 10.798 20.382 -40.111 1.00 30.23 434 ALA A CA 1
ATOM 3384 C C . ALA A 1 434 ? 9.897 19.962 -38.943 1.00 30.23 434 ALA A C 1
ATOM 3386 O O . ALA A 1 434 ? 8.686 19.831 -39.071 1.00 30.23 434 ALA A O 1
ATOM 3387 N N . GLY A 1 435 ? 10.525 19.674 -37.805 1.00 29.36 435 GLY A N 1
ATOM 3388 C CA . GLY A 1 435 ? 9.841 19.244 -36.586 1.00 29.36 435 GLY A CA 1
ATOM 3389 C C . GLY A 1 435 ? 10.648 19.543 -35.328 1.00 29.36 435 GLY A C 1
ATOM 3390 O O . GLY A 1 435 ? 10.626 18.763 -34.386 1.00 29.36 435 GLY A O 1
ATOM 3391 N N . VAL A 1 436 ? 11.398 20.649 -35.319 1.00 29.72 436 VAL A N 1
ATOM 3392 C CA . VAL A 1 436 ? 11.902 21.225 -34.068 1.00 29.72 436 VAL A CA 1
ATOM 3393 C C . VAL A 1 436 ? 10.715 21.932 -33.419 1.00 29.72 436 VAL A C 1
ATOM 3395 O O . VAL A 1 436 ? 10.207 22.915 -33.960 1.00 29.72 436 VAL A O 1
ATOM 3398 N N . ALA A 1 437 ? 10.236 21.406 -32.292 1.00 31.08 437 ALA A N 1
ATOM 3399 C CA . ALA A 1 437 ? 9.238 22.090 -31.478 1.00 31.08 437 ALA A CA 1
ATOM 3400 C C . ALA A 1 437 ? 9.801 23.459 -31.038 1.00 31.08 437 ALA A C 1
ATOM 3402 O O . ALA A 1 437 ? 10.935 23.513 -30.556 1.00 31.08 437 ALA A O 1
ATOM 3403 N N . PRO A 1 438 ? 9.066 24.572 -31.211 1.00 28.11 438 PRO A N 1
ATOM 3404 C CA . PRO A 1 438 ? 9.562 25.888 -30.828 1.00 28.11 438 PRO A CA 1
ATOM 3405 C C . PRO A 1 438 ? 9.611 26.031 -29.295 1.00 28.11 438 PRO A C 1
ATOM 3407 O O . PRO A 1 438 ? 8.883 25.323 -28.591 1.00 28.11 438 PRO A O 1
ATOM 3410 N N . PRO A 1 439 ? 10.421 26.963 -28.756 1.00 29.62 439 PRO A N 1
ATOM 3411 C CA . PRO A 1 439 ? 10.374 27.300 -27.339 1.00 29.62 439 PRO A CA 1
ATOM 3412 C C . PRO A 1 439 ? 8.986 27.849 -26.986 1.00 29.62 439 PRO A C 1
ATOM 3414 O O . PRO A 1 439 ? 8.437 28.701 -27.688 1.00 29.62 439 PRO A O 1
ATOM 3417 N N . LEU A 1 440 ? 8.409 27.340 -25.897 1.00 36.97 440 LEU A N 1
ATOM 3418 C CA . LEU A 1 440 ? 7.143 27.816 -25.350 1.00 36.97 440 LEU A CA 1
ATOM 3419 C C . LEU A 1 440 ? 7.355 29.172 -24.668 1.00 36.97 440 LEU A C 1
ATOM 3421 O O . LEU A 1 440 ? 7.528 29.232 -23.457 1.00 36.97 440 LEU A O 1
ATOM 3425 N N . ASP A 1 441 ? 7.289 30.250 -25.445 1.00 32.81 441 ASP A N 1
ATOM 3426 C CA . ASP A 1 441 ? 7.124 31.607 -24.927 1.00 32.81 441 ASP A CA 1
ATOM 3427 C C . ASP A 1 441 ? 5.902 32.283 -25.560 1.00 32.81 441 ASP A C 1
ATOM 3429 O O . ASP A 1 441 ? 5.743 32.329 -26.780 1.00 32.81 441 ASP A O 1
ATOM 3433 N N . GLY A 1 442 ? 5.051 32.854 -24.702 1.00 30.73 442 GLY A N 1
ATOM 3434 C CA . GLY A 1 442 ? 4.061 33.861 -25.083 1.00 30.73 442 GLY A CA 1
ATOM 3435 C C . GLY A 1 442 ? 2.625 33.367 -25.261 1.00 30.73 442 GLY A C 1
ATOM 3436 O O . GLY A 1 442 ? 2.131 33.254 -26.379 1.00 30.73 442 GLY A O 1
ATOM 3437 N N . CYS A 1 443 ? 1.882 33.217 -24.159 1.00 26.86 443 CYS A N 1
ATOM 3438 C CA . CYS A 1 443 ? 0.428 33.365 -24.224 1.00 26.86 443 CYS A CA 1
ATOM 3439 C C . CYS A 1 443 ? 0.084 34.840 -23.978 1.00 26.86 443 CYS A C 1
ATOM 3441 O O . CYS A 1 443 ? 0.154 35.342 -22.856 1.00 26.86 443 CYS A O 1
ATOM 3443 N N . ALA A 1 444 ? -0.211 35.539 -25.073 1.00 26.83 444 ALA A N 1
ATOM 3444 C CA . ALA A 1 444 ? -0.638 36.925 -25.087 1.00 26.83 444 ALA A CA 1
ATOM 3445 C C . ALA A 1 444 ? -1.977 37.108 -24.352 1.00 26.83 444 ALA A C 1
ATOM 3447 O O . ALA A 1 444 ? -2.937 36.359 -24.532 1.00 26.83 444 ALA A O 1
ATOM 3448 N N . THR A 1 445 ? -2.023 38.160 -23.544 1.00 28.66 445 THR A N 1
ATOM 3449 C CA . THR A 1 445 ? -3.211 38.746 -22.926 1.00 28.66 445 THR A CA 1
ATOM 3450 C C . THR A 1 445 ? -4.271 39.122 -23.974 1.00 28.66 445 THR A C 1
ATOM 3452 O O . THR A 1 445 ? -3.934 39.754 -24.978 1.00 28.66 445 THR A O 1
ATOM 3455 N N . PRO A 1 446 ? -5.566 38.821 -23.758 1.00 27.66 446 PRO A N 1
ATOM 3456 C CA . PRO A 1 446 ? -6.625 39.356 -24.604 1.00 27.66 446 PRO A CA 1
ATOM 3457 C C . PRO A 1 446 ? -6.972 40.813 -24.225 1.00 27.66 446 PRO A C 1
ATOM 3459 O O . PRO A 1 446 ? -6.705 41.259 -23.105 1.00 27.66 446 PRO A O 1
ATOM 3462 N N . PRO A 1 447 ? -7.537 41.587 -25.170 1.00 26.64 447 PRO A N 1
ATOM 3463 C CA . PRO A 1 447 ? -7.464 43.039 -25.163 1.00 26.64 447 PRO A CA 1
ATOM 3464 C C . PRO A 1 447 ? -8.441 43.717 -24.199 1.00 26.64 447 PRO A C 1
ATOM 3466 O O . PRO A 1 447 ? -9.579 43.303 -23.985 1.00 26.64 447 PRO A O 1
ATOM 3469 N N . ASN A 1 448 ? -7.961 44.851 -23.694 1.00 27.45 448 ASN A N 1
ATOM 3470 C CA . ASN A 1 448 ? -8.670 45.870 -22.933 1.00 27.45 448 ASN A CA 1
ATOM 3471 C C . ASN A 1 448 ? -9.906 46.379 -23.703 1.00 27.45 448 ASN A C 1
ATOM 3473 O O . ASN A 1 448 ? -9.804 47.274 -24.543 1.00 27.45 448 ASN A O 1
ATOM 3477 N N . VAL A 1 449 ? -11.094 45.861 -23.384 1.00 24.92 449 VAL A N 1
ATOM 3478 C CA . VAL A 1 449 ? -12.357 46.518 -23.738 1.00 24.92 449 VAL A CA 1
ATOM 3479 C C . VAL A 1 449 ? -12.789 47.366 -22.549 1.00 24.92 449 VAL A C 1
ATOM 3481 O O . VAL A 1 449 ? -13.347 46.878 -21.569 1.00 24.92 449 VAL A O 1
ATOM 3484 N N . LYS A 1 450 ? -12.530 48.673 -22.654 1.00 27.69 450 LYS A N 1
ATOM 3485 C CA . LYS A 1 450 ? -13.168 49.695 -21.821 1.00 27.69 450 LYS A CA 1
ATOM 3486 C C . LYS A 1 450 ? -14.685 49.571 -21.980 1.00 27.69 450 LYS A C 1
ATOM 3488 O O . LYS A 1 450 ? -15.222 49.934 -23.025 1.00 27.69 450 LYS A O 1
ATOM 3493 N N . ARG A 1 451 ? -15.384 49.124 -20.938 1.00 26.09 451 ARG A N 1
ATOM 3494 C CA . ARG A 1 451 ? -16.797 49.457 -20.739 1.00 26.09 451 ARG A CA 1
ATOM 3495 C C . ARG A 1 451 ? -16.995 50.107 -19.379 1.00 26.09 451 ARG A C 1
ATOM 3497 O O . ARG A 1 451 ? -16.366 49.759 -18.386 1.00 26.09 451 ARG A O 1
ATOM 3504 N N . SER A 1 452 ? -17.803 51.149 -19.452 1.00 24.45 452 SER A N 1
ATOM 3505 C CA . SER A 1 452 ? -18.139 52.158 -18.468 1.00 24.45 452 SER A CA 1
ATOM 3506 C C . SER A 1 452 ? -18.557 51.592 -17.117 1.00 24.45 452 SER A C 1
ATOM 3508 O O . SER A 1 452 ? -19.294 50.614 -17.017 1.00 24.45 452 SER A O 1
ATOM 3510 N N . ARG A 1 453 ? -18.111 52.296 -16.073 1.00 25.53 453 ARG A N 1
ATOM 3511 C CA . ARG A 1 453 ? -18.772 52.329 -14.773 1.00 25.53 453 ARG A CA 1
ATOM 3512 C C . ARG A 1 453 ? -20.200 52.815 -14.988 1.00 25.53 453 ARG A C 1
ATOM 3514 O O . ARG A 1 453 ? -20.365 53.975 -15.340 1.00 25.53 453 ARG A O 1
ATOM 3521 N N . ASP A 1 454 ? -21.171 51.960 -14.711 1.00 25.94 454 ASP A N 1
ATOM 3522 C CA . ASP A 1 454 ? -22.466 52.404 -14.226 1.00 25.94 454 ASP A CA 1
ATOM 3523 C C . ASP A 1 454 ? -22.837 51.606 -12.978 1.00 25.94 454 ASP A C 1
ATOM 3525 O O . ASP A 1 454 ? -22.713 50.386 -12.881 1.00 25.94 454 ASP A O 1
ATOM 3529 N N . THR A 1 455 ? -23.188 52.402 -11.985 1.00 27.00 455 THR A N 1
ATOM 3530 C CA . THR A 1 455 ? -23.693 52.123 -10.650 1.00 27.00 455 THR A CA 1
ATOM 3531 C C . THR A 1 455 ? -24.839 51.117 -10.618 1.00 27.00 455 THR A C 1
ATOM 3533 O O . THR A 1 455 ? -25.779 51.278 -11.38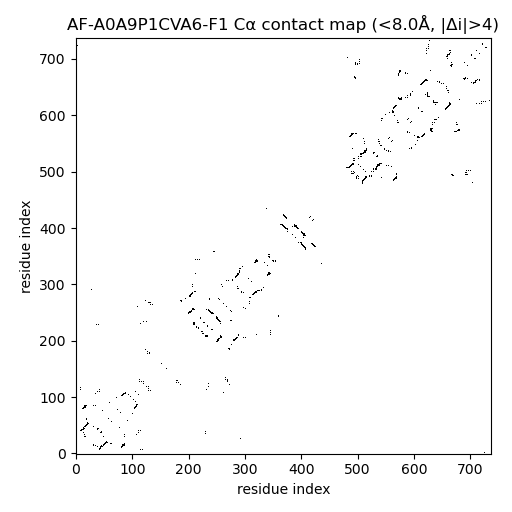5 1.00 27.00 455 THR A O 1
ATOM 3536 N N . LEU A 1 456 ? -24.829 50.195 -9.643 1.00 24.56 456 LEU A N 1
ATOM 3537 C CA . LEU A 1 456 ? -25.976 49.883 -8.767 1.00 24.56 456 LEU A CA 1
ATOM 3538 C C . LEU A 1 456 ? -25.580 48.836 -7.710 1.00 24.56 456 LEU A C 1
ATOM 3540 O O . LEU A 1 456 ? -25.192 47.713 -8.020 1.00 24.56 456 LEU A O 1
ATOM 3544 N N . ALA A 1 457 ? -25.685 49.228 -6.441 1.00 22.58 457 ALA A N 1
ATOM 3545 C CA . ALA A 1 457 ? -25.692 48.334 -5.285 1.00 22.58 457 ALA A CA 1
ATOM 3546 C C . ALA A 1 457 ? -27.161 47.982 -4.915 1.00 22.58 457 ALA A C 1
ATOM 3548 O O . ALA A 1 457 ? -28.090 48.472 -5.553 1.00 22.58 457 ALA A O 1
ATOM 3549 N N . PRO A 1 458 ? -27.402 47.132 -3.904 1.00 31.59 458 PRO A N 1
ATOM 3550 C CA . PRO A 1 458 ? -27.882 45.761 -4.033 1.00 31.59 458 PRO A CA 1
ATOM 3551 C C . PRO A 1 458 ? -29.390 45.617 -3.758 1.00 31.59 458 PRO A C 1
ATOM 3553 O O . PRO A 1 458 ? -29.982 46.421 -3.040 1.00 31.59 458 PRO A O 1
ATOM 3556 N N . THR A 1 459 ? -30.013 44.528 -4.217 1.00 23.36 459 THR A N 1
ATOM 3557 C CA . THR A 1 459 ? -31.365 44.153 -3.765 1.00 23.36 459 THR A CA 1
ATOM 3558 C C . THR A 1 459 ? -31.401 42.721 -3.244 1.00 23.36 459 THR A C 1
ATOM 3560 O O . THR A 1 459 ? -31.088 41.759 -3.936 1.00 23.36 459 THR A O 1
ATOM 3563 N N . LYS A 1 460 ? -31.778 42.616 -1.967 1.00 27.33 460 LYS A N 1
ATOM 3564 C CA . LYS A 1 460 ? -32.128 41.390 -1.250 1.00 27.33 460 LYS A CA 1
ATOM 3565 C C . LYS A 1 460 ? -33.415 40.791 -1.822 1.00 27.33 460 LYS A C 1
ATOM 3567 O O . LYS A 1 460 ? -34.427 41.476 -1.821 1.00 27.33 460 LYS A O 1
ATOM 3572 N N . LEU A 1 461 ? -33.397 39.504 -2.148 1.00 25.98 461 LEU A N 1
ATOM 3573 C CA . LEU A 1 461 ? -34.524 38.556 -2.170 1.00 25.98 461 LEU A CA 1
ATOM 3574 C C . LEU A 1 461 ? -33.863 37.173 -2.291 1.00 25.98 461 LEU A C 1
ATOM 3576 O O . LEU A 1 461 ? -32.913 37.029 -3.043 1.00 25.98 461 LEU A O 1
ATOM 3580 N N . GLY A 1 462 ? -34.202 36.104 -1.591 1.00 23.80 462 GLY A N 1
ATOM 3581 C CA . GLY A 1 462 ? -35.280 35.754 -0.684 1.00 23.80 462 GLY A CA 1
ATOM 3582 C C . GLY A 1 462 ? -35.107 34.247 -0.439 1.00 23.80 462 GLY A C 1
ATOM 3583 O O . GLY A 1 462 ? -34.584 33.531 -1.289 1.00 23.80 462 GLY A O 1
ATOM 3584 N N . ARG A 1 463 ? -35.461 33.779 0.759 1.00 26.06 463 ARG A N 1
ATOM 3585 C CA . ARG A 1 463 ? -35.391 32.371 1.180 1.00 26.06 463 ARG A CA 1
ATOM 3586 C C . ARG A 1 463 ? -36.034 31.420 0.160 1.00 26.06 463 ARG A C 1
ATOM 3588 O O . ARG A 1 463 ? -37.157 31.659 -0.265 1.00 26.06 463 ARG A O 1
ATOM 3595 N N . GLY A 1 464 ? -35.383 30.283 -0.072 1.00 22.62 464 GLY A N 1
ATOM 3596 C CA . GLY A 1 464 ? -35.970 29.096 -0.691 1.00 22.62 464 GLY A CA 1
ATOM 3597 C C . GLY A 1 464 ? -35.203 27.855 -0.245 1.00 22.62 464 GLY A C 1
ATOM 3598 O O . GLY A 1 464 ? -34.245 27.453 -0.892 1.00 22.62 464 GLY A O 1
ATOM 3599 N N . TYR A 1 465 ? -35.585 27.295 0.905 1.00 23.97 465 TYR A N 1
ATOM 3600 C CA . TYR A 1 465 ? -35.143 25.971 1.338 1.00 23.97 465 TYR A CA 1
ATOM 3601 C C . TYR A 1 465 ? -35.854 24.929 0.469 1.00 23.97 465 TYR A C 1
ATOM 3603 O O . TYR A 1 465 ? -37.048 24.709 0.647 1.00 23.97 465 TYR A O 1
ATOM 3611 N N . PHE A 1 466 ? -35.133 24.282 -0.444 1.00 21.72 466 PHE A N 1
ATOM 3612 C CA . PHE A 1 466 ? -35.545 22.979 -0.960 1.00 21.72 466 PHE A CA 1
ATOM 3613 C C . PHE A 1 466 ? -34.932 21.915 -0.053 1.00 21.72 466 PHE A C 1
ATOM 3615 O O . PHE A 1 466 ? -33.732 21.656 -0.087 1.00 21.72 466 PHE A O 1
ATOM 3622 N N . VAL A 1 467 ? -35.768 21.359 0.823 1.00 24.44 467 VAL A N 1
ATOM 3623 C CA . VAL A 1 467 ? -35.462 20.145 1.575 1.00 24.44 467 VAL A CA 1
ATOM 3624 C C . VAL A 1 467 ? -35.800 18.976 0.655 1.00 24.44 467 VAL A C 1
ATOM 3626 O O . VAL A 1 467 ? -36.969 18.620 0.520 1.00 24.44 467 VAL A O 1
ATOM 3629 N N . ASP A 1 468 ? -34.793 18.389 0.012 1.00 23.48 468 ASP A N 1
ATOM 3630 C CA . ASP A 1 468 ? -34.954 17.075 -0.606 1.00 23.48 468 ASP A CA 1
ATOM 3631 C C . ASP A 1 468 ? -34.923 16.023 0.512 1.00 23.48 468 ASP A C 1
ATOM 3633 O O . ASP A 1 468 ? -33.887 15.727 1.111 1.00 23.48 468 ASP A O 1
ATOM 3637 N N . THR A 1 469 ? -36.111 15.552 0.883 1.00 29.84 469 THR A N 1
ATOM 3638 C CA . THR A 1 469 ? -36.321 14.460 1.835 1.00 29.84 469 THR A CA 1
ATOM 3639 C C . THR A 1 469 ? -36.466 13.172 1.041 1.00 29.84 469 THR A C 1
ATOM 3641 O O . THR A 1 469 ? -37.570 12.690 0.806 1.00 29.84 469 THR A O 1
ATOM 3644 N N . GLN A 1 470 ? -35.339 12.572 0.666 1.00 25.06 470 GLN A N 1
ATOM 3645 C CA . GLN A 1 470 ? -35.304 11.135 0.414 1.00 25.06 470 GLN A CA 1
ATOM 3646 C C . GLN A 1 470 ? -34.410 10.453 1.458 1.00 25.06 470 GLN A C 1
ATOM 3648 O O . GLN A 1 470 ? -33.237 10.809 1.590 1.00 25.06 470 GLN A O 1
ATOM 3653 N N . PRO A 1 471 ? -34.935 9.487 2.239 1.00 27.55 471 PRO A N 1
ATOM 3654 C CA . PRO A 1 471 ? -34.119 8.707 3.155 1.00 27.55 471 PRO A CA 1
ATOM 3655 C C . PRO A 1 471 ? -33.085 7.892 2.371 1.00 27.55 471 PRO A C 1
ATOM 3657 O O . PRO A 1 471 ? -33.397 7.209 1.395 1.00 27.55 471 PRO A O 1
ATOM 3660 N N . ASN A 1 472 ? -31.839 7.973 2.824 1.00 30.08 472 ASN A N 1
ATOM 3661 C CA . ASN A 1 472 ? -30.662 7.443 2.154 1.00 30.08 472 ASN A CA 1
ATOM 3662 C C . ASN A 1 472 ? -30.723 5.903 2.026 1.00 30.08 472 ASN A C 1
ATOM 3664 O O . ASN A 1 472 ? -30.693 5.183 3.027 1.00 30.08 472 ASN A O 1
ATOM 3668 N N . ARG A 1 473 ? -30.750 5.380 0.789 1.00 28.78 473 ARG A N 1
ATOM 3669 C CA . ARG A 1 473 ? -30.799 3.933 0.470 1.00 28.78 473 ARG A CA 1
ATOM 3670 C C . ARG A 1 473 ? -29.643 3.120 1.075 1.00 28.78 473 ARG A C 1
ATOM 3672 O O . ARG A 1 473 ? -29.781 1.914 1.244 1.00 28.78 473 ARG A O 1
ATOM 3679 N N . HIS A 1 474 ? -28.512 3.743 1.408 1.00 36.31 474 HIS A N 1
ATOM 3680 C CA . HIS A 1 474 ? -27.311 3.048 1.899 1.00 36.31 474 HIS A CA 1
ATOM 3681 C C . HIS A 1 474 ? -27.353 2.698 3.390 1.00 36.31 474 HIS A C 1
ATOM 3683 O O . HIS A 1 474 ? -26.690 1.752 3.813 1.00 36.31 474 HIS A O 1
ATOM 3689 N N . GLN A 1 475 ? -28.194 3.377 4.177 1.00 32.16 475 GLN A N 1
ATOM 3690 C CA . GLN A 1 475 ? -28.353 3.068 5.601 1.00 32.16 475 GLN A CA 1
ATOM 3691 C C . GLN A 1 475 ? -28.990 1.681 5.820 1.00 32.16 475 GLN A C 1
ATOM 3693 O O . GLN A 1 475 ? -28.721 1.023 6.820 1.00 32.16 475 GLN A O 1
ATOM 3698 N N . PHE A 1 476 ? -29.760 1.195 4.838 1.00 29.83 476 PHE A N 1
ATOM 3699 C CA . PHE A 1 476 ? -30.390 -0.127 4.860 1.00 29.83 476 PHE A CA 1
ATOM 3700 C C . PHE A 1 476 ? -29.463 -1.284 4.448 1.00 29.83 476 PHE A C 1
ATOM 3702 O O . PHE A 1 476 ? -29.754 -2.428 4.795 1.00 29.83 476 PHE A O 1
ATOM 3709 N N . VAL A 1 477 ? -28.366 -1.028 3.723 1.00 36.72 477 VAL A N 1
ATOM 3710 C CA . VAL A 1 477 ? -27.540 -2.099 3.125 1.00 36.72 477 VAL A CA 1
ATOM 3711 C C . VAL A 1 477 ? -26.540 -2.684 4.130 1.00 36.72 477 VAL A C 1
ATOM 3713 O O . VAL A 1 477 ? -26.337 -3.895 4.158 1.00 36.72 477 VAL A O 1
ATOM 3716 N N . VAL A 1 478 ? -25.972 -1.862 5.021 1.00 38.94 478 VAL A N 1
ATOM 3717 C CA . VAL A 1 478 ? -25.001 -2.332 6.032 1.00 38.94 478 VAL A CA 1
ATOM 3718 C C . VAL A 1 478 ? -25.687 -3.079 7.186 1.00 38.94 478 VAL A C 1
ATOM 3720 O O . VAL A 1 478 ? -25.121 -4.024 7.726 1.00 38.94 478 VAL A O 1
ATOM 3723 N N . MET A 1 479 ? -26.936 -2.732 7.518 1.00 40.09 479 MET A N 1
ATOM 3724 C CA . MET A 1 479 ? -27.696 -3.354 8.617 1.00 40.09 479 MET A CA 1
ATOM 3725 C C . MET A 1 479 ? -28.130 -4.813 8.360 1.00 40.09 479 MET A C 1
ATOM 3727 O O . MET A 1 479 ? -28.713 -5.429 9.245 1.00 40.09 479 MET A O 1
ATOM 3731 N N . LYS A 1 480 ? -27.873 -5.391 7.174 1.00 49.91 480 LYS A N 1
ATOM 3732 C CA . LYS A 1 480 ? -28.359 -6.737 6.800 1.00 49.91 480 LYS A CA 1
ATOM 3733 C C . LYS A 1 480 ? -27.286 -7.754 6.393 1.00 49.91 480 LYS A C 1
ATOM 3735 O O . LYS A 1 480 ? -27.642 -8.846 5.959 1.00 49.91 480 LYS A O 1
ATOM 3740 N N . GLN A 1 481 ? -25.988 -7.470 6.544 1.00 67.69 481 GLN A N 1
ATOM 3741 C CA . GLN A 1 481 ? -24.943 -8.430 6.131 1.00 67.69 481 GLN A CA 1
ATOM 3742 C C . GLN A 1 481 ? -24.906 -9.716 6.981 1.00 67.69 481 GLN A C 1
ATOM 3744 O O . GLN A 1 481 ? -24.579 -10.785 6.459 1.00 67.69 481 GLN A O 1
ATOM 3749 N N . LEU A 1 482 ? -25.272 -9.632 8.265 1.00 84.12 482 LEU A N 1
ATOM 3750 C CA . LEU A 1 482 ? -25.292 -10.777 9.187 1.00 84.12 482 LEU A CA 1
ATOM 3751 C C . LEU A 1 482 ? -26.699 -11.341 9.444 1.00 84.12 482 LEU A C 1
ATOM 3753 O O . LEU A 1 482 ? -26.839 -12.300 10.197 1.00 84.12 482 LEU A O 1
ATOM 3757 N N . ALA A 1 483 ? -27.731 -10.781 8.811 1.00 88.38 483 ALA A N 1
ATOM 3758 C CA . ALA A 1 483 ? -29.109 -11.199 9.036 1.00 88.38 483 ALA A CA 1
ATOM 3759 C C . ALA A 1 483 ? -29.308 -12.691 8.731 1.00 88.38 483 ALA A C 1
ATOM 3761 O O . ALA A 1 483 ? -28.854 -13.187 7.699 1.00 88.38 483 ALA A O 1
ATOM 3762 N N . GLY A 1 484 ? -29.990 -13.392 9.640 1.00 88.88 484 GLY A N 1
ATOM 3763 C CA . GLY A 1 484 ? -30.254 -14.828 9.536 1.00 88.88 484 GLY A CA 1
ATOM 3764 C C . GLY A 1 484 ? -29.104 -15.732 9.989 1.00 88.88 484 GLY A C 1
ATOM 3765 O O . GLY A 1 484 ? -29.265 -16.946 9.960 1.00 88.88 484 GLY A O 1
ATOM 3766 N N . GLN A 1 485 ? -27.966 -15.175 10.420 1.00 95.19 485 GLN A N 1
ATOM 3767 C CA . GLN A 1 485 ? -26.877 -15.968 10.997 1.00 95.19 485 GLN A CA 1
ATOM 3768 C C . GLN A 1 485 ? -27.157 -16.358 12.453 1.00 95.19 485 GLN A C 1
ATOM 3770 O O . GLN A 1 485 ? -28.015 -15.783 13.125 1.00 95.19 485 GLN A O 1
ATOM 3775 N N . ARG A 1 486 ? -26.389 -17.326 12.950 1.00 97.25 486 ARG A N 1
ATOM 3776 C CA . ARG A 1 486 ? -26.524 -17.951 14.267 1.00 97.25 486 ARG A CA 1
ATOM 3777 C C . ARG A 1 486 ? -25.209 -17.808 15.018 1.00 97.25 486 ARG A C 1
ATOM 3779 O O . ARG A 1 486 ? -24.164 -18.236 14.524 1.00 97.25 486 ARG A O 1
ATOM 3786 N N . ALA A 1 487 ? -25.242 -17.199 16.199 1.00 98.19 487 ALA A N 1
ATOM 3787 C CA . ALA A 1 487 ? -24.042 -16.883 16.961 1.00 98.19 487 ALA A CA 1
ATOM 3788 C C . ALA A 1 487 ? -24.077 -17.416 18.396 1.00 98.19 487 ALA A C 1
ATOM 3790 O O . ALA A 1 487 ? -25.064 -17.251 19.107 1.00 98.19 487 ALA A O 1
ATOM 3791 N N . LEU A 1 488 ? -22.955 -17.966 18.855 1.00 98.56 488 LEU A N 1
ATOM 3792 C CA . LEU A 1 488 ? -22.712 -18.305 20.257 1.00 98.56 488 LEU A CA 1
ATOM 3793 C C . LEU A 1 488 ? -21.803 -17.241 20.880 1.00 98.56 488 LEU A C 1
ATOM 3795 O O . LEU A 1 488 ? -20.667 -17.065 20.439 1.00 98.56 488 LEU A O 1
ATOM 3799 N N . VAL A 1 489 ? -22.282 -16.539 21.912 1.00 98.50 489 VAL A N 1
ATOM 3800 C CA . VAL A 1 489 ? -21.532 -15.473 22.595 1.00 98.50 489 VAL A CA 1
ATOM 3801 C C . VAL A 1 489 ? -21.179 -15.892 24.017 1.00 98.50 489 VAL A C 1
ATOM 3803 O O . VAL A 1 489 ? -22.047 -16.034 24.878 1.00 98.50 489 VAL A O 1
ATOM 3806 N N . THR A 1 490 ? -19.882 -16.046 24.282 1.00 97.88 490 THR A N 1
ATOM 3807 C CA . THR A 1 490 ? -19.366 -16.365 25.621 1.00 97.88 490 THR A CA 1
ATOM 3808 C C . THR A 1 490 ? -19.198 -15.106 26.480 1.00 97.88 490 THR A C 1
ATOM 3810 O O . THR A 1 490 ? -18.882 -14.019 25.988 1.00 97.88 490 THR A O 1
ATOM 3813 N N . GLY A 1 491 ? -19.404 -15.221 27.794 1.00 94.19 491 GLY A N 1
ATOM 3814 C CA . GLY A 1 491 ? -19.339 -14.070 28.704 1.00 94.19 491 GLY A CA 1
ATOM 3815 C C . GLY A 1 491 ? -20.459 -13.052 28.454 1.00 94.19 491 GLY A C 1
ATOM 3816 O O . GLY A 1 491 ? -20.266 -11.855 28.652 1.00 94.19 491 GLY A O 1
ATOM 3817 N N . ALA A 1 492 ? -21.622 -13.517 27.988 1.00 95.38 492 ALA A N 1
ATOM 3818 C CA . ALA A 1 492 ? -22.746 -12.674 27.575 1.00 95.38 492 ALA A CA 1
ATOM 3819 C C . ALA A 1 492 ? -23.548 -12.043 28.734 1.00 95.38 492 ALA A C 1
ATOM 3821 O O . ALA A 1 492 ? -24.449 -11.241 28.492 1.00 95.38 492 ALA A O 1
ATOM 3822 N N . SER A 1 493 ? -23.234 -12.363 29.993 1.00 91.62 493 SER A N 1
ATOM 3823 C CA . SER A 1 493 ? -23.965 -11.861 31.166 1.00 91.62 493 SER A CA 1
ATOM 3824 C C . SER A 1 493 ? -23.750 -10.368 31.454 1.00 91.62 493 SER A C 1
ATOM 3826 O O . SER A 1 493 ? -24.493 -9.791 32.241 1.00 91.62 493 SER A O 1
ATOM 3828 N N . GLY A 1 494 ? -22.753 -9.714 30.843 1.00 87.31 494 GLY A N 1
ATOM 3829 C CA . GLY A 1 494 ? -22.461 -8.299 31.087 1.00 87.31 494 GLY A CA 1
ATOM 3830 C C . GLY A 1 494 ? -21.361 -7.720 30.193 1.00 87.31 494 GLY A C 1
ATOM 3831 O O . GLY A 1 494 ? -20.829 -8.396 29.310 1.00 87.31 494 GLY A O 1
ATOM 3832 N N . GLY A 1 495 ? -21.031 -6.444 30.418 1.00 88.62 495 GLY A N 1
ATOM 3833 C CA . GLY A 1 495 ? -19.928 -5.742 29.753 1.00 88.62 495 GLY A CA 1
ATOM 3834 C C . GLY A 1 495 ? -19.956 -5.829 28.222 1.00 88.62 495 GLY A C 1
ATOM 3835 O O . GLY A 1 495 ? -20.996 -5.640 27.589 1.00 88.62 495 GLY A O 1
ATOM 3836 N N . LEU A 1 496 ? -18.798 -6.129 27.625 1.00 91.25 496 LEU A N 1
ATOM 3837 C CA . LEU A 1 496 ? -18.656 -6.254 26.174 1.00 91.25 496 LEU A CA 1
ATOM 3838 C C . LEU A 1 496 ? -19.453 -7.435 25.597 1.00 91.25 496 LEU A C 1
ATOM 3840 O O . LEU A 1 496 ? -20.013 -7.303 24.514 1.00 91.25 496 LEU A O 1
ATOM 3844 N N . GLY A 1 497 ? -19.559 -8.559 26.313 1.00 93.50 497 GLY A N 1
ATOM 3845 C CA . GLY A 1 497 ? -20.308 -9.727 25.839 1.00 93.50 497 GLY A CA 1
ATOM 3846 C C . GLY A 1 497 ? -21.796 -9.429 25.664 1.00 93.50 497 GLY A C 1
ATOM 3847 O O . GLY A 1 497 ? -22.371 -9.748 24.625 1.00 93.50 497 GLY A O 1
ATOM 3848 N N . ARG A 1 498 ? -22.399 -8.723 26.632 1.00 94.75 498 ARG A N 1
ATOM 3849 C CA . ARG A 1 498 ? -23.776 -8.208 26.528 1.00 94.75 498 ARG A CA 1
ATOM 3850 C C . ARG A 1 498 ? -23.929 -7.269 25.328 1.00 94.75 498 ARG A C 1
ATOM 3852 O O . ARG A 1 498 ? -24.864 -7.422 24.545 1.00 94.75 498 ARG A O 1
ATOM 3859 N N . ALA A 1 499 ? -23.006 -6.321 25.159 1.00 94.56 499 ALA A N 1
ATOM 3860 C CA . ALA A 1 499 ? -23.047 -5.370 24.049 1.00 94.56 499 ALA A CA 1
ATOM 3861 C C . ALA A 1 499 ? -22.915 -6.056 22.676 1.00 94.56 499 ALA A C 1
ATOM 3863 O O . ALA A 1 499 ? -23.641 -5.700 21.748 1.00 94.56 499 ALA A O 1
ATOM 3864 N N . LEU A 1 500 ? -22.044 -7.066 22.555 1.00 96.69 500 LEU A N 1
ATOM 3865 C CA . LEU A 1 500 ? -21.895 -7.895 21.355 1.00 96.69 500 LEU A CA 1
ATOM 3866 C C . LEU A 1 500 ? -23.184 -8.651 21.037 1.00 96.69 500 LEU A C 1
ATOM 3868 O O . LEU A 1 500 ? -23.655 -8.582 19.905 1.00 96.69 500 LEU A O 1
ATOM 3872 N N . ALA A 1 501 ? -23.790 -9.304 22.030 1.00 97.38 501 ALA A N 1
ATOM 3873 C CA . ALA A 1 501 ? -25.029 -10.050 21.836 1.00 97.38 501 ALA A CA 1
ATOM 3874 C C . ALA A 1 501 ? -26.192 -9.143 21.390 1.00 97.38 501 ALA A C 1
ATOM 3876 O O . ALA A 1 501 ? -26.872 -9.451 20.415 1.00 97.38 501 ALA A O 1
ATOM 3877 N N . ILE A 1 502 ? -26.368 -7.977 22.025 1.00 95.56 502 ILE A N 1
ATOM 3878 C CA . ILE A 1 502 ? -27.386 -6.987 21.624 1.00 95.56 502 ILE A CA 1
ATOM 3879 C C . ILE A 1 502 ? -27.118 -6.466 20.209 1.00 95.56 502 ILE A C 1
ATOM 3881 O O . ILE A 1 502 ? -28.044 -6.321 19.411 1.00 95.56 502 ILE A O 1
ATOM 3885 N N . ARG A 1 503 ? -25.857 -6.163 19.881 1.00 95.19 503 ARG A N 1
ATOM 3886 C CA . ARG A 1 503 ? -25.480 -5.645 18.563 1.00 95.19 503 ARG A CA 1
ATOM 3887 C C . ARG A 1 503 ? -25.714 -6.675 17.458 1.00 95.19 503 ARG A C 1
ATOM 3889 O O . ARG A 1 503 ? -26.211 -6.279 16.410 1.00 95.19 503 ARG A O 1
ATOM 3896 N N . LEU A 1 504 ? -25.391 -7.947 17.691 1.00 96.31 504 LEU A N 1
ATOM 3897 C CA . LEU A 1 504 ? -25.670 -9.050 16.766 1.00 96.31 504 LEU A CA 1
ATOM 3898 C C . LEU A 1 504 ? -27.181 -9.248 16.591 1.00 96.31 504 LEU A C 1
ATOM 3900 O O . LEU A 1 504 ? -27.667 -9.296 15.465 1.00 96.31 504 LEU A O 1
ATOM 3904 N N . ALA A 1 505 ? -27.941 -9.261 17.688 1.00 95.00 505 ALA A N 1
ATOM 3905 C CA . ALA A 1 505 ? -29.393 -9.390 17.632 1.00 95.00 505 ALA A CA 1
ATOM 3906 C C . ALA A 1 505 ? -30.070 -8.254 16.844 1.00 95.00 505 ALA A C 1
ATOM 3908 O O . ALA A 1 505 ? -31.017 -8.508 16.104 1.00 95.00 505 ALA A O 1
ATOM 3909 N N . ARG A 1 506 ? -29.556 -7.017 16.939 1.00 92.50 506 ARG A N 1
ATOM 3910 C CA . ARG A 1 506 ? -30.022 -5.877 16.124 1.00 92.50 506 ARG A CA 1
ATOM 3911 C C . ARG A 1 506 ? -29.841 -6.082 14.616 1.00 92.50 506 ARG A C 1
ATOM 3913 O O . ARG A 1 506 ? -30.635 -5.537 13.860 1.00 92.50 506 ARG A O 1
ATOM 3920 N N . ASP A 1 507 ? -28.849 -6.865 14.192 1.00 91.38 507 ASP A N 1
ATOM 3921 C CA . ASP A 1 507 ? -28.638 -7.219 12.778 1.00 91.38 507 ASP A CA 1
ATOM 3922 C C . ASP A 1 507 ? -29.442 -8.456 12.352 1.00 91.38 507 ASP A C 1
ATOM 3924 O O . ASP A 1 507 ? -29.272 -8.950 11.240 1.00 91.38 507 ASP A O 1
ATOM 3928 N N . GLY A 1 508 ? -30.321 -8.974 13.217 1.00 92.81 508 GLY A N 1
ATOM 3929 C CA . GLY A 1 508 ? -31.110 -10.171 12.935 1.00 92.81 508 GLY A CA 1
ATOM 3930 C C . GLY A 1 508 ? -30.314 -11.472 13.051 1.00 92.81 508 GLY A C 1
ATOM 3931 O O . GLY A 1 508 ? -30.658 -12.448 12.387 1.00 92.81 508 GLY A O 1
ATOM 3932 N N . VAL A 1 509 ? -29.248 -11.488 13.856 1.00 95.88 509 VAL A N 1
ATOM 3933 C CA . VAL A 1 509 ? -28.510 -12.709 14.214 1.00 95.88 509 VAL A CA 1
ATOM 3934 C C . VAL A 1 509 ? -29.223 -13.392 15.384 1.00 95.88 509 VAL A C 1
ATOM 3936 O O . VAL A 1 509 ? -29.482 -12.761 16.414 1.00 95.88 509 VAL A O 1
ATOM 3939 N N . ALA A 1 510 ? -29.522 -14.682 15.256 1.00 96.50 510 ALA A N 1
ATOM 3940 C CA . ALA A 1 510 ? -30.015 -15.495 16.363 1.00 96.50 510 ALA A CA 1
ATOM 3941 C C . ALA A 1 510 ? -28.855 -15.803 17.322 1.00 96.50 510 ALA A C 1
ATOM 3943 O O . ALA A 1 510 ? -27.770 -16.175 16.877 1.00 96.50 510 ALA A O 1
ATOM 3944 N N . THR A 1 511 ? -29.042 -15.614 18.630 1.00 97.44 511 THR A N 1
ATOM 3945 C CA . THR A 1 511 ? -27.925 -15.655 19.590 1.00 97.44 511 THR A CA 1
ATOM 3946 C C . THR A 1 511 ? -28.145 -16.656 20.716 1.00 97.44 511 THR A C 1
ATOM 3948 O O . THR A 1 511 ? -29.226 -16.723 21.299 1.00 97.44 511 THR A O 1
ATOM 3951 N N . ILE A 1 512 ? -27.084 -17.386 21.057 1.00 98.19 512 ILE A N 1
ATOM 3952 C CA . ILE A 1 512 ? -26.951 -18.124 22.312 1.00 98.19 512 ILE A CA 1
ATOM 3953 C C . ILE A 1 512 ? -26.092 -17.309 23.262 1.00 98.19 512 ILE A C 1
ATOM 3955 O O . ILE A 1 512 ? -24.955 -16.945 22.946 1.00 98.19 512 ILE A O 1
ATOM 3959 N N . LEU A 1 513 ? -26.632 -17.046 24.445 1.00 98.31 513 LEU A N 1
ATOM 3960 C CA . LEU A 1 513 ? -25.936 -16.362 25.523 1.00 98.31 513 LEU A CA 1
ATOM 3961 C C . LEU A 1 513 ? -25.347 -17.414 26.462 1.00 98.31 513 LEU A C 1
ATOM 3963 O O . LEU A 1 513 ? -26.098 -18.128 27.124 1.00 98.31 513 LEU A O 1
ATOM 3967 N N . PHE A 1 514 ? -24.016 -17.502 26.530 1.00 98.12 514 PHE A N 1
ATOM 3968 C CA . PHE A 1 514 ? -23.324 -18.477 27.373 1.00 98.12 514 PHE A CA 1
ATOM 3969 C C . PHE A 1 514 ? -22.484 -17.790 28.454 1.00 98.12 514 PHE A C 1
ATOM 3971 O O . PHE A 1 514 ? -21.510 -17.087 28.164 1.00 98.12 514 PHE A O 1
ATOM 3978 N N . ALA A 1 515 ? -22.877 -17.961 29.718 1.00 96.12 515 ALA A N 1
ATOM 3979 C CA . ALA A 1 515 ? -22.143 -17.478 30.889 1.00 96.12 515 ALA A CA 1
ATOM 3980 C C . ALA A 1 515 ? -22.604 -18.191 32.174 1.00 96.12 515 ALA A C 1
ATOM 3982 O O . ALA A 1 515 ? -23.599 -18.910 32.186 1.00 96.12 515 ALA A O 1
ATOM 3983 N N . ARG A 1 516 ? -21.911 -17.938 33.289 1.00 92.94 516 ARG A N 1
ATOM 3984 C CA . ARG A 1 516 ? -22.227 -18.539 34.600 1.00 92.94 516 ARG A CA 1
ATOM 3985 C C . ARG A 1 516 ? -23.387 -17.852 35.327 1.00 92.94 516 ARG A C 1
ATOM 3987 O O . ARG A 1 516 ? -24.134 -18.500 36.047 1.00 92.94 516 ARG A O 1
ATOM 3994 N N . GLY A 1 517 ? -23.505 -16.530 35.188 1.00 89.75 517 GLY A N 1
ATOM 3995 C CA . GLY A 1 517 ? -24.456 -15.724 35.957 1.00 89.75 517 GLY A CA 1
ATOM 3996 C C . GLY A 1 517 ? -25.828 -15.666 35.295 1.00 89.75 517 GLY A C 1
ATOM 3997 O O . GLY A 1 517 ? -25.974 -14.967 34.293 1.00 89.75 517 GLY A O 1
ATOM 3998 N N . ARG A 1 518 ? -26.818 -16.359 35.871 1.00 92.56 518 ARG A N 1
ATOM 3999 C CA . ARG A 1 518 ? -28.194 -16.402 35.353 1.00 92.56 518 ARG A CA 1
ATOM 4000 C C . ARG A 1 518 ? -28.830 -15.013 35.267 1.00 92.56 518 ARG A C 1
ATOM 4002 O O . ARG A 1 518 ? -29.244 -14.632 34.181 1.00 92.56 518 ARG A O 1
ATOM 4009 N N . ASP A 1 519 ? -28.795 -14.238 36.347 1.00 91.12 519 ASP A N 1
ATOM 4010 C CA . ASP A 1 519 ? -29.415 -12.904 36.394 1.00 91.12 519 ASP A CA 1
ATOM 4011 C C . ASP A 1 519 ? -28.877 -11.982 35.288 1.00 91.12 519 ASP A C 1
ATOM 4013 O O . ASP A 1 519 ? -29.628 -11.338 34.560 1.00 91.12 519 ASP A O 1
ATOM 4017 N N . GLY A 1 520 ? -27.555 -11.984 35.084 1.00 91.88 520 GLY A N 1
ATOM 4018 C CA . GLY A 1 520 ? -26.930 -11.183 34.033 1.00 91.88 520 GLY A CA 1
ATOM 4019 C C . GLY A 1 520 ? -27.270 -11.656 32.614 1.00 91.88 520 GLY A C 1
ATOM 4020 O O . GLY A 1 520 ? -27.291 -10.836 31.694 1.00 91.88 520 GLY A O 1
ATOM 4021 N N . LEU A 1 521 ? -27.526 -12.955 32.417 1.00 95.62 521 LEU A N 1
ATOM 4022 C CA . LEU A 1 521 ? -28.014 -13.498 31.146 1.00 95.62 521 LEU A CA 1
ATOM 4023 C C . LEU A 1 521 ? -29.476 -13.119 30.903 1.00 95.62 521 LEU A C 1
ATOM 4025 O O . LEU A 1 521 ? -29.802 -12.727 29.785 1.00 95.62 521 LEU A O 1
ATOM 4029 N N . ASP A 1 522 ? -30.320 -13.175 31.933 1.00 95.25 522 ASP A N 1
ATOM 4030 C CA . ASP A 1 522 ? -31.725 -12.767 31.855 1.00 95.25 522 ASP A CA 1
ATOM 4031 C C . ASP A 1 522 ? -31.840 -11.267 31.521 1.00 95.25 522 ASP A C 1
ATOM 4033 O O . ASP A 1 522 ? -32.599 -10.887 30.630 1.00 95.25 522 ASP A O 1
ATOM 4037 N N . ASP A 1 523 ? -31.010 -10.414 32.128 1.00 93.75 523 ASP A N 1
ATOM 4038 C CA . ASP A 1 523 ? -30.891 -8.994 31.771 1.00 93.75 523 ASP A CA 1
ATOM 4039 C C . ASP A 1 523 ? -30.499 -8.784 30.299 1.00 93.75 523 ASP A C 1
ATOM 4041 O O . ASP A 1 523 ? -31.076 -7.951 29.591 1.00 93.75 523 ASP A O 1
ATOM 4045 N N . THR A 1 524 ? -29.485 -9.519 29.823 1.00 96.31 524 THR A N 1
ATOM 4046 C CA . THR A 1 524 ? -29.051 -9.451 28.421 1.00 96.31 524 THR A CA 1
ATOM 4047 C C . THR A 1 524 ? -30.175 -9.917 27.495 1.00 96.31 524 THR A C 1
ATOM 4049 O O . THR A 1 524 ? -30.418 -9.281 26.469 1.00 96.31 524 THR A O 1
ATOM 4052 N N . ALA A 1 525 ? -30.907 -10.969 27.867 1.00 96.50 525 ALA A N 1
ATOM 4053 C CA . ALA A 1 525 ? -32.043 -11.467 27.106 1.00 96.50 525 ALA A CA 1
ATOM 4054 C C . ALA A 1 525 ? -33.193 -10.456 27.044 1.00 96.50 525 ALA A C 1
ATOM 4056 O O . ALA A 1 525 ? -33.735 -10.222 25.966 1.00 96.50 525 ALA A O 1
ATOM 4057 N N . GLN A 1 526 ? -33.504 -9.770 28.147 1.00 95.06 526 GLN A N 1
ATOM 4058 C CA . GLN A 1 526 ? -34.477 -8.674 28.153 1.00 95.06 526 GLN A CA 1
ATOM 4059 C C . GLN A 1 526 ? -34.035 -7.508 27.259 1.00 95.06 526 GLN A C 1
ATOM 4061 O O . GLN A 1 526 ? -34.853 -6.921 26.549 1.00 95.06 526 GLN A O 1
ATOM 4066 N N . ALA A 1 527 ? -32.744 -7.164 27.257 1.00 93.25 527 ALA A N 1
ATOM 4067 C CA . ALA A 1 527 ? -32.213 -6.131 26.372 1.00 93.25 527 ALA A CA 1
ATOM 4068 C C . ALA A 1 527 ? -32.297 -6.533 24.887 1.00 93.25 527 ALA A C 1
ATOM 4070 O O . ALA A 1 527 ? -32.567 -5.679 24.041 1.00 93.25 527 ALA A O 1
ATOM 4071 N N . ILE A 1 528 ? -32.117 -7.821 24.578 1.00 95.88 528 ILE A N 1
ATOM 4072 C CA . ILE A 1 528 ? -32.291 -8.379 23.230 1.00 95.88 528 ILE A CA 1
ATOM 4073 C C . ILE A 1 528 ? -33.776 -8.413 22.822 1.00 95.88 528 ILE A C 1
ATOM 4075 O O . ILE A 1 528 ? -34.112 -8.027 21.702 1.00 95.88 528 ILE A O 1
ATOM 4079 N N . ALA A 1 529 ? -34.683 -8.748 23.742 1.00 92.75 529 ALA A N 1
ATOM 4080 C CA . ALA A 1 529 ? -36.128 -8.704 23.504 1.00 92.75 529 ALA A CA 1
ATOM 4081 C C . ALA A 1 529 ? -36.603 -7.302 23.090 1.00 92.75 529 ALA A C 1
ATOM 4083 O O . ALA A 1 529 ? -37.413 -7.157 22.175 1.00 92.75 529 ALA A O 1
ATOM 4084 N N . ARG A 1 530 ? -36.030 -6.245 23.684 1.00 91.75 530 ARG A N 1
ATOM 4085 C CA . ARG A 1 530 ? -36.326 -4.845 23.319 1.00 91.75 530 ARG A CA 1
ATOM 4086 C C . ARG A 1 530 ? -35.900 -4.464 21.899 1.00 91.75 530 ARG A C 1
ATOM 4088 O O . ARG A 1 530 ? -36.385 -3.458 21.391 1.00 91.75 530 ARG A O 1
ATOM 4095 N N . VAL A 1 531 ? -35.003 -5.222 21.266 1.00 88.12 531 VAL A N 1
ATOM 4096 C CA . VAL A 1 531 ? -34.602 -5.016 19.862 1.00 88.12 531 VAL A CA 1
ATOM 4097 C C . VAL A 1 531 ? -35.288 -5.997 18.903 1.00 88.12 531 VAL A C 1
ATOM 4099 O O . VAL A 1 531 ? -34.918 -6.052 17.736 1.00 88.12 531 VAL A O 1
ATOM 4102 N N . GLY A 1 532 ? -36.303 -6.735 19.373 1.00 86.69 532 GLY A N 1
ATOM 4103 C CA . GLY A 1 532 ? -37.160 -7.579 18.535 1.00 86.69 532 GLY A CA 1
ATOM 4104 C C . GLY A 1 532 ? -36.613 -8.979 18.247 1.00 86.69 532 GLY A C 1
ATOM 4105 O O . GLY A 1 532 ? -37.028 -9.594 17.271 1.00 86.69 532 GLY A O 1
ATOM 4106 N N . SER A 1 533 ? -35.691 -9.486 19.068 1.00 91.94 533 SER A N 1
ATOM 4107 C CA . SER A 1 533 ? -35.139 -10.842 18.946 1.00 91.94 533 SER A CA 1
ATOM 4108 C C . SER A 1 533 ? -35.273 -11.597 20.270 1.00 91.94 533 SER A C 1
ATOM 4110 O O . SER A 1 533 ? -35.432 -10.987 21.323 1.00 91.94 533 SER A O 1
ATOM 4112 N N . THR A 1 534 ? -35.243 -12.927 20.243 1.00 92.25 534 THR A N 1
ATOM 4113 C CA . THR A 1 534 ? -35.288 -13.762 21.454 1.00 92.25 534 THR A CA 1
ATOM 4114 C C . THR A 1 534 ? -34.064 -14.668 21.463 1.00 92.25 534 THR A C 1
ATOM 4116 O O . THR A 1 534 ? -33.931 -15.500 20.567 1.00 92.25 534 THR A O 1
ATOM 4119 N N . PRO A 1 535 ? -33.138 -14.496 22.420 1.00 96.00 535 PRO A N 1
ATOM 4120 C CA . PRO A 1 535 ? -31.945 -15.318 22.483 1.00 96.00 535 PRO A CA 1
ATOM 4121 C C . PRO A 1 535 ? -32.201 -16.601 23.278 1.00 96.00 535 PRO A C 1
ATOM 4123 O O . PRO A 1 535 ? -33.064 -16.636 24.157 1.00 96.00 535 PRO A O 1
ATOM 4126 N N . PHE A 1 536 ? -31.391 -17.629 23.036 1.00 97.06 536 PHE A N 1
ATOM 4127 C CA . PHE A 1 536 ? -31.369 -18.822 23.878 1.00 97.06 536 PHE A CA 1
ATOM 4128 C C . PHE A 1 536 ? -30.354 -18.649 25.014 1.00 97.06 536 PHE A C 1
ATOM 4130 O O . PHE A 1 536 ? -29.217 -18.222 24.793 1.00 97.06 536 PHE A O 1
ATOM 4137 N N . ILE A 1 537 ? -30.750 -18.973 26.244 1.00 97.75 537 ILE A N 1
ATOM 4138 C CA . ILE A 1 537 ? -29.895 -18.833 27.428 1.00 97.75 537 ILE A CA 1
ATOM 4139 C C . ILE A 1 537 ? -29.280 -20.189 27.769 1.00 97.75 537 ILE A C 1
ATOM 4141 O O . ILE A 1 537 ? -29.992 -21.133 28.099 1.00 97.75 537 ILE A O 1
ATOM 4145 N N . CYS A 1 538 ? -27.950 -20.261 27.777 1.00 96.88 538 CYS A N 1
ATOM 4146 C CA . CYS A 1 538 ? -27.208 -21.412 28.273 1.00 96.88 538 CYS A CA 1
ATOM 4147 C C . CYS A 1 538 ? -26.400 -20.995 29.507 1.00 96.88 538 CYS A C 1
ATOM 4149 O O . CYS A 1 538 ? -25.462 -20.204 29.413 1.00 96.88 538 CYS A O 1
ATOM 4151 N N . VAL A 1 539 ? -26.757 -21.517 30.682 1.00 97.38 539 VAL A N 1
ATOM 4152 C CA . VAL A 1 539 ? -25.984 -21.280 31.910 1.00 97.38 539 VAL A CA 1
ATOM 4153 C C . VAL A 1 539 ? -24.891 -22.337 32.032 1.00 97.38 539 VAL A C 1
ATOM 4155 O O . VAL A 1 539 ? -25.176 -23.535 31.982 1.00 97.38 539 VAL A O 1
ATOM 4158 N N . GLY A 1 540 ? -23.648 -21.900 32.220 1.00 95.44 540 GLY A N 1
ATOM 4159 C CA . GLY A 1 540 ? -22.525 -22.792 32.499 1.00 95.44 540 GLY A CA 1
ATOM 4160 C C . GLY A 1 540 ? -21.165 -22.097 32.485 1.00 95.44 540 GLY A C 1
ATOM 4161 O O . GLY A 1 540 ? -21.048 -20.900 32.205 1.00 95.44 540 GLY A O 1
ATOM 4162 N N . ASP A 1 541 ? -20.135 -22.857 32.830 1.00 96.06 541 ASP A N 1
ATOM 4163 C CA . ASP A 1 541 ? -18.743 -22.426 32.854 1.00 96.06 541 ASP A CA 1
ATOM 4164 C C . ASP A 1 541 ? -18.025 -22.847 31.564 1.00 96.06 541 ASP A C 1
ATOM 4166 O O . ASP A 1 541 ? -18.004 -24.018 31.199 1.00 96.06 541 ASP A O 1
ATOM 4170 N N . VAL A 1 542 ? -17.395 -21.891 30.877 1.00 96.44 542 VAL A N 1
ATOM 4171 C CA . VAL A 1 542 ? -16.627 -22.146 29.644 1.00 96.44 542 VAL A CA 1
ATOM 4172 C C . VAL A 1 542 ? -15.453 -23.113 29.865 1.00 96.44 542 VAL A C 1
ATOM 4174 O O . VAL A 1 542 ? -15.024 -23.781 28.924 1.00 96.44 542 VAL A O 1
ATOM 4177 N N . THR A 1 543 ? -14.948 -23.219 31.096 1.00 96.44 543 THR A N 1
ATOM 4178 C CA . THR A 1 543 ? -13.882 -24.164 31.472 1.00 96.44 543 THR A CA 1
ATOM 4179 C C . THR A 1 543 ? -14.387 -25.601 31.632 1.00 96.44 543 THR A C 1
ATOM 4181 O O . THR A 1 543 ? -13.596 -26.538 31.624 1.00 96.44 543 THR A O 1
ATOM 4184 N N . ASN A 1 544 ? -15.704 -25.813 31.731 1.00 97.88 544 ASN A N 1
ATOM 4185 C CA . ASN A 1 544 ? -16.289 -27.139 31.864 1.00 97.88 544 ASN A CA 1
ATOM 4186 C C . ASN A 1 544 ? -16.673 -27.708 30.489 1.00 97.88 544 ASN A C 1
ATOM 4188 O O . ASN A 1 544 ? -17.523 -27.163 29.783 1.00 97.88 544 ASN A O 1
ATOM 4192 N N . ALA A 1 545 ? -16.095 -28.856 30.130 1.00 96.75 545 ALA A N 1
ATOM 4193 C CA . ALA A 1 545 ? -16.350 -29.508 28.845 1.00 96.75 545 ALA A CA 1
ATOM 4194 C C . ALA A 1 545 ? -17.831 -29.860 28.616 1.00 96.75 545 ALA A C 1
ATOM 4196 O O . ALA A 1 545 ? -18.348 -29.661 27.518 1.00 96.75 545 ALA A O 1
ATOM 4197 N N . SER A 1 546 ? -18.539 -30.336 29.645 1.00 97.00 546 SER A N 1
ATOM 4198 C CA . SER A 1 546 ? -19.962 -30.676 29.519 1.00 97.00 546 SER A CA 1
ATOM 4199 C C . SER A 1 546 ? -20.828 -29.437 29.281 1.00 97.00 546 SER A C 1
ATOM 4201 O O . SER A 1 546 ? -21.818 -29.504 28.556 1.00 97.00 546 SER A O 1
ATOM 4203 N N . ASP A 1 547 ? -20.444 -28.289 29.840 1.00 98.00 547 ASP A N 1
ATOM 4204 C CA . ASP A 1 547 ? -21.167 -27.028 29.672 1.00 98.00 547 ASP A CA 1
ATOM 4205 C C . ASP A 1 547 ? -20.965 -26.466 28.262 1.00 98.00 547 ASP A C 1
ATOM 4207 O O . ASP A 1 547 ? -21.935 -26.057 27.621 1.00 98.00 547 ASP A O 1
ATOM 4211 N N . ARG A 1 548 ? -19.732 -26.522 27.738 1.00 98.06 548 ARG A N 1
ATOM 4212 C CA . ARG A 1 548 ? -19.445 -26.176 26.336 1.00 98.06 548 ARG A CA 1
ATOM 4213 C C . ARG A 1 548 ? -20.213 -27.061 25.362 1.00 98.06 548 ARG A C 1
ATOM 4215 O O . ARG A 1 548 ? -20.831 -26.549 24.431 1.00 98.06 548 ARG A O 1
ATOM 4222 N N . GLN A 1 549 ? -20.232 -28.372 25.603 1.00 97.38 549 GLN A N 1
ATOM 4223 C CA . GLN A 1 549 ? -20.986 -29.317 24.780 1.00 97.38 549 GLN A CA 1
ATOM 4224 C C . GLN A 1 549 ? -22.486 -29.012 24.789 1.00 97.38 549 GLN A C 1
ATOM 4226 O O . GLN A 1 549 ? -23.106 -29.050 23.730 1.00 97.38 549 GLN A O 1
ATOM 4231 N N . ARG A 1 550 ? -23.070 -28.644 25.940 1.00 97.56 550 ARG A N 1
ATOM 4232 C CA . ARG A 1 550 ? -24.475 -28.203 26.006 1.00 97.56 550 ARG A CA 1
ATOM 4233 C C . ARG A 1 550 ? -24.715 -26.905 25.235 1.00 97.56 550 ARG A C 1
ATOM 4235 O O . ARG A 1 550 ? -25.724 -26.805 24.546 1.00 97.56 550 ARG A O 1
ATOM 4242 N N . ALA A 1 551 ? -23.795 -25.942 25.297 1.00 97.38 551 ALA A N 1
ATOM 4243 C CA . ALA A 1 551 ? -23.911 -24.697 24.537 1.00 97.38 551 ALA A CA 1
ATOM 4244 C C . ALA A 1 551 ? -23.849 -24.929 23.013 1.00 97.38 551 ALA A C 1
ATOM 4246 O O . ALA A 1 551 ? -24.608 -24.317 22.264 1.00 97.38 551 ALA A O 1
ATOM 4247 N N . LEU A 1 552 ? -22.982 -25.837 22.550 1.00 98.06 552 LEU A N 1
ATOM 4248 C CA . LEU A 1 552 ? -22.892 -26.221 21.136 1.00 98.06 552 LEU A CA 1
ATOM 4249 C C . LEU A 1 552 ? -24.078 -27.082 20.684 1.00 98.06 552 LEU A C 1
ATOM 4251 O O . LEU A 1 552 ? -24.566 -26.904 19.570 1.00 98.06 552 LEU A O 1
ATOM 4255 N N . ALA A 1 553 ? -24.576 -27.972 21.546 1.00 96.75 553 ALA A N 1
ATOM 4256 C CA . ALA A 1 553 ? -25.805 -28.717 21.290 1.00 96.75 553 ALA A CA 1
ATOM 4257 C C . ALA A 1 553 ? -26.992 -27.762 21.131 1.00 96.75 553 ALA A C 1
ATOM 4259 O O . ALA A 1 553 ? -27.700 -27.855 20.140 1.00 96.75 553 ALA A O 1
ATOM 4260 N N . ALA A 1 554 ? -27.131 -26.760 22.006 1.00 95.31 554 ALA A N 1
ATOM 4261 C CA . ALA A 1 554 ? -28.145 -25.721 21.852 1.00 95.31 554 ALA A CA 1
ATOM 4262 C C . ALA A 1 554 ? -27.998 -24.942 20.528 1.00 95.31 554 ALA A C 1
ATOM 4264 O O . ALA A 1 554 ? -29.000 -24.615 19.904 1.00 95.31 554 ALA A O 1
ATOM 4265 N N . ALA A 1 555 ? -26.775 -24.682 20.043 1.00 95.38 555 ALA A N 1
ATOM 4266 C CA . ALA A 1 555 ? -26.574 -24.038 18.735 1.00 95.38 555 ALA A CA 1
ATOM 4267 C C . ALA A 1 555 ? -27.163 -24.873 17.598 1.00 95.38 555 ALA A C 1
ATOM 4269 O O . ALA A 1 555 ? -27.879 -24.359 16.741 1.00 95.38 555 ALA A O 1
ATOM 4270 N N . ARG A 1 556 ? -26.910 -26.179 17.619 1.00 94.75 556 ARG A N 1
ATOM 4271 C CA . ARG A 1 556 ? -27.452 -27.102 16.626 1.00 94.75 556 ARG A CA 1
ATOM 4272 C C . ARG A 1 556 ? -28.962 -27.288 16.770 1.00 94.75 556 ARG A C 1
ATOM 4274 O O . ARG A 1 556 ? -29.667 -27.217 15.771 1.00 94.75 556 ARG A O 1
ATOM 4281 N N . ASP A 1 557 ? -29.442 -27.513 17.985 1.00 95.69 557 ASP A N 1
ATOM 4282 C CA . ASP A 1 557 ? -30.794 -28.009 18.232 1.00 95.69 557 ASP A CA 1
ATOM 4283 C C . ASP A 1 557 ? -31.825 -26.859 18.268 1.00 95.69 557 ASP A C 1
ATOM 4285 O O . ASP A 1 557 ? -32.932 -27.016 17.762 1.00 95.69 557 ASP A O 1
ATOM 4289 N N . GLU A 1 558 ? -31.449 -25.679 18.779 1.00 95.19 558 GLU A N 1
ATOM 4290 C CA . GLU A 1 558 ? -32.349 -24.520 18.928 1.00 95.19 558 GLU A CA 1
ATOM 4291 C C . GLU A 1 558 ? -32.201 -23.502 17.792 1.00 95.19 558 GLU A C 1
ATOM 4293 O O . GLU A 1 558 ? -33.175 -22.869 17.387 1.00 95.19 558 GLU A O 1
ATOM 4298 N N . LEU A 1 559 ? -30.980 -23.318 17.269 1.00 93.69 559 LEU A N 1
ATOM 4299 C CA . LEU A 1 559 ? -30.719 -22.379 16.168 1.00 93.69 559 LEU A CA 1
ATOM 4300 C C . LEU A 1 559 ? -30.548 -23.070 14.807 1.00 93.69 559 LEU A C 1
ATOM 4302 O O . LEU A 1 559 ? -30.448 -22.388 13.787 1.00 93.69 559 LEU A O 1
ATOM 4306 N N . GLY A 1 560 ? -30.505 -24.404 14.762 1.00 92.88 560 GLY A N 1
ATOM 4307 C CA . GLY A 1 560 ? -30.303 -25.168 13.529 1.00 92.88 560 GLY A CA 1
ATOM 4308 C C . GLY A 1 560 ? -28.862 -25.154 13.005 1.00 92.88 560 GLY A C 1
ATOM 4309 O O . GLY A 1 560 ? -28.650 -25.490 11.843 1.00 92.88 560 GLY A O 1
ATOM 4310 N N . GLY A 1 561 ? -27.882 -24.701 13.797 1.00 95.44 561 GLY A N 1
ATOM 4311 C CA . GLY A 1 561 ? -26.456 -24.661 13.446 1.00 95.44 561 GLY A CA 1
ATOM 4312 C C . GLY A 1 561 ? -25.716 -23.443 14.011 1.00 95.44 561 GLY A C 1
ATOM 4313 O O . GLY A 1 561 ? -26.249 -22.692 14.828 1.00 95.44 561 GLY A O 1
ATOM 4314 N N . LEU A 1 562 ? -24.468 -23.238 13.579 1.00 98.00 562 LEU A N 1
ATOM 4315 C CA . LEU A 1 562 ? -23.607 -22.166 14.087 1.00 98.00 562 LEU A CA 1
ATOM 4316 C C . LEU A 1 562 ? -22.816 -21.504 12.954 1.00 98.00 562 LEU A C 1
ATOM 4318 O O . LEU A 1 562 ? -22.060 -22.166 12.257 1.00 98.00 562 LEU A O 1
ATOM 4322 N N . ASP A 1 563 ? -22.941 -20.184 12.816 1.00 98.00 563 ASP A N 1
ATOM 4323 C CA . ASP A 1 563 ? -22.179 -19.393 11.838 1.00 98.00 563 ASP A CA 1
ATOM 4324 C C . ASP A 1 563 ? -21.063 -18.583 12.504 1.00 98.00 563 ASP A C 1
ATOM 4326 O O . ASP A 1 563 ? -20.019 -18.341 11.903 1.00 98.00 563 ASP A O 1
ATOM 4330 N N . LEU A 1 564 ? -21.263 -18.161 13.757 1.00 98.38 564 LEU A N 1
ATOM 4331 C CA . LEU A 1 564 ? -20.339 -17.282 14.466 1.00 98.38 564 LEU A CA 1
ATOM 4332 C C . LEU A 1 564 ? -20.096 -17.740 15.908 1.00 98.38 564 LEU A C 1
ATOM 4334 O O . LEU A 1 564 ? -20.990 -17.707 16.750 1.00 98.38 564 LEU A O 1
ATOM 4338 N N . LEU A 1 565 ? -18.849 -18.064 16.235 1.00 98.69 565 LEU A N 1
ATOM 4339 C CA . LEU A 1 565 ? -18.401 -18.229 17.616 1.00 98.69 565 LEU A CA 1
ATOM 4340 C C . LEU A 1 565 ? -17.729 -16.943 18.110 1.00 98.69 565 LEU A C 1
ATOM 4342 O O . LEU A 1 565 ? -16.704 -16.537 17.567 1.00 98.69 565 LEU A O 1
ATOM 4346 N N . VAL A 1 566 ? -18.249 -16.330 19.175 1.00 98.44 566 VAL A N 1
ATOM 4347 C CA . VAL A 1 566 ? -17.637 -15.168 19.836 1.00 98.44 566 VAL A CA 1
ATOM 4348 C C . VAL A 1 566 ? -17.015 -15.581 21.173 1.00 98.44 566 VAL A C 1
ATOM 4350 O O . VAL A 1 566 ? -17.693 -15.726 22.198 1.00 98.44 566 VAL A O 1
ATOM 4353 N N . ASN A 1 567 ? -15.690 -15.717 21.177 1.00 97.94 567 ASN A N 1
ATOM 4354 C CA . ASN A 1 567 ? -14.891 -15.977 22.373 1.00 97.94 567 ASN A CA 1
ATOM 4355 C C . ASN A 1 567 ? -14.558 -14.661 23.078 1.00 97.94 567 ASN A C 1
ATOM 4357 O O . ASN A 1 567 ? -13.546 -14.019 22.796 1.00 97.94 567 ASN A O 1
ATOM 4361 N N . ASN A 1 568 ? -15.441 -14.251 23.982 1.00 95.81 568 ASN A N 1
ATOM 4362 C CA . ASN A 1 568 ? -15.340 -13.037 24.780 1.00 95.81 568 ASN A CA 1
ATOM 4363 C C . ASN A 1 568 ? -15.146 -13.309 26.280 1.00 95.81 568 ASN A C 1
ATOM 4365 O O . ASN A 1 568 ? -14.626 -12.437 26.977 1.00 95.81 568 ASN A O 1
ATOM 4369 N N . ALA A 1 569 ? -15.535 -14.485 26.785 1.00 91.88 569 ALA A N 1
ATOM 4370 C CA . ALA A 1 569 ? -15.331 -14.825 28.190 1.00 91.88 569 ALA A CA 1
ATOM 4371 C C . ALA A 1 569 ? -13.861 -14.638 28.595 1.00 91.88 569 ALA A C 1
ATOM 4373 O O . ALA A 1 569 ? -12.941 -15.067 27.900 1.00 91.88 569 ALA A O 1
ATOM 4374 N N . GLY A 1 570 ? -13.648 -13.973 29.727 1.00 90.25 570 GLY A N 1
ATOM 4375 C CA . GLY A 1 570 ? -12.312 -13.761 30.244 1.00 90.25 570 GLY A CA 1
ATOM 4376 C C . GLY A 1 570 ? -12.297 -13.170 31.642 1.00 90.25 570 GLY A C 1
ATOM 4377 O O . GLY A 1 570 ? -13.258 -12.542 32.086 1.00 90.25 570 GLY A O 1
ATOM 4378 N N . VAL A 1 571 ? -11.177 -13.375 32.321 1.00 89.12 571 VAL A N 1
ATOM 4379 C CA . VAL A 1 571 ? -10.868 -12.845 33.649 1.00 89.12 571 VAL A CA 1
ATOM 4380 C C . VAL A 1 571 ? -9.542 -12.090 33.614 1.00 89.12 571 VAL A C 1
ATOM 4382 O O . VAL A 1 571 ? -8.696 -12.307 32.741 1.00 89.12 571 VAL A O 1
ATOM 4385 N N . SER A 1 572 ? -9.362 -11.178 34.564 1.00 83.69 572 SER A N 1
ATOM 4386 C CA . SER A 1 572 ? -8.150 -10.372 34.713 1.00 83.69 572 SER A CA 1
ATOM 4387 C C . SER A 1 572 ? -7.658 -10.426 36.158 1.00 83.69 572 SER A C 1
ATOM 4389 O O . SER A 1 572 ? -8.394 -10.798 37.069 1.00 83.69 572 SER A O 1
ATOM 4391 N N . ALA A 1 573 ? -6.415 -10.011 36.378 1.00 78.50 573 ALA A N 1
ATOM 4392 C CA . ALA A 1 573 ? -5.885 -9.716 37.702 1.00 78.50 573 ALA A CA 1
ATOM 4393 C C . ALA A 1 573 ? -5.025 -8.448 37.662 1.00 78.50 573 ALA A C 1
ATOM 4395 O O . ALA A 1 573 ? -4.601 -8.011 36.587 1.00 78.50 573 ALA A O 1
ATOM 4396 N N . HIS A 1 574 ? -4.792 -7.870 38.838 1.00 82.94 574 HIS A N 1
ATOM 4397 C CA . HIS A 1 574 ? -3.884 -6.748 39.050 1.00 82.94 574 HIS A CA 1
ATOM 4398 C C . HIS A 1 574 ? -2.860 -7.088 40.135 1.00 82.94 574 HIS A C 1
ATOM 4400 O O . HIS A 1 574 ? -3.069 -7.994 40.942 1.00 82.94 574 HIS A O 1
ATOM 4406 N N . GLY A 1 575 ? -1.773 -6.324 40.176 1.00 80.19 575 GLY A N 1
ATOM 4407 C CA . GLY A 1 575 ? -0.756 -6.410 41.222 1.00 80.19 575 GLY A CA 1
ATOM 4408 C C . GLY A 1 575 ? 0.575 -6.949 40.711 1.00 80.19 575 GLY A C 1
ATOM 4409 O O . GLY A 1 575 ? 0.701 -7.374 39.563 1.00 80.19 575 GLY A O 1
ATOM 4410 N N . ARG A 1 576 ? 1.603 -6.881 41.556 1.00 83.00 576 ARG A N 1
ATOM 4411 C CA . ARG A 1 576 ? 2.962 -7.275 41.1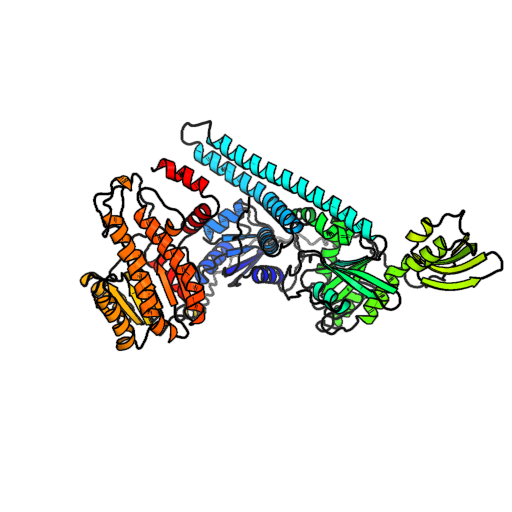78 1.00 83.00 576 ARG A CA 1
ATOM 4412 C C . ARG A 1 576 ? 3.044 -8.782 40.967 1.00 83.00 576 ARG A C 1
ATOM 4414 O O . ARG A 1 576 ? 2.505 -9.561 41.742 1.00 83.00 576 ARG A O 1
ATOM 4421 N N . PHE A 1 577 ? 3.781 -9.176 39.933 1.00 86.56 577 PHE A N 1
ATOM 4422 C CA . PHE A 1 577 ? 3.899 -10.580 39.542 1.00 86.56 577 PHE A CA 1
ATOM 4423 C C . PHE A 1 577 ? 4.545 -11.456 40.628 1.00 86.56 577 PHE A C 1
ATOM 4425 O O . PHE A 1 577 ? 4.096 -12.564 40.866 1.00 86.56 577 PHE A O 1
ATOM 4432 N N . HIS A 1 578 ? 5.571 -10.965 41.328 1.00 86.00 578 HIS A N 1
ATOM 4433 C CA . HIS A 1 578 ? 6.248 -11.748 42.372 1.00 86.00 578 HIS A CA 1
ATOM 4434 C C . HIS A 1 578 ? 5.445 -11.866 43.681 1.00 86.00 578 HIS A C 1
ATOM 4436 O O . HIS A 1 578 ? 5.817 -12.646 44.550 1.00 86.00 578 HIS A O 1
ATOM 4442 N N . GLU A 1 579 ? 4.371 -11.085 43.828 1.00 84.19 579 GLU A N 1
ATOM 4443 C CA . GLU A 1 579 ? 3.469 -11.107 44.987 1.00 84.19 579 GLU A CA 1
ATOM 4444 C C . GLU A 1 579 ? 2.217 -11.960 44.701 1.00 84.19 579 GLU A C 1
ATOM 4446 O O . GLU A 1 579 ? 1.367 -12.127 45.575 1.00 84.19 579 GLU A O 1
ATOM 4451 N N . SER A 1 580 ? 2.063 -12.482 43.476 1.00 82.75 580 SER A N 1
ATOM 4452 C CA . SER A 1 580 ? 0.874 -13.226 43.071 1.00 82.75 580 SER A CA 1
ATOM 4453 C C . SER A 1 580 ? 0.944 -14.709 43.436 1.00 82.75 580 SER A C 1
ATOM 4455 O O . SER A 1 580 ? 2.005 -15.331 43.435 1.00 82.75 580 SER A O 1
ATOM 4457 N N . SER A 1 581 ? -0.218 -15.298 43.742 1.00 84.31 581 SER A N 1
ATOM 4458 C CA . SER A 1 581 ? -0.325 -16.751 43.904 1.00 84.31 581 SER A CA 1
ATOM 4459 C C . SER A 1 581 ? 0.006 -17.456 42.579 1.00 84.31 581 SER A C 1
ATOM 4461 O O . SER A 1 581 ? -0.517 -17.041 41.538 1.00 84.31 581 SER A O 1
ATOM 4463 N N . PRO A 1 582 ? 0.771 -18.566 42.593 1.00 78.56 582 PRO A N 1
ATOM 4464 C CA . PRO A 1 582 ? 1.022 -19.380 41.401 1.00 78.56 582 PRO A CA 1
ATOM 4465 C C . PRO A 1 582 ? -0.254 -19.826 40.667 1.00 78.56 582 PRO A C 1
ATOM 4467 O O . PRO A 1 582 ? -0.242 -20.009 39.448 1.00 78.56 582 PRO A O 1
ATOM 4470 N N . ASP A 1 583 ? -1.372 -19.969 41.384 1.00 87.06 583 ASP A N 1
ATOM 4471 C CA . ASP A 1 583 ? -2.650 -20.397 40.807 1.00 87.06 583 ASP A CA 1
ATOM 4472 C C . ASP A 1 583 ? -3.349 -19.299 40.002 1.00 87.06 583 ASP A C 1
ATOM 4474 O O . ASP A 1 583 ? -4.156 -19.600 39.123 1.00 87.06 583 ASP A O 1
ATOM 4478 N N . ARG A 1 584 ? -2.996 -18.026 40.225 1.00 87.19 584 ARG A N 1
ATOM 4479 C CA . ARG A 1 584 ? -3.577 -16.888 39.503 1.00 87.19 584 ARG A CA 1
ATOM 4480 C C . ARG A 1 584 ? -3.320 -16.994 38.000 1.00 87.19 584 ARG A C 1
ATOM 4482 O O . ARG A 1 584 ? -4.243 -16.823 37.205 1.00 87.19 584 ARG A O 1
ATOM 4489 N N . LEU A 1 585 ? -2.080 -17.296 37.603 1.00 89.44 585 LEU A N 1
ATOM 4490 C CA . LEU A 1 585 ? -1.733 -17.467 36.191 1.00 89.44 585 LEU A CA 1
ATOM 4491 C C . LEU A 1 585 ? -2.491 -18.649 35.580 1.00 89.44 585 LEU A C 1
ATOM 4493 O O . LEU A 1 585 ? -3.036 -18.511 34.487 1.00 89.44 585 LEU A O 1
ATOM 4497 N N . ARG A 1 586 ? -2.569 -19.781 36.296 1.00 92.31 586 ARG A N 1
ATOM 4498 C CA . ARG A 1 586 ? -3.302 -20.971 35.836 1.00 92.31 586 ARG A CA 1
ATOM 4499 C C . ARG A 1 586 ? -4.769 -20.649 35.580 1.00 92.31 586 ARG A C 1
ATOM 4501 O O . ARG A 1 586 ? -5.245 -20.902 34.486 1.00 92.31 586 ARG A O 1
ATOM 4508 N N . GLN A 1 587 ? -5.447 -20.010 36.531 1.00 91.56 587 GLN A N 1
ATOM 4509 C CA . GLN A 1 587 ? -6.861 -19.642 36.405 1.00 91.56 587 GLN A CA 1
ATOM 4510 C C . GLN A 1 587 ? -7.122 -18.683 35.235 1.00 91.56 587 GLN A C 1
ATOM 4512 O O . GLN A 1 587 ? -8.096 -18.850 34.502 1.00 91.56 587 GLN A O 1
ATOM 4517 N N . ILE A 1 588 ? -6.247 -17.693 35.025 1.00 92.94 588 ILE A N 1
ATOM 4518 C CA . ILE A 1 588 ? -6.372 -16.770 33.888 1.00 92.94 588 ILE A CA 1
ATOM 4519 C C . ILE A 1 588 ? -6.169 -17.514 32.563 1.00 92.94 588 ILE A C 1
ATOM 4521 O O . ILE A 1 588 ? -6.933 -17.287 31.627 1.00 92.94 588 ILE A O 1
ATOM 4525 N N . MET A 1 589 ? -5.170 -18.394 32.467 1.00 95.56 589 MET A N 1
ATOM 4526 C CA . MET A 1 589 ? -4.927 -19.198 31.263 1.00 95.56 589 MET A CA 1
ATOM 4527 C C . MET A 1 589 ? -6.074 -20.177 30.985 1.00 95.56 589 MET A C 1
ATOM 4529 O O . MET A 1 589 ? -6.484 -20.306 29.832 1.00 95.56 589 MET A O 1
ATOM 4533 N N . GLU A 1 590 ? -6.632 -20.791 32.028 1.00 96.56 590 GLU A N 1
ATOM 4534 C CA . GLU A 1 590 ? -7.764 -21.718 31.947 1.00 96.56 590 GLU A CA 1
ATOM 4535 C C . GLU A 1 590 ? -8.966 -21.078 31.255 1.00 96.56 590 GLU A C 1
ATOM 4537 O O . GLU A 1 590 ? -9.486 -21.605 30.275 1.00 96.56 590 GLU A O 1
ATOM 4542 N N . VAL A 1 591 ? -9.358 -19.883 31.703 1.00 94.69 591 VAL A N 1
ATOM 4543 C CA . VAL A 1 591 ? -10.525 -19.184 31.153 1.00 94.69 591 VAL A CA 1
ATOM 4544 C C . VAL A 1 591 ? -10.200 -18.483 29.831 1.00 94.69 591 VAL A C 1
ATOM 4546 O O . VAL A 1 591 ? -10.958 -18.593 28.871 1.00 94.69 591 VAL A O 1
ATOM 4549 N N . ASN A 1 592 ? -9.096 -17.732 29.759 1.00 95.88 592 ASN A N 1
ATOM 4550 C CA . ASN A 1 592 ? -8.833 -16.840 28.623 1.00 95.88 592 ASN A CA 1
ATOM 4551 C C . ASN A 1 592 ? -8.241 -17.562 27.406 1.00 95.88 592 ASN A C 1
ATOM 4553 O O . ASN A 1 592 ? -8.266 -16.998 26.310 1.00 95.88 592 ASN A O 1
ATOM 4557 N N . VAL A 1 593 ? -7.646 -18.746 27.600 1.00 97.69 593 VAL A N 1
ATOM 4558 C CA . VAL A 1 593 ? -6.893 -19.460 26.559 1.00 97.69 593 VAL A CA 1
ATOM 4559 C C . VAL A 1 593 ? -7.413 -20.876 26.379 1.00 97.69 593 VAL A C 1
ATOM 4561 O O . VAL A 1 593 ? -7.899 -21.174 25.292 1.00 97.69 593 VAL A O 1
ATOM 4564 N N . PHE A 1 594 ? -7.339 -21.737 27.400 1.00 98.06 594 PHE A N 1
ATOM 4565 C CA . PHE A 1 594 ? -7.689 -23.154 27.245 1.00 98.06 594 PHE A CA 1
ATOM 4566 C C . PHE A 1 594 ? -9.171 -23.335 26.916 1.00 98.06 594 PHE A C 1
ATOM 4568 O O . PHE A 1 594 ? -9.485 -23.918 25.882 1.00 98.06 594 PHE A O 1
ATOM 4575 N N . ALA A 1 595 ? -10.074 -22.717 27.680 1.00 97.75 595 ALA A N 1
ATOM 4576 C CA . ALA A 1 595 ? -11.506 -22.760 27.395 1.00 97.75 595 ALA A CA 1
ATOM 4577 C C . ALA A 1 595 ? -11.853 -22.235 25.989 1.00 97.75 595 ALA A C 1
ATOM 4579 O O . ALA A 1 595 ? -12.663 -22.838 25.286 1.00 97.75 595 ALA A O 1
ATOM 4580 N N . ALA A 1 596 ? -11.222 -21.139 25.548 1.00 97.81 596 ALA A N 1
ATOM 4581 C CA . ALA A 1 596 ? -11.430 -20.593 24.206 1.00 97.81 596 ALA A CA 1
ATOM 4582 C C . ALA A 1 596 ? -10.900 -21.539 23.114 1.00 97.81 596 ALA A C 1
ATOM 4584 O O . ALA A 1 596 ? -11.592 -21.785 22.130 1.00 97.81 596 ALA A O 1
ATOM 4585 N N . ALA A 1 597 ? -9.700 -22.096 23.288 1.00 98.25 597 ALA A N 1
ATOM 4586 C CA . ALA A 1 597 ? -9.093 -23.037 22.349 1.00 98.25 597 ALA A CA 1
ATOM 4587 C C . ALA A 1 597 ? -9.924 -24.319 22.205 1.00 98.25 597 ALA A C 1
ATOM 4589 O O . ALA A 1 597 ? -10.186 -24.778 21.092 1.00 98.25 597 ALA A O 1
ATOM 4590 N N . GLU A 1 598 ? -10.370 -24.873 23.331 1.00 98.50 598 GLU A N 1
ATOM 4591 C CA . GLU A 1 598 ? -11.209 -26.065 23.368 1.00 98.50 598 GLU A CA 1
ATOM 4592 C C . GLU A 1 598 ? -12.568 -25.808 22.720 1.00 98.50 598 GLU A C 1
ATOM 4594 O O . GLU A 1 598 ? -12.993 -26.606 21.886 1.00 98.50 598 GLU A O 1
ATOM 4599 N N . LEU A 1 599 ? -13.202 -24.666 23.011 1.00 98.31 599 LEU A N 1
ATOM 4600 C CA . LEU A 1 599 ? -14.474 -24.300 22.394 1.00 98.31 599 LEU A CA 1
ATOM 4601 C C . LEU A 1 599 ? -14.344 -24.089 20.881 1.00 98.31 599 LEU A C 1
ATOM 4603 O O . LEU A 1 599 ? -15.223 -24.514 20.141 1.00 98.31 599 LEU A O 1
ATOM 4607 N N . ILE A 1 600 ? -13.249 -23.488 20.397 1.00 98.50 600 ILE A N 1
ATOM 4608 C CA . ILE A 1 600 ? -12.983 -23.367 18.953 1.00 98.50 600 ILE A CA 1
ATOM 4609 C C . ILE A 1 600 ? -12.887 -24.750 18.315 1.00 98.50 600 ILE A C 1
ATOM 4611 O O . ILE A 1 600 ? -13.547 -25.012 17.309 1.00 98.50 600 ILE A O 1
ATOM 4615 N N . ARG A 1 601 ? -12.084 -25.643 18.901 1.00 98.19 601 ARG A N 1
ATOM 4616 C CA . ARG A 1 601 ? -11.894 -27.007 18.395 1.00 98.19 601 ARG A CA 1
ATOM 4617 C C . ARG A 1 601 ? -13.218 -27.772 18.349 1.00 98.19 601 ARG A C 1
ATOM 4619 O O . ARG A 1 601 ? -13.5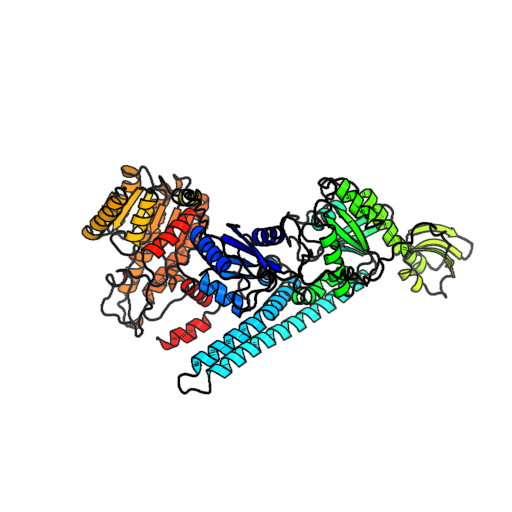02 -28.433 17.357 1.00 98.19 601 ARG A O 1
ATOM 4626 N N . GLU A 1 602 ? -14.025 -27.664 19.401 1.00 98.38 602 GLU A N 1
ATOM 4627 C CA . GLU A 1 602 ? -15.331 -28.323 19.514 1.00 98.38 602 GLU A CA 1
ATOM 4628 C C . GLU A 1 602 ? -16.388 -27.711 18.575 1.00 98.38 602 GLU A C 1
ATOM 4630 O O . GLU A 1 602 ? -17.216 -28.442 18.040 1.00 98.38 602 GLU A O 1
ATOM 4635 N N . ALA A 1 603 ? -16.345 -26.397 18.327 1.00 98.19 603 ALA A N 1
ATOM 4636 C CA . ALA A 1 603 ? -17.276 -25.692 17.441 1.00 98.19 603 ALA A CA 1
ATOM 4637 C C . ALA A 1 603 ? -16.920 -25.803 15.950 1.00 98.19 603 ALA A C 1
ATOM 4639 O O . ALA A 1 603 ? -17.783 -25.584 15.104 1.00 98.19 603 ALA A O 1
ATOM 4640 N N . THR A 1 604 ? -15.664 -26.119 15.617 1.00 98.00 604 THR A N 1
ATOM 4641 C CA . THR A 1 604 ? -15.160 -26.140 14.231 1.00 98.00 604 THR A CA 1
ATOM 4642 C C . THR A 1 604 ? -16.011 -26.998 13.285 1.00 98.00 604 THR A C 1
ATOM 4644 O O . THR A 1 604 ? -16.311 -26.501 12.202 1.00 98.00 604 THR A O 1
ATOM 4647 N N . PRO A 1 605 ? -16.461 -28.218 13.650 1.00 97.12 605 PRO A N 1
ATOM 4648 C CA . PRO A 1 605 ? -17.344 -29.003 12.786 1.00 97.12 605 PRO A CA 1
ATOM 4649 C C . PRO A 1 605 ? -18.650 -28.273 12.442 1.00 97.12 605 PRO A C 1
ATOM 4651 O O . PRO A 1 605 ? -18.999 -28.192 11.273 1.00 97.12 605 PRO A O 1
ATOM 4654 N N . LEU A 1 606 ? -19.311 -27.659 13.433 1.00 96.81 606 LEU A N 1
ATOM 4655 C CA . LEU A 1 606 ? -20.551 -26.901 13.217 1.00 96.81 606 LEU A CA 1
ATOM 4656 C C . LEU A 1 606 ? -20.317 -25.634 12.383 1.00 96.81 606 LEU A C 1
ATOM 4658 O O . LEU A 1 606 ? -21.139 -25.285 11.546 1.00 96.81 606 LEU A O 1
ATOM 4662 N N . LEU A 1 607 ? -19.192 -24.945 12.599 1.00 97.94 607 LEU A N 1
ATOM 4663 C CA . LEU A 1 607 ? -18.832 -23.747 11.834 1.00 97.94 607 LEU A CA 1
ATOM 4664 C C . LEU A 1 607 ? -18.497 -24.071 10.373 1.00 97.94 607 LEU A C 1
ATOM 4666 O O . LEU A 1 607 ? -18.760 -23.248 9.503 1.00 97.94 607 LEU A O 1
ATOM 4670 N N . ALA A 1 608 ? -17.913 -25.242 10.106 1.00 96.75 608 ALA A N 1
ATOM 4671 C CA . ALA A 1 608 ? -17.553 -25.691 8.761 1.00 96.75 608 ALA A CA 1
ATOM 4672 C C . ALA A 1 608 ? -18.769 -26.127 7.922 1.00 96.75 608 ALA A C 1
ATOM 4674 O O . ALA A 1 608 ? -18.685 -26.152 6.698 1.00 96.75 608 ALA A O 1
ATOM 4675 N N . GLU A 1 609 ? -19.904 -26.435 8.559 1.00 95.31 609 GLU A N 1
ATOM 4676 C CA . GLU A 1 609 ? -21.189 -26.650 7.874 1.00 95.31 609 GLU A CA 1
ATOM 4677 C C . GLU A 1 609 ? -21.795 -25.338 7.340 1.00 95.31 609 GLU A C 1
ATOM 4679 O O . GLU A 1 609 ? -22.717 -25.367 6.526 1.00 95.31 609 GLU A O 1
ATOM 4684 N N . SER A 1 610 ? -21.293 -24.184 7.792 1.00 92.50 610 SER A N 1
ATOM 4685 C CA . SER A 1 610 ? -21.728 -22.865 7.342 1.00 92.50 610 SER A CA 1
ATOM 4686 C C . SER A 1 610 ? -20.804 -22.291 6.271 1.00 92.50 610 SER A C 1
ATOM 4688 O O . SER A 1 610 ? -19.608 -22.103 6.494 1.00 92.50 610 SER A O 1
ATOM 4690 N N . ASP A 1 611 ? -21.385 -21.822 5.165 1.00 88.06 611 ASP A N 1
ATOM 4691 C CA . ASP A 1 611 ? -20.687 -21.044 4.126 1.00 88.06 611 ASP A CA 1
ATOM 4692 C C . ASP A 1 611 ? -20.077 -19.731 4.661 1.00 88.06 611 ASP A C 1
ATOM 4694 O O . ASP A 1 611 ? -19.288 -19.053 3.992 1.00 88.06 611 ASP A O 1
ATOM 4698 N N . ARG A 1 612 ? -20.482 -19.324 5.870 1.00 89.69 612 ARG A N 1
ATOM 4699 C CA . ARG A 1 612 ? -20.095 -18.071 6.523 1.00 89.69 612 ARG A CA 1
ATOM 4700 C C . ARG A 1 612 ? -19.438 -18.285 7.884 1.00 89.69 612 ARG A C 1
ATOM 4702 O O . ARG A 1 612 ? -19.287 -17.307 8.614 1.00 89.69 612 ARG A O 1
ATOM 4709 N N . GLY A 1 613 ? -18.989 -19.507 8.184 1.00 96.06 613 GLY A N 1
ATOM 4710 C CA . GLY A 1 613 ? -18.336 -19.858 9.442 1.00 96.06 613 GLY A CA 1
ATOM 4711 C C . GLY A 1 613 ? -17.265 -18.847 9.867 1.00 96.06 613 GLY A C 1
ATOM 4712 O O . GLY A 1 613 ? -16.396 -18.457 9.078 1.00 96.06 613 GLY A O 1
ATOM 4713 N N . CYS A 1 614 ? -17.328 -18.393 11.118 1.00 98.06 614 CYS A N 1
ATOM 4714 C CA . CYS A 1 614 ? -16.402 -17.416 11.676 1.00 98.06 614 CYS A CA 1
ATOM 4715 C C . CYS A 1 614 ? -16.152 -17.639 13.175 1.00 98.06 614 CYS A C 1
ATOM 4717 O O . CYS A 1 614 ? -17.072 -17.832 13.967 1.00 98.06 614 CYS A O 1
ATOM 4719 N N . VAL A 1 615 ? -14.894 -17.506 13.588 1.00 98.56 615 VAL A N 1
ATOM 4720 C CA . VAL A 1 615 ? -14.467 -17.390 14.985 1.00 98.56 615 VAL A CA 1
ATOM 4721 C C . VAL A 1 615 ? -14.022 -15.953 15.241 1.00 98.56 615 VAL A C 1
ATOM 4723 O O . VAL A 1 615 ? -13.146 -15.437 14.551 1.00 98.56 615 VAL A O 1
ATOM 4726 N N . ALA A 1 616 ? -14.596 -15.302 16.247 1.00 98.06 616 ALA A N 1
ATOM 4727 C CA . ALA A 1 616 ? -14.207 -13.978 16.717 1.00 98.06 616 ALA A CA 1
ATOM 4728 C C . ALA A 1 616 ? -13.628 -14.076 18.136 1.00 98.06 616 ALA A C 1
ATOM 4730 O O . ALA A 1 616 ? -14.358 -14.240 19.114 1.00 98.06 616 ALA A O 1
ATOM 4731 N N . ASN A 1 617 ? -12.307 -13.949 18.253 1.00 98.00 617 ASN A N 1
ATOM 4732 C CA . ASN A 1 617 ? -11.593 -13.975 19.527 1.00 98.00 617 ASN A CA 1
ATOM 4733 C C . ASN A 1 617 ? -11.402 -12.555 20.064 1.00 98.00 617 ASN A C 1
ATOM 4735 O O . ASN A 1 617 ? -10.731 -11.732 19.438 1.00 98.00 617 ASN A O 1
ATOM 4739 N N . VAL A 1 618 ? -11.950 -12.265 21.244 1.00 95.25 618 VAL A N 1
ATOM 4740 C CA . VAL A 1 618 ? -11.790 -10.968 21.912 1.00 95.25 618 VAL A CA 1
ATOM 4741 C C . VAL A 1 618 ? -10.507 -10.963 22.748 1.00 95.25 618 VAL A C 1
ATOM 4743 O O . VAL A 1 618 ? -10.425 -11.455 23.879 1.00 95.25 618 VAL A O 1
ATOM 4746 N N . GLY A 1 619 ? -9.469 -10.384 22.159 1.00 92.50 619 GLY A N 1
ATOM 4747 C CA . GLY A 1 619 ? -8.156 -10.161 22.742 1.00 92.50 619 GLY A CA 1
ATOM 4748 C C . GLY A 1 619 ? -8.079 -8.893 23.595 1.00 92.50 619 GLY A C 1
ATOM 4749 O O . GLY A 1 619 ? -8.940 -8.607 24.426 1.00 92.50 619 GLY A O 1
ATOM 4750 N N . SER A 1 620 ? -6.975 -8.167 23.440 1.00 90.69 620 SER A N 1
ATOM 4751 C CA . SER A 1 620 ? -6.685 -6.891 24.098 1.00 90.69 620 SER A CA 1
ATOM 4752 C C . SER A 1 620 ? -5.470 -6.260 23.418 1.00 90.69 620 SER A C 1
ATOM 4754 O O . SER A 1 620 ? -4.610 -6.991 22.931 1.00 90.69 620 SER A O 1
ATOM 4756 N N . ILE A 1 621 ? -5.300 -4.935 23.461 1.00 86.44 621 ILE A N 1
ATOM 4757 C CA . ILE A 1 621 ? -4.018 -4.319 23.057 1.00 86.44 621 ILE A CA 1
ATOM 4758 C C . ILE A 1 621 ? -2.824 -4.848 23.879 1.00 86.44 621 ILE A C 1
ATOM 4760 O O . ILE A 1 621 ? -1.687 -4.806 23.418 1.00 86.44 621 ILE A O 1
ATOM 4764 N N . LEU A 1 622 ? -3.073 -5.409 25.072 1.00 87.62 622 LEU A N 1
ATOM 4765 C CA . LEU A 1 622 ? -2.058 -6.066 25.902 1.00 87.62 622 LEU A CA 1
ATOM 4766 C C . LEU A 1 622 ? -1.595 -7.421 25.327 1.00 87.62 622 LEU A C 1
ATOM 4768 O O . LEU A 1 622 ? -0.687 -8.023 25.883 1.00 87.62 622 LEU A O 1
ATOM 4772 N N . ALA A 1 623 ? -2.168 -7.886 24.209 1.00 86.31 623 ALA A N 1
ATOM 4773 C CA . ALA A 1 623 ? -1.638 -8.993 23.404 1.00 86.31 623 ALA A CA 1
ATOM 4774 C C . ALA A 1 623 ? -0.409 -8.601 22.560 1.00 86.31 623 ALA A C 1
ATOM 4776 O O . ALA A 1 623 ? 0.204 -9.457 21.924 1.00 86.31 623 ALA A O 1
ATOM 4777 N N . TRP A 1 624 ? -0.089 -7.304 22.507 1.00 85.44 624 TRP A N 1
ATOM 4778 C CA . TRP A 1 624 ? 1.004 -6.750 21.706 1.00 85.44 624 TRP A CA 1
ATOM 4779 C C . TRP A 1 624 ? 2.175 -6.258 22.552 1.00 85.44 624 TRP A C 1
ATOM 4781 O O . TRP A 1 624 ? 3.326 -6.351 22.131 1.00 85.44 624 TRP A O 1
ATOM 4791 N N . ARG A 1 625 ? 1.908 -5.770 23.769 1.00 86.81 625 ARG A N 1
ATOM 4792 C CA . ARG A 1 625 ? 2.937 -5.432 24.762 1.00 86.81 625 ARG A CA 1
ATOM 4793 C C . ARG A 1 625 ? 2.437 -5.759 26.161 1.00 86.81 625 ARG A C 1
ATOM 4795 O O . ARG A 1 625 ? 1.354 -5.325 26.548 1.00 86.81 625 ARG A O 1
ATOM 4802 N N . GLY A 1 626 ? 3.257 -6.485 26.918 1.00 86.25 626 GLY A N 1
ATOM 4803 C CA . GLY A 1 626 ? 3.014 -6.715 28.335 1.00 86.25 626 GLY A CA 1
ATOM 4804 C C . GLY A 1 626 ? 3.153 -5.420 29.128 1.00 86.25 626 GLY A C 1
ATOM 4805 O O . GLY A 1 626 ? 4.080 -4.644 28.902 1.00 86.25 626 GLY A O 1
ATOM 4806 N N . VAL A 1 627 ? 2.226 -5.193 30.051 1.00 83.56 627 VAL A N 1
ATOM 4807 C CA . VAL A 1 627 ? 2.233 -4.029 30.945 1.00 83.56 627 VAL A CA 1
ATOM 4808 C C . VAL A 1 627 ? 2.517 -4.517 32.371 1.00 83.56 627 VAL A C 1
ATOM 4810 O O . VAL A 1 627 ? 1.950 -5.545 32.765 1.00 83.56 627 VAL A O 1
ATOM 4813 N N . PRO A 1 628 ? 3.361 -3.815 33.160 1.00 82.75 628 PRO A N 1
ATOM 4814 C CA . PRO A 1 628 ? 3.554 -4.119 34.573 1.00 82.75 628 PRO A CA 1
ATOM 4815 C C . PRO A 1 628 ? 2.217 -4.216 35.314 1.00 82.75 628 PRO A C 1
ATOM 4817 O O . PRO A 1 628 ? 1.209 -3.647 34.898 1.00 82.75 628 PRO A O 1
ATOM 4820 N N . HIS A 1 629 ? 2.193 -4.966 36.410 1.00 84.62 629 HIS A N 1
ATOM 4821 C CA . HIS A 1 629 ? 0.990 -5.227 37.208 1.00 84.62 629 HIS A CA 1
ATOM 4822 C C . HIS A 1 629 ? -0.173 -5.954 36.493 1.00 84.62 629 HIS A C 1
ATOM 4824 O O . HIS A 1 629 ? -1.241 -6.117 37.080 1.00 84.62 629 HIS A O 1
ATOM 4830 N N . LYS A 1 630 ? 0.009 -6.376 35.233 1.00 87.31 630 LYS A N 1
ATOM 4831 C CA . LYS A 1 630 ? -0.951 -7.163 34.436 1.00 87.31 630 LYS A CA 1
ATOM 4832 C C . LYS A 1 630 ? -0.244 -8.296 33.685 1.00 87.31 630 LYS A C 1
ATOM 4834 O O . LYS A 1 630 ? -0.607 -8.603 32.547 1.00 87.31 630 LYS A O 1
ATOM 4839 N N . ALA A 1 631 ? 0.801 -8.873 34.275 1.00 89.00 631 ALA A N 1
ATOM 4840 C CA . ALA A 1 631 ? 1.678 -9.830 33.601 1.00 89.00 631 ALA A CA 1
ATOM 4841 C C . ALA A 1 631 ? 0.914 -11.082 33.143 1.00 89.00 631 ALA A C 1
ATOM 4843 O O . ALA A 1 631 ? 0.964 -11.439 31.969 1.00 89.00 631 ALA A O 1
ATOM 4844 N N . GLU A 1 632 ? 0.135 -11.685 34.040 1.00 90.69 632 GLU A N 1
ATOM 4845 C CA . GLU A 1 632 ? -0.632 -12.908 33.797 1.00 90.69 632 GLU A CA 1
ATOM 4846 C C . GLU A 1 632 ? -1.746 -12.683 32.766 1.00 90.69 632 GLU A C 1
ATOM 4848 O O . GLU A 1 632 ? -1.928 -13.473 31.839 1.00 90.69 632 GLU A O 1
ATOM 4853 N N . TYR A 1 633 ? -2.454 -11.551 32.869 1.00 90.12 633 TYR A N 1
ATOM 4854 C CA . TYR A 1 633 ? -3.464 -11.165 31.884 1.00 90.12 633 TYR A CA 1
ATOM 4855 C C . TYR A 1 633 ? -2.842 -10.916 30.505 1.00 90.12 633 TYR A C 1
ATOM 4857 O O . TYR A 1 633 ? -3.341 -11.440 29.508 1.00 90.12 633 TYR A O 1
ATOM 4865 N N . SER A 1 634 ? -1.729 -10.175 30.443 1.00 91.62 634 SER A N 1
ATOM 4866 C CA . SER A 1 634 ? -1.000 -9.934 29.192 1.00 91.62 634 SER A CA 1
ATOM 4867 C C . SER A 1 634 ? -0.577 -11.260 28.562 1.00 91.62 634 SER A C 1
ATOM 4869 O O . SER A 1 634 ? -0.898 -11.497 27.402 1.00 91.62 634 SER A O 1
ATOM 4871 N N . ALA A 1 635 ? 0.037 -12.166 29.333 1.00 93.75 635 ALA A N 1
ATOM 4872 C CA . ALA A 1 635 ? 0.444 -13.489 28.858 1.00 93.75 635 ALA A CA 1
ATOM 4873 C C . ALA A 1 635 ? -0.723 -14.256 28.213 1.00 93.75 635 ALA A C 1
ATOM 4875 O O . ALA A 1 635 ? -0.588 -14.755 27.096 1.00 93.75 635 ALA A O 1
ATOM 4876 N N . SER A 1 636 ? -1.899 -14.256 28.849 1.00 95.31 636 SER A N 1
ATOM 4877 C CA . SER A 1 636 ? -3.091 -14.907 28.290 1.00 95.31 636 SER A CA 1
ATOM 4878 C C . SER A 1 636 ? -3.563 -14.289 26.969 1.00 95.31 636 SER A C 1
ATOM 4880 O O . SER A 1 636 ? -3.963 -15.001 26.049 1.00 95.31 636 SER A O 1
ATOM 4882 N N . LYS A 1 637 ? -3.476 -12.961 26.825 1.00 94.50 637 LYS A N 1
ATOM 4883 C CA . LYS A 1 637 ? -3.891 -12.262 25.603 1.00 94.50 637 LYS A CA 1
ATOM 4884 C C . LYS A 1 637 ? -2.879 -12.433 24.469 1.00 94.50 637 LYS A C 1
ATOM 4886 O O . LYS A 1 637 ? -3.300 -12.589 23.325 1.00 94.50 637 LYS A O 1
ATOM 4891 N N . PHE A 1 638 ? -1.582 -12.505 24.776 1.00 95.62 638 PHE A N 1
ATOM 4892 C CA . PHE A 1 638 ? -0.552 -12.933 23.822 1.00 95.62 638 PHE A CA 1
ATOM 4893 C C . PHE A 1 638 ? -0.803 -14.364 23.333 1.00 95.62 638 PHE A C 1
ATOM 4895 O O . PHE A 1 638 ? -0.778 -14.603 22.127 1.00 95.62 638 PHE A O 1
ATOM 4902 N N . ALA A 1 639 ? -1.097 -15.297 24.243 1.00 97.56 639 ALA A N 1
ATOM 4903 C CA . ALA A 1 639 ? -1.379 -16.688 23.896 1.00 97.56 639 ALA A CA 1
ATOM 4904 C C . ALA A 1 639 ? -2.624 -16.820 23.004 1.00 97.56 639 ALA A C 1
ATOM 4906 O O . ALA A 1 639 ? -2.567 -17.479 21.969 1.00 97.56 639 ALA A O 1
ATOM 4907 N N . LEU A 1 640 ? -3.721 -16.126 23.334 1.00 97.12 640 LEU A N 1
ATOM 4908 C CA . LEU A 1 640 ? -4.933 -16.127 22.509 1.00 97.12 640 LEU A CA 1
ATOM 4909 C C . LEU A 1 640 ? -4.695 -15.514 21.119 1.00 97.12 640 LEU A C 1
ATOM 4911 O O . LEU A 1 640 ? -5.242 -16.003 20.127 1.00 97.12 640 LEU A O 1
ATOM 4915 N N . ARG A 1 641 ? -3.874 -14.459 21.019 1.00 95.94 641 ARG A N 1
ATOM 4916 C CA . ARG A 1 641 ? -3.479 -13.876 19.727 1.00 95.94 641 ARG A CA 1
ATOM 4917 C C . ARG A 1 641 ? -2.646 -14.857 18.906 1.00 95.94 641 ARG A C 1
ATOM 4919 O O . ARG A 1 641 ? -2.992 -15.102 17.755 1.00 95.94 641 ARG A O 1
ATOM 4926 N N . GLY A 1 642 ? -1.610 -15.448 19.502 1.00 96.75 642 GLY A N 1
ATOM 4927 C CA . GLY A 1 642 ? -0.770 -16.449 18.842 1.00 96.75 642 GLY A CA 1
ATOM 4928 C C . GLY A 1 642 ? -1.581 -17.646 18.346 1.00 96.75 642 GLY A C 1
ATOM 4929 O O . GLY A 1 642 ? -1.440 -18.046 17.194 1.00 96.75 642 GLY A O 1
ATOM 4930 N N . LEU A 1 643 ? -2.511 -18.145 19.168 1.00 97.38 643 LEU A N 1
ATOM 4931 C CA . LEU A 1 643 ? -3.451 -19.190 18.767 1.00 97.38 643 LEU A CA 1
ATOM 4932 C C . LEU A 1 643 ? -4.305 -18.749 17.572 1.00 97.38 643 LEU A C 1
ATOM 4934 O O . LEU A 1 643 ? -4.399 -19.484 16.598 1.00 97.38 643 LEU A O 1
ATOM 4938 N N . SER A 1 644 ? -4.890 -17.545 17.624 1.00 97.38 644 SER A N 1
ATOM 4939 C CA . SER A 1 644 ? -5.734 -17.006 16.544 1.00 97.38 644 SER A CA 1
ATOM 4940 C C . SER A 1 644 ? -4.984 -16.914 15.210 1.00 97.38 644 SER A C 1
ATOM 4942 O O . SER A 1 644 ? -5.563 -17.183 14.161 1.00 97.38 644 SER A O 1
ATOM 4944 N N . GLU A 1 645 ? -3.708 -16.527 15.242 1.00 95.50 645 GLU A N 1
ATOM 4945 C CA . GLU A 1 645 ? -2.858 -16.449 14.049 1.00 95.50 645 GLU A CA 1
ATOM 4946 C C . GLU A 1 645 ? -2.502 -17.832 13.503 1.00 95.50 645 GLU A C 1
ATOM 4948 O O . GLU A 1 645 ? -2.572 -18.031 12.291 1.00 95.50 645 GLU A O 1
ATOM 4953 N N . ALA A 1 646 ? -2.178 -18.783 14.383 1.00 96.50 646 ALA A N 1
ATOM 4954 C CA . ALA A 1 646 ? -1.802 -20.140 14.002 1.00 96.50 646 ALA A CA 1
ATOM 4955 C C . ALA A 1 646 ? -2.964 -20.911 13.356 1.00 96.50 646 ALA A C 1
ATOM 4957 O O . ALA A 1 646 ? -2.792 -21.507 12.297 1.00 96.50 646 ALA A O 1
ATOM 4958 N N . ILE A 1 647 ? -4.163 -20.844 13.943 1.00 97.31 647 ILE A N 1
ATOM 4959 C CA . ILE A 1 647 ? -5.319 -21.615 13.457 1.00 97.31 647 ILE A CA 1
ATOM 4960 C C . ILE A 1 647 ? -5.989 -20.995 12.228 1.00 97.31 647 ILE A C 1
ATOM 4962 O O . ILE A 1 647 ? -6.739 -21.671 11.534 1.00 97.31 647 ILE A O 1
ATOM 4966 N N . ARG A 1 648 ? -5.758 -19.708 11.937 1.00 97.44 648 ARG A N 1
ATOM 4967 C CA . ARG A 1 648 ? -6.401 -19.018 10.808 1.00 97.44 648 ARG A CA 1
ATOM 4968 C C . ARG A 1 648 ? -6.186 -19.725 9.462 1.00 97.44 648 ARG A C 1
ATOM 4970 O O . ARG A 1 648 ? -7.186 -19.998 8.803 1.00 97.44 648 ARG A O 1
ATOM 4977 N N . PRO A 1 649 ? -4.949 -20.018 9.014 1.00 92.56 649 PRO A N 1
ATOM 4978 C CA . PRO A 1 649 ? -4.743 -20.736 7.756 1.00 92.56 649 PRO A CA 1
ATOM 4979 C C . PRO A 1 649 ? -5.270 -22.178 7.794 1.00 92.56 649 PRO A C 1
ATOM 4981 O O . PRO A 1 649 ? -5.626 -22.710 6.744 1.00 92.56 649 PRO A O 1
ATOM 4984 N N . GLU A 1 650 ? -5.336 -22.811 8.969 1.00 95.31 650 GLU A N 1
ATOM 4985 C CA . GLU A 1 650 ? -5.892 -24.161 9.124 1.00 95.31 650 GLU A CA 1
ATOM 4986 C C . GLU A 1 650 ? -7.410 -24.161 8.919 1.00 95.31 650 GLU A C 1
ATOM 4988 O O . GLU A 1 650 ? -7.920 -24.892 8.071 1.00 95.31 650 GLU A O 1
ATOM 4993 N N . LEU A 1 651 ? -8.119 -23.283 9.631 1.00 96.69 651 LEU A N 1
ATOM 4994 C CA . LEU A 1 651 ? -9.574 -23.155 9.568 1.00 96.69 651 LEU A CA 1
ATOM 4995 C C . LEU A 1 651 ? -10.064 -22.555 8.244 1.00 96.69 651 LEU A C 1
ATOM 4997 O O . LEU A 1 651 ? -11.134 -22.932 7.766 1.00 96.69 651 LEU A O 1
ATOM 5001 N N . ALA A 1 652 ? -9.257 -21.718 7.584 1.00 93.62 652 ALA A N 1
ATOM 5002 C CA . ALA A 1 652 ? -9.577 -21.191 6.258 1.00 93.62 652 ALA A CA 1
ATOM 5003 C C . ALA A 1 652 ? -9.780 -22.302 5.211 1.00 93.62 652 ALA A C 1
ATOM 5005 O O . ALA A 1 652 ? -10.602 -22.145 4.309 1.00 93.62 652 ALA A O 1
ATOM 5006 N N . ARG A 1 653 ? -9.092 -23.450 5.343 1.00 92.38 653 ARG A N 1
ATOM 5007 C CA . ARG A 1 653 ? -9.288 -24.618 4.458 1.00 92.38 653 ARG A CA 1
ATOM 5008 C C . ARG A 1 653 ? -10.650 -25.287 4.633 1.00 92.38 653 ARG A C 1
ATOM 5010 O O . ARG A 1 653 ? -11.089 -25.992 3.733 1.00 92.38 653 ARG A O 1
ATOM 5017 N N . LEU A 1 654 ? -11.295 -25.061 5.773 1.00 94.44 654 LEU A N 1
ATOM 5018 C CA . LEU A 1 654 ? -12.636 -25.541 6.096 1.00 94.44 654 LEU A CA 1
ATOM 5019 C C . LEU A 1 654 ? -13.709 -24.468 5.835 1.00 94.44 654 LEU A C 1
ATOM 5021 O O . LEU A 1 654 ? -14.846 -24.637 6.251 1.00 94.44 654 LEU A O 1
ATOM 5025 N N . GLY A 1 655 ? -13.353 -23.341 5.204 1.00 93.62 655 GLY A N 1
ATOM 5026 C CA . GLY A 1 655 ? -14.271 -22.220 4.969 1.00 93.62 655 GLY A CA 1
ATOM 5027 C C . GLY A 1 655 ? -14.513 -21.318 6.187 1.00 93.62 655 GLY A C 1
ATOM 5028 O O . GLY A 1 655 ? -15.272 -20.351 6.087 1.00 93.62 655 GLY A O 1
ATOM 5029 N N . VAL A 1 656 ? -13.837 -21.576 7.314 1.00 97.69 656 VAL A N 1
ATOM 5030 C CA . VAL A 1 656 ? -14.037 -20.861 8.580 1.00 97.69 656 VAL A CA 1
ATOM 5031 C C . VAL A 1 656 ? -13.034 -19.713 8.725 1.00 97.69 656 VAL A C 1
ATOM 5033 O O . VAL A 1 656 ? -11.818 -19.906 8.737 1.00 97.69 656 VAL A O 1
ATOM 5036 N N . HIS A 1 657 ? -13.547 -18.491 8.870 1.00 97.88 657 HIS A N 1
ATOM 5037 C CA . HIS A 1 657 ? -12.746 -17.281 9.082 1.00 97.88 657 HIS A CA 1
ATOM 5038 C C . HIS A 1 657 ? -12.353 -17.100 10.554 1.00 97.88 657 HIS A C 1
ATOM 5040 O O . HIS A 1 657 ? -13.102 -17.481 11.449 1.00 97.88 657 HIS A O 1
ATOM 5046 N N . VAL A 1 658 ? -11.210 -16.463 10.831 1.00 98.12 658 VAL A N 1
ATOM 5047 C CA . VAL A 1 658 ? -10.757 -16.187 12.209 1.00 98.12 658 VAL A CA 1
ATOM 5048 C C . VAL A 1 658 ? -10.379 -14.719 12.377 1.00 98.12 658 VAL A C 1
ATOM 5050 O O . VAL A 1 658 ? -9.341 -14.265 11.884 1.00 98.12 658 VAL A O 1
ATOM 5053 N N . LEU A 1 659 ? -11.182 -13.991 13.148 1.00 97.31 659 LEU A N 1
ATOM 5054 C CA . LEU A 1 659 ? -10.970 -12.598 13.532 1.00 97.31 659 LEU A CA 1
ATOM 5055 C C . LEU A 1 659 ? -10.407 -12.507 14.958 1.00 97.31 659 LEU A C 1
ATOM 5057 O O . LEU A 1 659 ? -10.952 -13.088 15.894 1.00 97.31 659 LEU A O 1
ATOM 5061 N N . HIS A 1 660 ? -9.340 -11.724 15.134 1.00 96.12 660 HIS A N 1
ATOM 5062 C CA . HIS A 1 660 ? -8.831 -11.333 16.451 1.00 96.12 660 HIS A CA 1
ATOM 5063 C C . HIS A 1 660 ? -9.169 -9.862 16.724 1.00 96.12 660 HIS A C 1
ATOM 5065 O O . HIS A 1 660 ? -8.775 -8.977 15.969 1.00 96.12 660 HIS A O 1
ATOM 5071 N N . ALA A 1 661 ? -9.905 -9.571 17.792 1.00 92.62 661 ALA A N 1
ATOM 5072 C CA . ALA A 1 661 ? -10.214 -8.202 18.191 1.00 92.62 661 ALA A CA 1
ATOM 5073 C C . ALA A 1 661 ? -9.262 -7.737 19.300 1.00 92.62 661 ALA A C 1
ATOM 5075 O O . ALA A 1 661 ? -9.147 -8.393 20.329 1.00 92.62 661 ALA A O 1
ATOM 5076 N N . SER A 1 662 ? -8.639 -6.573 19.130 1.00 89.38 662 SER A N 1
ATOM 5077 C CA . SER A 1 662 ? -7.646 -5.993 20.044 1.00 89.38 662 SER A CA 1
ATOM 5078 C C . SER A 1 662 ? -8.182 -4.710 20.708 1.00 89.38 662 SER A C 1
ATOM 5080 O O . SER A 1 662 ? -7.702 -3.616 20.400 1.00 89.38 662 SER A O 1
ATOM 5082 N N . PRO A 1 663 ? -9.196 -4.780 21.597 1.00 85.06 663 PRO A N 1
ATOM 5083 C CA . PRO A 1 663 ? -9.695 -3.599 22.296 1.00 85.06 663 PRO A CA 1
ATOM 5084 C C . PRO A 1 663 ? -8.699 -3.072 23.339 1.00 85.06 663 PRO A C 1
ATOM 5086 O O . PRO A 1 663 ? -8.005 -3.849 24.008 1.00 85.06 663 PRO A O 1
ATOM 5089 N N . ALA A 1 664 ? -8.638 -1.747 23.509 1.00 76.38 664 ALA A N 1
ATOM 5090 C CA . ALA A 1 664 ? -8.004 -1.141 24.681 1.00 76.38 664 ALA A CA 1
ATOM 5091 C C . ALA A 1 664 ? -8.923 -1.197 25.909 1.00 76.38 664 ALA A C 1
ATOM 5093 O O . ALA A 1 664 ? -9.820 -2.035 25.984 1.00 76.38 664 ALA A O 1
ATOM 5094 N N . THR A 1 665 ? -8.688 -0.336 26.902 1.00 71.94 665 THR A N 1
ATOM 5095 C CA . THR A 1 665 ? -9.549 -0.238 28.083 1.00 71.94 665 THR A CA 1
ATOM 5096 C C . THR A 1 665 ? -10.998 -0.010 27.651 1.00 71.94 665 THR A C 1
ATOM 5098 O O . THR A 1 665 ? -11.290 0.891 26.866 1.00 71.94 665 THR A O 1
ATOM 5101 N N . ILE A 1 666 ? -11.902 -0.837 28.164 1.00 68.69 666 ILE A N 1
ATOM 5102 C CA . ILE A 1 666 ? -13.343 -0.723 27.949 1.00 68.69 666 ILE A CA 1
ATOM 5103 C C . ILE A 1 666 ? -13.976 -0.418 29.299 1.00 68.69 666 ILE A C 1
ATOM 5105 O O . ILE A 1 666 ? -13.580 -1.019 30.302 1.00 68.69 666 ILE A O 1
ATOM 5109 N N . ASP A 1 667 ? -14.974 0.460 29.313 1.00 61.28 667 ASP A N 1
ATOM 5110 C CA . ASP A 1 667 ? -15.797 0.739 30.490 1.00 61.28 667 ASP A CA 1
ATOM 5111 C C . ASP A 1 667 ? -16.709 -0.472 30.770 1.00 61.28 667 ASP A C 1
ATOM 5113 O O . ASP A 1 667 ? -17.890 -0.497 30.433 1.00 61.28 667 ASP A O 1
ATOM 5117 N N . THR A 1 668 ? -16.125 -1.543 31.310 1.00 57.88 668 THR A N 1
ATOM 5118 C CA . THR A 1 668 ? -16.799 -2.821 31.576 1.00 57.88 668 THR A CA 1
ATOM 5119 C C . THR A 1 668 ? -16.526 -3.318 32.984 1.00 57.88 668 THR A C 1
ATOM 5121 O O . THR A 1 668 ? -15.457 -3.087 33.548 1.00 57.88 668 THR A O 1
ATOM 5124 N N . ALA A 1 669 ? -17.458 -4.129 33.481 1.00 51.22 669 ALA A N 1
ATOM 5125 C CA . ALA A 1 669 ? -17.355 -4.913 34.710 1.00 51.22 669 ALA A CA 1
ATOM 5126 C C . ALA A 1 669 ? -16.264 -6.011 34.681 1.00 51.22 669 ALA A C 1
ATOM 5128 O O . ALA A 1 669 ? -16.213 -6.854 35.571 1.00 51.22 669 ALA A O 1
ATOM 5129 N N . LEU A 1 670 ? -15.356 -6.036 33.689 1.00 56.72 670 LEU A N 1
ATOM 5130 C CA . LEU A 1 670 ? -14.206 -6.958 33.695 1.00 56.72 670 LEU A CA 1
ATOM 5131 C C . LEU A 1 670 ? -13.367 -6.786 34.977 1.00 56.72 670 LEU A C 1
ATOM 5133 O O . LEU A 1 670 ? -12.767 -7.739 35.468 1.00 56.72 670 LEU A O 1
ATOM 5137 N N . PHE A 1 671 ? -13.371 -5.575 35.541 1.00 52.44 671 PHE A N 1
ATOM 5138 C CA . PHE A 1 671 ? -12.712 -5.234 36.800 1.00 52.44 671 PHE A CA 1
ATOM 5139 C C . PHE A 1 671 ? -13.484 -5.660 38.060 1.00 52.44 671 PHE A C 1
ATOM 5141 O O . PHE A 1 671 ? -12.896 -5.683 39.137 1.00 52.44 671 PHE A O 1
ATOM 5148 N N . ASP A 1 672 ? -14.745 -6.076 37.929 1.00 45.69 672 ASP A N 1
ATOM 5149 C CA . ASP A 1 672 ? -15.534 -6.649 39.030 1.00 45.69 672 ASP A CA 1
ATOM 5150 C C . ASP A 1 672 ? -15.264 -8.159 39.194 1.00 45.69 672 ASP A C 1
ATOM 5152 O O . ASP A 1 672 ? -15.494 -8.736 40.260 1.00 45.69 672 ASP A O 1
ATOM 5156 N N . HIS A 1 673 ? -14.701 -8.792 38.155 1.00 54.06 673 HIS A N 1
ATOM 5157 C CA . HIS A 1 673 ? -14.307 -10.204 38.103 1.00 54.06 673 HIS A CA 1
ATOM 5158 C C . HIS A 1 673 ? -12.786 -10.405 38.206 1.00 54.06 673 HIS A C 1
ATOM 5160 O O . HIS A 1 673 ? -12.217 -11.279 37.545 1.00 54.06 673 HIS A O 1
ATOM 5166 N N . LEU A 1 674 ? -12.111 -9.590 39.021 1.00 57.56 674 LEU A N 1
ATOM 5167 C CA . LEU A 1 674 ? -10.697 -9.802 39.318 1.00 57.56 674 LEU A CA 1
ATOM 5168 C C . LEU A 1 674 ? -10.508 -11.118 40.077 1.00 57.56 674 LEU A C 1
ATOM 5170 O O . LEU A 1 674 ? -11.138 -11.334 41.112 1.00 57.56 674 LEU A O 1
ATOM 5174 N N . VAL A 1 675 ? -9.611 -11.966 39.566 1.00 55.53 675 VAL A N 1
ATOM 5175 C CA . VAL A 1 675 ? -9.202 -13.224 40.220 1.00 55.53 675 VAL A CA 1
ATOM 5176 C C . VAL A 1 675 ? -8.629 -12.954 41.615 1.00 55.53 675 VAL A C 1
ATOM 5178 O O . VAL A 1 675 ? -8.804 -13.751 42.529 1.00 55.53 675 VAL A O 1
ATOM 5181 N N . ASP A 1 676 ? -7.999 -11.791 41.788 1.00 58.97 676 ASP A N 1
ATOM 5182 C CA . ASP A 1 676 ? -7.575 -11.271 43.081 1.00 58.97 676 ASP A CA 1
ATOM 5183 C C . ASP A 1 676 ? -7.974 -9.795 43.209 1.00 58.97 676 ASP A C 1
ATOM 5185 O O . ASP A 1 676 ? -7.574 -8.961 42.390 1.00 58.97 676 ASP A O 1
ATOM 5189 N N . LYS A 1 677 ? -8.782 -9.479 44.226 1.00 56.22 677 LYS A N 1
ATOM 5190 C CA . LYS A 1 677 ? -9.282 -8.122 44.501 1.00 56.22 677 LYS A CA 1
ATOM 5191 C C . LYS A 1 677 ? -8.301 -7.269 45.314 1.00 56.22 677 LYS A C 1
ATOM 5193 O O . LYS A 1 677 ? -8.554 -6.081 45.478 1.00 56.22 677 LYS A O 1
ATOM 5198 N N . HIS A 1 678 ? -7.201 -7.844 45.805 1.00 52.94 678 HIS A N 1
ATOM 5199 C CA . HIS A 1 678 ? -6.226 -7.154 46.658 1.00 52.94 678 HIS A CA 1
ATOM 5200 C C . HIS A 1 678 ? -5.083 -6.481 45.880 1.00 52.94 678 HIS A C 1
ATOM 5202 O O . HIS A 1 678 ? -4.277 -5.763 46.465 1.00 52.94 678 HIS A O 1
ATOM 5208 N N . GLY A 1 679 ? -4.992 -6.698 44.566 1.00 59.62 679 GLY A N 1
ATOM 5209 C CA . GLY A 1 679 ? -3.943 -6.116 43.733 1.00 59.62 679 GLY A CA 1
ATOM 5210 C C . GLY A 1 679 ? -4.240 -4.682 43.292 1.00 59.62 679 GLY A C 1
ATOM 5211 O O . GLY A 1 679 ? -5.219 -4.436 42.589 1.00 59.62 679 GLY A O 1
ATOM 5212 N N . GLU A 1 680 ? -3.346 -3.747 43.617 1.00 63.03 680 GLU A N 1
ATOM 5213 C CA . GLU A 1 680 ? -3.413 -2.357 43.149 1.00 63.03 680 GLU A CA 1
ATOM 5214 C C . GLU A 1 680 ? -2.464 -2.089 41.966 1.00 63.03 680 GLU A C 1
ATOM 5216 O O . GLU A 1 680 ? -1.423 -2.736 41.787 1.00 63.03 680 GLU A O 1
ATOM 5221 N N . ILE A 1 681 ? -2.830 -1.103 41.143 1.00 68.50 681 ILE A N 1
ATOM 5222 C CA . ILE A 1 681 ? -1.965 -0.528 40.107 1.00 68.50 681 ILE A CA 1
ATOM 5223 C C . ILE A 1 681 ? -1.557 0.893 40.522 1.00 68.50 681 ILE A C 1
ATOM 5225 O O . ILE A 1 681 ? -2.426 1.686 40.882 1.00 68.50 681 ILE A O 1
ATOM 5229 N N . PRO A 1 682 ? -0.267 1.269 40.439 1.00 65.44 682 PRO A N 1
ATOM 5230 C CA . PRO A 1 682 ? 0.209 2.572 40.910 1.00 65.44 682 PRO A CA 1
ATOM 5231 C C . PRO A 1 682 ? -0.171 3.759 40.003 1.00 65.44 682 PRO A C 1
ATOM 5233 O O . PRO A 1 682 ? 0.331 4.868 40.181 1.00 65.44 682 PRO A O 1
ATOM 5236 N N . TRP A 1 683 ? -1.055 3.564 39.019 1.00 66.31 683 TRP A N 1
ATOM 5237 C CA . TRP A 1 683 ? -1.517 4.608 38.106 1.00 66.31 683 TRP A CA 1
ATOM 5238 C C . TRP A 1 683 ? -3.026 4.546 37.872 1.00 66.31 683 TRP A C 1
ATOM 5240 O O . TRP A 1 683 ? -3.650 3.485 37.902 1.00 66.31 683 TRP A O 1
ATOM 5250 N N . LYS A 1 684 ? -3.620 5.707 37.570 1.00 63.47 684 LYS A N 1
ATOM 5251 C CA . LYS A 1 684 ? -5.028 5.797 37.167 1.00 63.47 684 LYS A CA 1
ATOM 5252 C C . LYS A 1 684 ? -5.225 5.161 35.794 1.00 63.47 684 LYS A C 1
ATOM 5254 O O . LYS A 1 684 ? -4.492 5.474 34.855 1.00 63.47 684 LYS A O 1
ATOM 5259 N N . GLN A 1 685 ? -6.238 4.305 35.666 1.00 62.53 685 GLN A N 1
ATOM 5260 C CA . GLN A 1 685 ? -6.607 3.771 34.358 1.00 62.53 685 GLN A CA 1
ATOM 5261 C C . GLN A 1 685 ? -7.150 4.887 33.449 1.00 62.53 685 GLN A C 1
ATOM 5263 O O . GLN A 1 685 ? -7.861 5.776 33.928 1.00 62.53 685 GLN A O 1
ATOM 5268 N N . PRO A 1 686 ? -6.837 4.855 32.142 1.00 64.25 686 PRO A N 1
ATOM 5269 C CA . PRO A 1 686 ? -7.485 5.722 31.163 1.00 64.25 686 PRO A CA 1
ATOM 5270 C C . PRO A 1 686 ? -9.000 5.489 31.147 1.00 64.25 686 PRO A C 1
ATOM 5272 O O . PRO A 1 686 ? -9.443 4.370 31.403 1.00 64.25 686 PRO A O 1
ATOM 5275 N N . ARG A 1 687 ? -9.787 6.515 30.786 1.00 64.31 687 ARG A N 1
ATOM 5276 C CA . ARG A 1 687 ? -11.212 6.316 30.463 1.00 64.31 687 ARG A CA 1
ATOM 5277 C C . ARG A 1 687 ? -11.327 5.297 29.330 1.00 64.31 687 ARG A C 1
ATOM 5279 O O . ARG A 1 687 ? -10.639 5.453 28.318 1.00 64.31 687 ARG A O 1
ATOM 5286 N N . GLY A 1 688 ? -12.142 4.266 29.521 1.00 71.00 688 GLY A N 1
ATOM 5287 C CA . GLY A 1 688 ? -12.347 3.237 28.521 1.00 71.00 688 GLY A CA 1
ATOM 5288 C C . GLY A 1 688 ? -13.281 3.696 27.409 1.00 71.00 688 GLY A C 1
ATOM 5289 O O . GLY A 1 688 ? -13.880 4.771 27.452 1.00 71.00 688 GLY A O 1
ATOM 5290 N N . TYR A 1 689 ? -13.385 2.880 26.364 1.00 77.12 689 TYR A N 1
ATOM 5291 C CA . TYR A 1 689 ? -14.440 3.049 25.370 1.00 77.12 689 TYR A CA 1
ATOM 5292 C C . TYR A 1 689 ? -15.765 2.478 25.897 1.00 77.12 689 TYR A C 1
ATOM 5294 O O . TYR A 1 689 ? -15.744 1.471 26.611 1.00 77.12 689 TYR A O 1
ATOM 5302 N N . PRO A 1 690 ? -16.914 3.038 25.476 1.00 83.00 690 PRO A N 1
ATOM 5303 C CA . PRO A 1 690 ? -18.211 2.414 25.705 1.00 83.00 690 PRO A CA 1
ATOM 5304 C C . PRO A 1 690 ? -18.267 1.007 25.078 1.00 83.00 690 PRO A C 1
ATOM 5306 O O . PRO A 1 690 ? -17.849 0.852 23.919 1.00 83.00 690 PRO A O 1
ATOM 5309 N N . PRO A 1 691 ? -18.790 -0.013 25.785 1.00 85.25 691 PRO A N 1
ATOM 5310 C CA . PRO A 1 691 ? -18.897 -1.383 25.277 1.00 85.25 691 PRO A CA 1
ATOM 5311 C C . PRO A 1 691 ? -19.642 -1.492 23.941 1.00 85.25 691 PRO A C 1
ATOM 5313 O O . PRO A 1 691 ? -19.270 -2.296 23.091 1.00 85.25 691 PRO A O 1
ATOM 5316 N N . GLU A 1 692 ? -20.649 -0.649 23.713 1.00 86.19 692 GLU A N 1
ATOM 5317 C CA . GLU A 1 692 ? -21.469 -0.630 22.498 1.00 86.19 692 GLU A CA 1
ATOM 5318 C C . GLU A 1 692 ? -20.643 -0.236 21.273 1.00 86.19 692 GLU A C 1
ATOM 5320 O O . GLU A 1 692 ? -20.789 -0.824 20.202 1.00 86.19 692 GLU A O 1
ATOM 5325 N N . ARG A 1 693 ? -19.729 0.729 21.438 1.00 84.62 693 ARG A N 1
ATOM 5326 C CA . ARG A 1 693 ? -18.828 1.171 20.366 1.00 84.62 693 ARG A CA 1
ATOM 5327 C C . ARG A 1 693 ? -17.829 0.077 20.000 1.00 84.62 693 ARG A C 1
ATOM 5329 O O . ARG A 1 693 ? -17.507 -0.100 18.826 1.00 84.62 693 ARG A O 1
ATOM 5336 N N . VAL A 1 694 ? -17.325 -0.639 21.003 1.00 88.25 694 VAL A N 1
ATOM 5337 C CA . VAL A 1 694 ? -16.395 -1.756 20.799 1.00 88.25 694 VAL A CA 1
ATOM 5338 C C . VAL A 1 694 ? -17.109 -2.906 20.090 1.00 88.25 694 VAL A C 1
ATOM 5340 O O . VAL A 1 694 ? -16.606 -3.408 19.087 1.00 88.25 694 VAL A O 1
ATOM 5343 N N . ALA A 1 695 ? -18.301 -3.273 20.568 1.00 91.81 695 ALA A N 1
ATOM 5344 C CA . ALA A 1 695 ? -19.130 -4.314 19.976 1.00 91.81 695 ALA A CA 1
ATOM 5345 C C . ALA A 1 695 ? -19.439 -4.026 18.503 1.00 91.81 695 ALA A C 1
ATOM 5347 O O . ALA A 1 695 ? -19.253 -4.891 17.653 1.00 91.81 695 ALA A O 1
ATOM 5348 N N . ASP A 1 696 ? -19.833 -2.795 18.183 1.00 87.88 696 ASP A N 1
ATOM 5349 C CA . ASP A 1 696 ? -20.137 -2.386 16.815 1.00 87.88 696 ASP A CA 1
ATOM 5350 C C . ASP A 1 696 ? -18.925 -2.494 15.869 1.00 87.88 696 ASP A C 1
ATOM 5352 O O . ASP A 1 696 ? -19.067 -2.942 14.731 1.00 87.88 696 ASP A O 1
ATOM 5356 N N . ARG A 1 697 ? -17.708 -2.178 16.336 1.00 88.44 697 ARG A N 1
ATOM 5357 C CA . ARG A 1 697 ? -16.482 -2.387 15.541 1.00 88.44 697 ARG A CA 1
ATOM 5358 C C . ARG A 1 697 ? -16.147 -3.859 15.336 1.00 88.44 697 ARG A C 1
ATOM 5360 O O . ARG A 1 697 ? -15.750 -4.233 14.234 1.00 88.44 697 ARG A O 1
ATOM 5367 N N . ILE A 1 698 ? -16.306 -4.691 16.364 1.00 92.88 698 ILE A N 1
ATOM 5368 C CA . ILE A 1 698 ? -16.059 -6.135 16.258 1.00 92.88 698 ILE A CA 1
ATOM 5369 C C . ILE A 1 698 ? -17.053 -6.768 15.278 1.00 92.88 698 ILE A C 1
ATOM 5371 O O . ILE A 1 698 ? -16.630 -7.474 14.368 1.00 92.88 698 ILE A O 1
ATOM 5375 N N . VAL A 1 699 ? -18.348 -6.462 15.406 1.00 93.56 699 VAL A N 1
ATOM 5376 C CA . VAL A 1 699 ? -19.403 -6.994 14.527 1.00 93.56 699 VAL A CA 1
ATOM 5377 C C . VAL A 1 699 ? -19.198 -6.553 13.075 1.00 93.56 699 VAL A C 1
ATOM 5379 O O . VAL A 1 699 ? -19.275 -7.382 12.171 1.00 93.56 699 VAL A O 1
ATOM 5382 N N . ARG A 1 700 ? -18.823 -5.289 12.830 1.00 87.94 700 ARG A N 1
ATOM 5383 C CA . ARG A 1 700 ? -18.431 -4.831 11.484 1.00 87.94 700 ARG A CA 1
ATOM 5384 C C . ARG A 1 700 ? -17.190 -5.549 10.954 1.00 87.94 700 ARG A C 1
ATOM 5386 O O . ARG A 1 700 ? -17.130 -5.876 9.773 1.00 87.94 700 ARG A O 1
ATOM 5393 N N . GLY A 1 701 ? -16.209 -5.818 11.815 1.00 89.81 701 GLY A N 1
ATOM 5394 C CA . GLY A 1 701 ? -15.036 -6.615 11.462 1.00 89.81 701 GLY A CA 1
ATOM 5395 C C . GLY A 1 701 ? -15.391 -8.039 11.041 1.00 89.81 701 GLY A C 1
ATOM 5396 O O . GLY A 1 701 ? -14.843 -8.523 10.054 1.00 89.81 701 GLY A O 1
ATOM 5397 N N . VAL A 1 702 ? -16.336 -8.677 11.739 1.00 93.69 702 VAL A N 1
ATOM 5398 C CA . VAL A 1 702 ? -16.880 -9.994 11.370 1.00 93.69 702 VAL A CA 1
ATOM 5399 C C . VAL A 1 702 ? -17.574 -9.922 10.009 1.00 93.69 702 VAL A C 1
ATOM 5401 O O . VAL A 1 702 ? -17.234 -10.695 9.117 1.00 93.69 702 VAL A O 1
ATOM 5404 N N . ALA A 1 703 ? -18.470 -8.949 9.808 1.00 88.44 703 ALA A N 1
ATOM 5405 C CA . ALA A 1 703 ? -19.197 -8.771 8.548 1.00 88.44 703 ALA A CA 1
ATOM 5406 C C . ALA A 1 703 ? -18.267 -8.535 7.342 1.00 88.44 703 ALA A C 1
ATOM 5408 O O . ALA A 1 703 ? -18.498 -9.077 6.265 1.00 88.44 703 ALA A O 1
ATOM 5409 N N . ARG A 1 704 ? -17.175 -7.783 7.537 1.00 86.88 704 ARG A N 1
ATOM 5410 C CA . ARG A 1 704 ? -16.152 -7.509 6.512 1.00 86.88 704 ARG A CA 1
ATOM 5411 C C . ARG A 1 704 ? -15.051 -8.578 6.425 1.00 86.88 704 ARG A C 1
ATOM 5413 O O . ARG A 1 704 ? -14.071 -8.362 5.720 1.00 86.88 704 ARG A O 1
ATOM 5420 N N . ARG A 1 705 ? -15.151 -9.687 7.171 1.00 90.31 705 ARG A N 1
ATOM 5421 C CA . ARG A 1 705 ? -14.114 -10.737 7.271 1.00 90.31 705 ARG A CA 1
ATOM 5422 C C . ARG A 1 705 ? -12.701 -10.186 7.529 1.00 90.31 705 ARG A C 1
ATOM 5424 O O . ARG A 1 705 ? -11.708 -10.656 6.975 1.00 90.31 705 ARG A O 1
ATOM 5431 N N . LYS A 1 706 ? -12.580 -9.194 8.419 1.00 88.19 706 LYS A N 1
ATOM 5432 C CA . LYS A 1 706 ? -11.273 -8.663 8.830 1.00 88.19 706 LYS A CA 1
ATOM 5433 C C . LYS A 1 706 ? -10.500 -9.711 9.630 1.00 88.19 706 LYS A C 1
ATOM 5435 O O . LYS A 1 706 ? -11.054 -10.439 10.448 1.00 88.19 706 LYS A O 1
ATOM 5440 N N . ASN A 1 707 ? -9.191 -9.755 9.432 1.00 91.12 707 ASN A N 1
ATOM 5441 C CA . ASN A 1 707 ? -8.297 -10.590 10.231 1.00 91.12 707 ASN A CA 1
ATOM 5442 C C . ASN A 1 707 ? -8.082 -10.017 11.639 1.00 91.12 707 ASN A C 1
ATOM 5444 O O . ASN A 1 707 ? -7.960 -10.757 12.616 1.00 91.12 707 ASN A O 1
ATOM 5448 N N . GLU A 1 708 ? -8.037 -8.693 11.756 1.00 89.50 708 GLU A N 1
ATOM 5449 C CA . GLU A 1 708 ? -7.827 -8.018 13.028 1.00 89.50 708 GLU A CA 1
ATOM 5450 C C . GLU A 1 708 ? -8.614 -6.710 13.111 1.00 89.50 708 GLU A C 1
ATOM 5452 O O . GLU A 1 708 ? -8.822 -6.031 12.103 1.00 89.50 708 GLU A O 1
ATOM 5457 N N . VAL A 1 709 ? -9.057 -6.362 14.321 1.00 86.31 709 VAL A N 1
ATOM 5458 C CA . VAL A 1 709 ? -9.780 -5.118 14.605 1.00 86.31 709 VAL A CA 1
ATOM 5459 C C . VAL A 1 709 ? -9.162 -4.413 15.808 1.00 86.31 709 VAL A C 1
ATOM 5461 O O . VAL A 1 709 ? -9.114 -4.980 16.896 1.00 86.31 709 VAL A O 1
ATOM 5464 N N . ALA A 1 710 ? -8.765 -3.151 15.638 1.00 81.06 710 ALA A N 1
ATOM 5465 C CA . ALA A 1 710 ? -8.439 -2.230 16.731 1.00 81.06 710 ALA A CA 1
ATOM 5466 C C . ALA A 1 710 ? -9.572 -1.202 16.906 1.00 81.06 710 ALA A C 1
ATOM 5468 O O . ALA A 1 710 ? -10.194 -0.775 15.931 1.00 81.06 710 ALA A O 1
ATOM 5469 N N . ILE A 1 711 ? -9.873 -0.802 18.146 1.00 73.06 711 ILE A N 1
ATOM 5470 C CA . ILE A 1 711 ? -11.105 -0.050 18.447 1.00 73.06 711 ILE A CA 1
ATOM 5471 C C . ILE A 1 711 ? -10.945 1.462 18.333 1.00 73.06 711 ILE A C 1
ATOM 5473 O O . ILE A 1 711 ? -11.918 2.137 18.003 1.00 73.06 711 ILE A O 1
ATOM 5477 N N . GLY A 1 712 ? -9.753 2.020 18.515 1.00 68.00 712 GLY A N 1
ATOM 5478 C CA . GLY A 1 712 ? -9.517 3.455 18.357 1.00 68.00 712 GLY A CA 1
ATOM 5479 C C . GLY A 1 712 ? -8.095 3.796 17.931 1.00 68.00 712 GLY A C 1
ATOM 5480 O O . GLY A 1 712 ? -7.207 2.948 17.934 1.00 68.00 712 GLY A O 1
ATOM 5481 N N . TRP A 1 713 ? -7.876 5.060 17.563 1.00 60.84 713 TRP A N 1
ATOM 5482 C CA . TRP A 1 713 ? -6.568 5.544 17.107 1.00 60.84 713 TRP A CA 1
ATOM 5483 C C . TRP A 1 713 ? -5.467 5.333 18.152 1.00 60.84 713 TRP A C 1
ATOM 5485 O O . TRP A 1 713 ? -4.376 4.890 17.812 1.00 60.84 713 TRP A O 1
ATOM 5495 N N . ASN A 1 714 ? -5.760 5.591 19.430 1.00 66.00 714 ASN A N 1
ATOM 5496 C CA . ASN A 1 714 ? -4.794 5.391 20.515 1.00 66.00 714 ASN A CA 1
ATOM 5497 C C . ASN A 1 714 ? -4.391 3.917 20.661 1.00 66.00 714 ASN A C 1
ATOM 5499 O O . ASN A 1 714 ? -3.236 3.618 20.945 1.00 66.00 714 ASN A O 1
ATOM 5503 N N . ASP A 1 715 ? -5.331 3.005 20.425 1.00 68.31 715 ASP A N 1
ATOM 5504 C CA . ASP A 1 715 ? -5.140 1.557 20.493 1.00 68.31 715 ASP A CA 1
ATOM 5505 C C . ASP A 1 715 ? -4.226 1.113 19.359 1.00 68.31 715 ASP A C 1
ATOM 5507 O O . ASP A 1 715 ? -3.275 0.367 19.564 1.00 68.31 715 ASP A O 1
ATOM 5511 N N . TRP A 1 716 ? -4.472 1.646 18.164 1.00 69.31 716 TRP A N 1
ATOM 5512 C CA . TRP A 1 716 ? -3.652 1.381 16.997 1.00 69.31 716 TRP A CA 1
ATOM 5513 C C . TRP A 1 716 ? -2.256 1.998 17.116 1.00 69.31 716 TRP A C 1
ATOM 5515 O O . TRP A 1 716 ? -1.268 1.342 16.801 1.00 69.31 716 TRP A O 1
ATOM 5525 N N . ALA A 1 717 ? -2.142 3.213 17.654 1.00 68.19 717 ALA A N 1
ATOM 5526 C CA . ALA A 1 717 ? -0.864 3.840 17.972 1.00 68.19 717 ALA A CA 1
ATOM 5527 C C . ALA A 1 717 ? -0.087 3.038 19.030 1.00 68.19 717 ALA A C 1
ATOM 5529 O O . ALA A 1 717 ? 1.124 2.883 18.899 1.00 68.19 717 ALA A O 1
ATOM 5530 N N . PHE A 1 718 ? -0.767 2.478 20.037 1.00 75.56 718 PHE A N 1
ATOM 5531 C CA . PHE A 1 718 ? -0.154 1.597 21.032 1.00 75.56 718 PHE A CA 1
ATOM 5532 C C . PHE A 1 718 ? 0.312 0.277 20.414 1.00 75.56 718 PHE A C 1
ATOM 5534 O O . PHE A 1 718 ? 1.461 -0.105 20.612 1.00 75.56 718 PHE A O 1
ATOM 5541 N N . VAL A 1 719 ? -0.535 -0.394 19.627 1.00 74.31 719 VAL A N 1
ATOM 5542 C CA . VAL A 1 719 ? -0.183 -1.626 18.899 1.00 74.31 719 VAL A CA 1
ATOM 5543 C C . VAL A 1 719 ? 0.999 -1.377 17.956 1.00 74.31 719 VAL A C 1
ATOM 5545 O O . VAL A 1 719 ? 1.940 -2.169 17.916 1.00 74.31 719 VAL A O 1
ATOM 5548 N N . ARG A 1 720 ? 1.021 -0.234 17.261 1.00 69.62 720 ARG A N 1
ATOM 5549 C CA . ARG A 1 720 ? 2.158 0.187 16.434 1.00 69.62 720 ARG A CA 1
ATOM 5550 C C . ARG A 1 720 ? 3.411 0.458 17.256 1.00 69.62 720 ARG A C 1
ATOM 5552 O O . ARG A 1 720 ? 4.474 -0.027 16.892 1.00 69.62 720 ARG A O 1
ATOM 5559 N N . ALA A 1 721 ? 3.313 1.198 18.358 1.00 73.31 721 ALA A N 1
ATOM 5560 C CA . ALA A 1 721 ? 4.455 1.458 19.230 1.00 73.31 721 ALA A CA 1
ATOM 5561 C C . ALA A 1 721 ? 5.016 0.152 19.813 1.00 73.31 721 ALA A C 1
ATOM 5563 O O . ALA A 1 721 ? 6.227 -0.035 19.834 1.00 73.31 721 ALA A O 1
ATOM 5564 N N . ALA A 1 722 ? 4.148 -0.784 20.200 1.00 75.12 722 ALA A N 1
ATOM 5565 C CA . ALA A 1 722 ? 4.520 -2.112 20.674 1.00 75.12 722 ALA A CA 1
ATOM 5566 C C . ALA A 1 722 ? 5.264 -2.925 19.617 1.00 75.12 722 ALA A C 1
ATOM 5568 O O . ALA A 1 722 ? 6.237 -3.603 19.938 1.00 75.12 722 ALA A O 1
ATOM 5569 N N . ARG A 1 723 ? 4.830 -2.820 18.360 1.00 71.50 723 ARG A N 1
ATOM 5570 C CA . ARG A 1 723 ? 5.397 -3.560 17.235 1.00 71.50 723 ARG A CA 1
ATOM 5571 C C . ARG A 1 723 ? 6.695 -2.954 16.697 1.00 71.50 723 ARG A C 1
ATOM 5573 O O . ARG A 1 723 ? 7.618 -3.691 16.379 1.00 71.50 723 ARG A O 1
ATOM 5580 N N . PHE A 1 724 ? 6.771 -1.629 16.594 1.00 69.31 724 PHE A N 1
ATOM 5581 C CA . PHE A 1 724 ? 7.834 -0.929 15.856 1.00 69.31 724 PHE A CA 1
ATOM 5582 C C . PHE A 1 724 ? 8.791 -0.136 16.743 1.00 69.31 724 PHE A C 1
ATOM 5584 O O . PHE A 1 724 ? 9.858 0.285 16.302 1.00 69.31 724 PHE A O 1
ATOM 5591 N N . SER A 1 725 ? 8.424 0.133 17.993 1.00 76.06 725 SER A N 1
ATOM 5592 C CA . SER A 1 725 ? 9.254 0.893 18.932 1.00 76.06 725 SER A CA 1
ATOM 5593 C C . SER A 1 725 ? 9.103 0.367 20.363 1.00 76.06 725 SER A C 1
ATOM 5595 O O . SER A 1 725 ? 8.789 1.147 21.267 1.00 76.06 725 SER A O 1
ATOM 5597 N N . PRO A 1 726 ? 9.343 -0.939 20.605 1.00 72.50 726 PRO A N 1
ATOM 5598 C CA . PRO A 1 726 ? 9.175 -1.531 21.930 1.00 72.50 726 PRO A CA 1
ATOM 5599 C C . PRO A 1 726 ? 10.012 -0.798 22.989 1.00 72.50 726 PRO A C 1
ATOM 5601 O O . PRO A 1 726 ? 9.496 -0.508 24.061 1.00 72.50 726 PRO A O 1
ATOM 5604 N N . TRP A 1 727 ? 11.221 -0.339 22.639 1.00 74.69 727 TRP A N 1
ATOM 5605 C CA . TRP A 1 727 ? 12.096 0.453 23.516 1.00 74.69 727 TRP A CA 1
ATOM 5606 C C . TRP A 1 727 ? 11.467 1.771 24.014 1.00 74.69 727 TRP A C 1
ATOM 5608 O O . TRP A 1 727 ? 11.764 2.233 25.118 1.00 74.69 727 TRP A O 1
ATOM 5618 N N . LEU A 1 728 ? 10.599 2.397 23.208 1.00 70.31 728 LEU A N 1
ATOM 5619 C CA . LEU A 1 728 ? 9.904 3.629 23.578 1.00 70.31 728 LEU A CA 1
ATOM 5620 C C . LEU A 1 728 ? 8.843 3.338 24.641 1.00 70.31 728 LEU A C 1
ATOM 5622 O O . LEU A 1 728 ? 8.722 4.090 25.609 1.00 70.31 728 LEU A O 1
ATOM 5626 N N . LEU A 1 729 ? 8.112 2.230 24.481 1.00 70.81 729 LEU A N 1
ATOM 5627 C CA . LEU A 1 729 ? 7.176 1.754 25.495 1.00 70.81 729 LEU A CA 1
ATOM 5628 C C . LEU A 1 729 ? 7.915 1.284 26.746 1.00 70.81 729 LEU A C 1
ATOM 5630 O O . LEU A 1 729 ? 7.481 1.633 27.834 1.00 70.81 729 LEU A O 1
ATOM 5634 N N . ASP A 1 730 ? 9.055 0.604 26.625 1.00 72.25 730 ASP A N 1
ATOM 5635 C CA . ASP A 1 730 ? 9.873 0.167 27.767 1.00 72.25 730 ASP A CA 1
ATOM 5636 C C . ASP A 1 730 ? 10.282 1.351 28.637 1.00 72.25 730 ASP A C 1
ATOM 5638 O O . ASP A 1 730 ? 10.146 1.330 29.856 1.00 72.25 730 ASP A O 1
ATOM 5642 N N . ARG A 1 731 ? 10.683 2.457 28.008 1.00 67.62 731 ARG A N 1
ATOM 5643 C CA . ARG A 1 731 ? 11.038 3.689 28.716 1.00 67.62 731 ARG A CA 1
ATOM 5644 C C . ARG A 1 731 ? 9.860 4.323 29.464 1.00 67.62 731 ARG A C 1
ATOM 5646 O O . ARG A 1 731 ? 10.077 5.013 30.462 1.00 67.62 731 ARG A O 1
ATOM 5653 N N . VAL A 1 732 ? 8.636 4.140 28.971 1.00 70.81 732 VAL A N 1
ATOM 5654 C CA . VAL A 1 732 ? 7.409 4.607 29.631 1.00 70.81 732 VAL A CA 1
ATOM 5655 C C . VAL A 1 732 ? 7.004 3.642 30.742 1.00 70.81 732 VAL A C 1
ATOM 5657 O O . VAL A 1 732 ? 6.718 4.093 31.846 1.00 70.81 732 VAL A O 1
ATOM 5660 N N . LEU A 1 733 ? 7.024 2.336 30.477 1.00 71.06 733 LEU A N 1
ATOM 5661 C CA . LEU A 1 733 ? 6.610 1.281 31.401 1.00 71.06 733 LEU A CA 1
ATOM 5662 C C . LEU A 1 733 ? 7.558 1.164 32.602 1.00 71.06 733 LEU A C 1
ATOM 5664 O O . LEU A 1 733 ? 7.064 1.035 33.715 1.00 71.06 733 LEU A O 1
ATOM 5668 N N . ASN A 1 734 ? 8.869 1.371 32.419 1.00 70.31 734 ASN A N 1
ATOM 5669 C CA . ASN A 1 734 ? 9.860 1.416 33.509 1.00 70.31 734 ASN A CA 1
ATOM 5670 C C . ASN A 1 734 ? 9.609 2.548 34.528 1.00 70.31 734 ASN A C 1
ATOM 5672 O O . ASN A 1 734 ? 10.246 2.590 35.574 1.00 70.31 734 ASN A O 1
ATOM 5676 N N . ARG A 1 735 ? 8.723 3.514 34.237 1.00 63.94 735 ARG A N 1
ATOM 5677 C CA . ARG A 1 735 ? 8.303 4.539 35.216 1.00 63.94 735 ARG A CA 1
ATOM 5678 C C . ARG A 1 735 ? 7.176 4.068 36.130 1.00 63.94 735 ARG A C 1
ATOM 5680 O O . ARG A 1 735 ? 6.877 4.743 37.109 1.00 63.94 735 ARG A O 1
ATOM 5687 N N . TYR A 1 736 ? 6.526 2.970 35.766 1.00 61.06 736 TYR A N 1
ATOM 5688 C CA . TYR A 1 736 ? 5.334 2.439 36.412 1.00 61.06 736 TYR A CA 1
ATOM 5689 C C . TYR A 1 736 ? 5.592 1.103 37.123 1.00 61.06 736 TYR A C 1
ATOM 5691 O O . TYR A 1 736 ? 4.696 0.604 37.796 1.00 61.06 736 TYR A O 1
ATOM 5699 N N . GLY A 1 737 ? 6.799 0.545 37.014 1.00 51.22 737 GLY A N 1
ATOM 5700 C CA . GLY A 1 737 ? 7.222 -0.677 37.693 1.00 51.22 737 GLY A CA 1
ATOM 5701 C C . GLY A 1 737 ? 8.589 -1.109 37.215 1.00 51.22 737 GLY A C 1
ATOM 5702 O O . GLY A 1 737 ? 8.678 -1.424 36.008 1.00 51.22 737 GLY A O 1
#

InterPro domains:
  IPR002347 Short-chain dehydrogenase/reductase SDR [PF00106] (486-675)
  IPR002347 Short-chain dehydrogenase/reductase SDR [PR00080] (560-571)
  IPR002347 Short-chain dehydrogenase/reductase SDR [PR00080] (613-621)
  IPR002347 Short-chain dehydrogenase/reductase SDR [PR00080] (633-652)
  IPR002347 Short-chain dehydrogenase/reductase SDR [PR00081] (486-503)
  IPR002347 Short-chain dehydrogenase/reductase SDR [PR00081] (560-571)
  IPR002347 Short-chain dehydrogenase/reductase SDR [PR00081] (607-623)
  IPR002347 Short-chain dehydrogenase/reductase SDR [PR00081] (633-652)
  IPR002347 Short-chain dehydrogenase/reductase SDR [PR00081] (654-671)
  IPR006073 GTP binding domain [PF01926] (203-321)
  IPR016496 GTPase HflX [MF_00900] (32-391)
  IPR016496 GTPase HflX [PTHR10229] (5-364)
  IPR016496 GTPase HflX [TIGR03156] (14-361)
  IPR020904 Short-chain dehydrogenase/reductase, conserved site [PS00061] (620-648)
  IPR025121 GTPase HflX, N-terminal [PF13167] (30-116)
  IPR027417 P-loop containing nucleoside triphosphate hydrolase [G3DSA:3.40.50.300] (202-367)
  IPR027417 P-loop containing nucleoside triphosphate hydrolase [SSF52540] (201-392)
  IPR030394 HflX-type guanine nucleotide-binding (G) domain [PS51705] (201-366)
  IPR030394 HflX-type guanine nucleotide-binding (G) domain [cd01878] (162-362)
  IPR032305 GTP-binding protein, middle domain [PF16360] (119-197)

Foldseek 3Di:
DPLDDDPFLAAFEEEEEEEAAPPDPPDDPDPCVVVVLLSVLSNYHYQYYYYYYDNFADPQARDDPVSLVVLLVSCVQSVGQEYEYADDDDLRNQVSSCVSNVHHYHYPQRSVLSSQCVQDDDPLSNLLSVLLVLVVCLVSLVVVLVVVVVVPPPDDDDDDSVVVSVVVSVVSVVSNVVSVVVNVVLLVVLVVVLVVVVLAAEEEEAFAFQLCQQLLVCLQAVDDRDDDNGGQPDAAKDWGWGQFPPFGTHIYIYHTHDDPCHPVSSLVSCLSRCVSVLPHQAYEYRFALQDPCRVVRSVRRVVSCVVSVSPPQHYAYEHEPPVNHDPVSVVVVCVVPPRHFYAYSVVGPRVNVVSVSVVVSSLVQKFFKWKKFFPPPVVVVVLQVSAWAFPDWDDDPTMITTGTIGGPVSVVVDDCVGIDIGTDDDPDPPPDDDDDDDPDDDDDDDDDDDDDDDDDDDDDDDDDDDDPDDDDPSVVVLLALLALAEEEFEPCLWFLSLLLLLSSLLSNYAYEYEEADPNSQVVSQVSSVVSPYGHHYQHDALLDPVSLVVSQVCSCPVSVFHQEYELDWFAFAFAAPVPDDPCLLVVRLSTLPVSLLVSCVVRLVRNLVDLRAEYEREAALLLLPPFGRGNSNSVSRVNSVVVLVVCQVVSVVSNHAGEYEHEYAEPICSLVRHPDVPHDFPDDDDYGHYSNQSSNQSVSCSSVSPNYTYRRPVSVVSSCCSVSPVVVVVVVRVVRD

Nearest PDB structures (foldseek):
  4weo-assembly1_A  TM=8.825E-01  e=2.291E-17  Burkholderia cenocepacia J2315
  4weo-assembly1_C  TM=8.815E-01  e=1.296E-16  Burkholderia cenocepacia J2315
  4weo-assembly1_B  TM=8.783E-01  e=1.794E-16  Burkholderia cenocepacia J2315
  6zzs-assembly2_F-2  TM=8.555E-01  e=6.072E-17  Acinetobacter baumannii
  4j2h-assembly1_A  TM=8.637E-01  e=1.102E-16  Sinorhizobium meliloti 1021

Organism: NCBI:txid2562237

Secondary structure (DSSP, 8-state):
---------TT-EEEEEEEEETTS----S-TTHHHHHHHHHTT-EEEEEEEEEESS-BTTTBS-HHHHHHHHHHHHHHT-SEEEESSPPPHHHHHHHHHHH-SEEEEHHHHHHHHHHHH--SHHHHHHHHHHHHHHHHHHHHHHHHHHHHHGGGSS--SSHHHHHHHHHHHHHHHHHHHHHHHHHHHHHHHHHHHHTTTS-EEEEEEBTTSSHHHHHHHHHT------SSTTS--S-EEEEEEETTTEEEEEEE-PPB-TT--HHHHHHTHHHHHHHHT-SEEEEEEETT-TTHHHHHHHHHHHHHHTT--S-SEEEEEE-GGGS-HHHHHHHHHHSTT-EE--TTT-TTHHHHHHHHHHHHHTTEEEEEEEEETT-HHHHHHHHHHSEEEEEEE-SSEEEEEEEEEHHHHTTS-TTT-EEEE--PPP-SS-----PPP----PPPP-------------------------TTHHHHTTTTTT-EEEEETTTSHHHHHHHHHHHHTT-EEEEEES-HHHHHHHHHHHHTTT--PEEEE--TT-HHHHHHHHHHHHHHHSS-SEEEE----B--S-GGGS-HHHHHHHHIIIIIHHHHHHHHHHHHHHTSTT-EEEEE--GGGTS--TT-HHHHHHHHHHHHHHHHHHHHHHTTT-EEEEEE---BSSGGGTTBS-TT---SSPPPPPBPHHHHHHHHHHHHHTT-SEEE-SHHHHHHHHHHHH-HHHHHHHHTTT-

Sequence (737 aa):
MEIDRKQSVDSESAILVGVQLADSPKLSEEPLEELAGLVESAGAEIVGRLTQRRESPDIATYVGKGKLEQLEQMVKASDADVIVFDNDLSPAQVRNLEQATKAKVLDRTELILDIFSTRAQTHEARLAVELAQLEYSLPRLKRMWTHLSRLKMGVGMRGPGEKQLETDRRLVEKRISDLKRDLDKVLHRKEREVAARGDRMTVSLVGYTNAGKSTLLNTLTDSKVYAQDQLFATLDTRTRQWRLPGWGPVLLSDTVGFIRDLPHRLIASFKATLEESRQADLLLHVADASSPSACDQVRAVYAVLEELGIEQKDTLLVLNKADCAEETSLTVLEERYPGAVRVSAKTGEGLDRLAMAVSDALSRDFIEADIETSVGNGRLLAYLAKHGEILSRTFTEDRVVVHCRVPRKYLGRVSTDEADIRPRENPAPEDAVAGVAPPLDGCATPPNVKRSRDTLAPTKLGRGYFVDTQPNRHQFVVMKQLAGQRALVTGASGGLGRALAIRLARDGVATILFARGRDGLDDTAQAIARVGSTPFICVGDVTNASDRQRALAAARDELGGLDLLVNNAGVSAHGRFHESSPDRLRQIMEVNVFAAAELIREATPLLAESDRGCVANVGSILAWRGVPHKAEYSASKFALRGLSEAIRPELARLGVHVLHASPATIDTALFDHLVDKHGEIPWKQPRGYPPERVADRIVRGVARRKNEVAIGWNDWAFVRAARFSPWLLDRVLNRYG